Protein AF-0000000074208405 (afdb_homodimer)

Foldseek 3Di:
DKWKDKDHDTDDPVDDDADPQFVCNQPQAKFKFKFFADQLRGFQVVVRVVLRQVLCVLSVADGDPVVVQVVGSNVQSVVPVQFGMKMKMKGNGHADNDPDGDNDDIIIMIMTHHDDADQAFAEEEFPDAAELPDSRQQHRTSPLPVLVVRQVVGVVLVGRWYWHAHPVQFGAQISAWFKWKAAPQATEGEDCSRRHHPAPLLVVLQVLCVVVVGRYDYDDVPRGGVCVCVCQLVANMWMWIDHNSNRTHTYQYYSHGGYDGDPSSVVSSVSRVVVCVVHRND/DKWKDKDHDTDDPVDDDADPQFVCNQPQAKFKFKFFADQLRGFQVVVRVVLRQVLCVLSVADGDPVVVQVVGSNVQSVVPVQFGMKMKMKGNGHADNDPDGDNDDIIIMIMTHHDDADQAFAEEEFPDAAELPDSRQQHGTSPLPVLVVRQVVGVVLVGRWYWHAHPVQFGAQISAWFKWKAAPQATEGEDCSRRHHPAPLLVVLVVLCVVVVGRYDYDDVPRGGVCVCVCQLVANMWMWIDHNSNRTHTYQYYSHGGYDGDPSSVVSSVSRVVVCVVHRND

Sequence (564 aa):
MTVIWTEGRMVAPGEAALSAVDHGITVGDGVFETCAVLNGQAFALTRHLARLERSASGMGMAPLDLRKVRDGVDAVLSASPDAGRLRITVTDGIGPLGSGRSDTPQTVVVAATEAVVVHTGRAARSPWTRNENSAVAGLKTTSYAENVVALADAIGKGADESVFANTAGDLCEGTGSNVFLELDGELVTPPLSVGCLAGITRELLLEWGAEAGLPVREAKDGELPFSVLDRVSAGEAQMLLTGSVRNVQPTVWLDGADLRIGELSAAARDLFERNMRERTDPMTVIWTEGRMVAPGEAALSAVDHGITVGDGVFETCAVLNGQAFALTRHLARLERSASGMGMAPLDLRKVRDGVDAVLSASPDAGRLRITVTDGIGPLGSGRSDTPQTVVVAATEAVVVHTGRAARSPWTRNENSAVAGLKTTSYAENVVALADAIGKGADESVFANTAGDLCEGTGSNVFLELDGELVTPPLSVGCLAGITRELLLEWGAEAGLPVREAKDGELPFSVLDRVSAGEAQMLLTGSVRNVQPTVWLDGADLRIGELSAAARDLFERNMRERTDP

Secondary structure (DSSP, 8-state):
--EEEETTEEE-TTSEEEETTBHHHHS--EEEEEEEEETTEETTHHHHHHHHHHHHHHHTPPPP-HHHHHHHHHHHHHH-TT-SEEEEEEE--B--SSS-----PPEEEEEEE-----SSEEEEEEEEEE-TTSTTTT--BS--HHHHHHHHHHHHTT-SEEEEEETTSBEEEESS-EEEEEETTEEEE--GGGS----HHHHHHHHHHHHHT--EEEPPTTSSBGGGHHHHHTTSSEEEEEETTTEEEEEEEETTEE-PPPHHHHHHHHHHHHHHHH-S--/--EEEETTEEE-TTSEEEETTBHHHHS--EEEEEEEEETTEETTHHHHHHHHHHHHHHHTPPPP-HHHHHHHHHHHHHH-TT-SEEEEEEE--B--SSS-----PPEEEEEEE-----SSEEEEEEEEEE-TTSTTTT--BS--HHHHHHHHHHHHTT-SEEEEEETTSBEEEESS-EEEEEETTEEEE--GGGS----HHHHHHHHHHHHHT--EEEPPTTSSBGGGHHHHHTTSSEEEEEETTTEEEEEEEETTEE-PPPHHHHHHHHHHHHHHHH-S--

Radius of gyration: 24.15 Å; Cα contacts (8 Å, |Δi|>4): 1446; chains: 2; bounding box: 50×66×52 Å

InterPro domains:
  IPR001544 Aminotransferase class IV [PF01063] (30-250)
  IPR018300 Aminotransferase, class IV, conserved site [PS00770] (173-202)
  IPR036038 Aminotransferase-like, PLP-dependent enzymes [SSF56752] (3-279)
  IPR043131 Branched-chain-amino-acid aminotransferase-like, N-terminal [G3DSA:3.30.470.10] (1-114)
  IPR043132 Branched-chain-amino-acid aminotransferase-like, C-terminal [G3DSA:3.20.10.10] (115-277)
  IPR050571 Class-IV Pyridoxal-Phosphate-Dependent Aminotransferase [PTHR42743] (4-279)

Solvent-accessible surface area (backbone atoms only — not comparable to full-atom values): 27825 Å² total; per-residue (Å²): 116,69,41,33,19,43,86,90,40,78,48,57,68,85,37,57,61,29,37,73,43,18,22,17,49,63,28,4,38,29,28,43,46,66,28,22,32,55,94,46,33,59,43,31,45,67,55,45,53,52,49,39,48,51,24,31,52,65,56,65,48,74,85,76,62,61,66,62,52,49,52,25,50,52,54,29,30,71,77,38,38,80,25,24,32,34,39,40,37,37,27,50,13,52,36,54,100,59,61,61,80,49,98,43,68,63,41,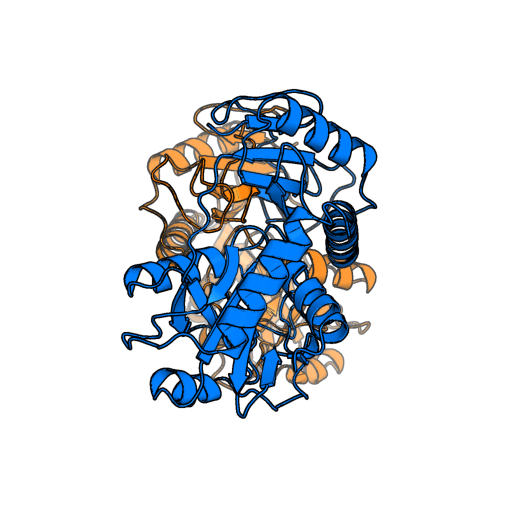51,36,21,34,30,25,69,57,80,72,54,72,58,36,29,34,21,76,44,95,33,39,42,49,49,50,32,70,50,45,47,42,50,50,10,40,31,40,48,33,30,38,42,38,53,53,14,43,75,71,74,18,81,30,19,38,26,26,17,74,87,45,33,38,30,25,38,64,77,31,42,49,35,32,41,49,95,87,28,37,38,22,57,40,62,86,45,27,26,64,82,45,64,43,52,51,45,47,43,52,52,23,53,74,71,68,43,59,44,46,68,38,56,90,82,66,47,41,40,70,54,53,56,39,32,57,68,65,72,27,25,43,30,39,25,18,52,65,52,36,56,14,34,26,40,30,40,73,88,31,78,41,63,74,37,70,66,49,51,50,48,29,52,51,48,57,54,47,50,76,73,41,51,65,104,115,67,42,32,20,43,87,90,41,78,49,57,68,85,37,57,61,29,38,74,44,18,20,16,49,62,29,4,38,28,27,43,45,66,29,22,32,54,95,46,33,58,43,32,45,67,56,47,53,53,49,38,48,51,25,31,52,65,57,65,48,72,84,76,61,59,67,62,52,50,51,26,50,52,54,29,30,71,75,39,39,80,25,25,33,35,39,41,38,38,26,47,13,52,33,54,99,59,60,62,82,49,97,43,68,63,39,53,36,20,34,29,26,68,56,82,73,55,73,59,37,28,34,20,76,44,95,33,38,42,49,50,51,33,71,51,46,47,42,52,50,9,40,31,39,49,31,30,36,42,38,54,54,14,42,74,72,72,17,81,31,18,37,26,26,17,77,89,44,32,37,31,26,38,63,78,32,41,47,34,32,41,50,95,84,29,36,37,23,57,40,61,86,46,27,26,63,82,46,66,42,52,51,47,48,43,52,53,23,52,74,71,67,43,58,46,45,69,38,58,90,82,68,49,40,41,70,54,54,54,38,32,56,69,65,74,28,24,44,30,38,26,20,52,63,51,35,57,14,33,28,40,30,39,73,89,32,76,44,62,74,37,70,65,50,52,48,51,28,53,51,47,57,55,46,50,75,73,42,50,65,104

Organism: NCBI:txid88382

Nearest PDB structures (foldseek):
  5cm0-assembly1_A-2  TM=8.574E-01  e=1.722E-25  Geoglobus acetivorans
  3lul-assembly1_A  TM=8.962E-01  e=1.936E-21  Legionella pneumophila subsp. pneumophila str. Philadelphia 1
  1a3g-assembly1_A  TM=8.529E-01  e=5.750E-22  Escherichia coli
  1wrv-assembly1_C  TM=8.412E-01  e=4.747E-22  Thermus thermophilus
  3u0g-assembly2_B  TM=8.206E-01  e=8.436E-22  Burkholderia pseudomallei

Structure (mmCIF, N/CA/C/O backbone):
data_AF-0000000074208405-model_v1
#
loop_
_entity.id
_entity.type
_entity.pdbx_description
1 polymer 'Branched-chain amino acid aminotransferase'
#
loop_
_atom_site.group_PDB
_atom_site.id
_atom_site.type_symbol
_atom_site.label_atom_id
_atom_site.label_alt_id
_atom_site.label_comp_id
_atom_site.label_asym_id
_atom_site.label_entity_id
_atom_site.label_seq_id
_atom_site.pdbx_PDB_ins_code
_atom_site.Cartn_x
_atom_site.Cartn_y
_atom_site.Cartn_z
_atom_site.occupancy
_atom_site.B_iso_or_equiv
_atom_site.auth_seq_id
_atom_site.auth_comp_id
_atom_site.auth_asym_id
_atom_site.auth_atom_id
_atom_site.pdbx_PDB_model_num
ATOM 1 N N . MET A 1 1 ? 17.656 22.547 0.795 1 87.5 1 MET A N 1
ATOM 2 C CA . MET A 1 1 ? 18.438 21.344 0.508 1 87.5 1 MET A CA 1
ATOM 3 C C . MET A 1 1 ? 18.062 20.219 1.454 1 87.5 1 MET A C 1
ATOM 5 O O . MET A 1 1 ? 17.891 20.438 2.652 1 87.5 1 MET A O 1
ATOM 9 N N . THR A 1 2 ? 17.938 19 0.957 1 95 2 THR A N 1
ATOM 10 C CA . THR A 1 2 ? 17.578 17.859 1.784 1 95 2 THR A CA 1
ATOM 11 C C . THR A 1 2 ? 18.812 17.234 2.438 1 95 2 THR A C 1
ATOM 13 O O . THR A 1 2 ? 19.812 16.969 1.764 1 95 2 THR A O 1
ATOM 16 N N . VAL A 1 3 ? 18.797 17.141 3.705 1 98 3 VAL A N 1
ATOM 17 C CA . VAL A 1 3 ? 19.844 16.438 4.438 1 98 3 VAL A CA 1
ATOM 18 C C . VAL A 1 3 ? 19.328 15.07 4.898 1 98 3 VAL A C 1
ATOM 20 O O . VAL A 1 3 ? 18.156 14.938 5.266 1 98 3 VAL A O 1
ATOM 23 N N . ILE A 1 4 ? 20.234 14.078 4.871 1 98.81 4 ILE A N 1
ATOM 24 C CA . ILE A 1 4 ? 19.781 12.719 5.125 1 98.81 4 ILE A CA 1
ATOM 25 C C . ILE A 1 4 ? 20.781 12.008 6.047 1 98.81 4 ILE A C 1
ATOM 27 O O . ILE A 1 4 ? 21.984 12.086 5.84 1 98.81 4 ILE A O 1
ATOM 31 N N . TRP A 1 5 ? 20.281 11.383 7.012 1 98.88 5 TRP A N 1
ATOM 32 C CA . TRP A 1 5 ? 21.016 10.469 7.883 1 98.88 5 TRP A CA 1
ATOM 33 C C . TRP A 1 5 ? 20.469 9.055 7.762 1 98.88 5 TRP A C 1
ATOM 35 O O . TRP A 1 5 ? 19.25 8.844 7.785 1 98.88 5 TRP A O 1
ATOM 45 N N . THR A 1 6 ? 21.328 8.078 7.523 1 98.38 6 THR A N 1
ATOM 46 C CA . THR A 1 6 ? 20.891 6.684 7.57 1 98.38 6 THR A CA 1
ATOM 47 C C . THR A 1 6 ? 22.031 5.789 8.07 1 98.38 6 THR A C 1
ATOM 49 O O . THR A 1 6 ? 23.188 5.977 7.695 1 98.38 6 THR A O 1
ATOM 52 N N . GLU A 1 7 ? 21.641 4.93 8.969 1 93.06 7 GLU A N 1
ATOM 53 C CA . GLU A 1 7 ? 22.516 3.879 9.477 1 93.06 7 GLU A CA 1
ATOM 54 C C . GLU A 1 7 ? 23.812 4.465 10.023 1 93.06 7 GLU A C 1
ATOM 56 O O . GLU A 1 7 ? 24.906 3.953 9.742 1 93.06 7 GLU A O 1
ATOM 61 N N . GLY A 1 8 ? 23.781 5.582 10.664 1 94.94 8 GLY A N 1
ATOM 62 C CA . GLY A 1 8 ? 24.875 6.121 11.453 1 94.94 8 GLY A CA 1
ATOM 63 C C . GLY A 1 8 ? 25.688 7.164 10.711 1 94.94 8 GLY A C 1
ATOM 64 O O . GLY A 1 8 ? 26.656 7.703 11.258 1 94.94 8 GLY A O 1
ATOM 65 N N . ARG A 1 9 ? 25.281 7.535 9.5 1 96.69 9 ARG A N 1
ATOM 66 C CA . ARG A 1 9 ? 26.078 8.523 8.773 1 96.69 9 ARG A CA 1
ATOM 67 C C . ARG A 1 9 ? 25.188 9.438 7.941 1 96.69 9 ARG A C 1
ATOM 69 O O . ARG A 1 9 ? 24.078 9.055 7.578 1 96.69 9 ARG A O 1
ATOM 76 N N . MET A 1 10 ? 25.703 10.648 7.668 1 98.5 10 MET A N 1
ATOM 77 C CA . MET A 1 10 ? 25.062 11.562 6.73 1 98.5 10 MET A CA 1
ATOM 78 C C . MET A 1 10 ? 25.328 11.141 5.289 1 98.5 10 MET A C 1
ATOM 80 O O . MET A 1 10 ? 26.453 10.742 4.957 1 98.5 10 MET A O 1
ATOM 84 N N . VAL A 1 11 ? 24.281 11.18 4.434 1 98.44 11 VAL A N 1
ATOM 85 C CA . VAL A 1 11 ? 24.469 10.82 3.033 1 98.44 11 VAL A CA 1
ATOM 86 C C . VAL A 1 11 ? 23.812 11.867 2.133 1 98.44 11 VAL A C 1
ATOM 88 O O . VAL A 1 11 ? 22.859 12.531 2.537 1 98.44 11 VAL A O 1
ATOM 91 N N . ALA A 1 12 ? 24.344 12.016 0.917 1 97.25 12 ALA A N 1
ATOM 92 C CA . ALA A 1 12 ? 23.719 12.883 -0.082 1 97.25 12 ALA A CA 1
ATOM 93 C C . ALA A 1 12 ? 22.5 12.219 -0.707 1 97.25 12 ALA A C 1
ATOM 95 O O . ALA A 1 12 ? 22.406 10.984 -0.731 1 97.25 12 ALA A O 1
ATOM 96 N N . PRO A 1 13 ? 21.547 13.016 -1.235 1 95.38 13 PRO A N 1
ATOM 97 C CA . PRO A 1 13 ? 20.344 12.445 -1.826 1 95.38 13 PRO A CA 1
ATOM 98 C C . PRO A 1 13 ? 20.641 11.477 -2.963 1 95.38 13 PRO A C 1
ATOM 100 O O . PRO A 1 13 ? 19.922 10.484 -3.133 1 95.38 13 PRO A O 1
ATOM 103 N N . GLY A 1 14 ? 21.609 11.664 -3.717 1 95.19 14 GLY A N 1
ATOM 104 C CA . GLY A 1 14 ? 21.922 10.82 -4.855 1 95.19 14 GLY A CA 1
ATOM 105 C C . GLY A 1 14 ? 22.875 9.688 -4.516 1 95.19 14 GLY A C 1
ATOM 106 O O . GLY A 1 14 ? 23.203 8.867 -5.375 1 95.19 14 GLY A O 1
ATOM 107 N N . GLU A 1 15 ? 23.281 9.625 -3.266 1 96.81 15 GLU A N 1
ATOM 108 C CA . GLU A 1 15 ? 24.25 8.625 -2.824 1 96.81 15 GLU A CA 1
ATOM 109 C C . GLU A 1 15 ? 23.594 7.281 -2.557 1 96.81 15 GLU A C 1
ATOM 111 O O . GLU A 1 15 ? 22.484 7.227 -1.994 1 96.81 15 GLU A O 1
ATOM 116 N N . ALA A 1 16 ? 24.219 6.176 -3.061 1 97.31 16 ALA A N 1
ATOM 117 C CA . ALA A 1 16 ? 23.766 4.84 -2.688 1 97.31 16 ALA A CA 1
ATOM 118 C C . ALA A 1 16 ? 23.891 4.621 -1.181 1 97.31 16 ALA A C 1
ATOM 120 O O . ALA A 1 16 ? 24.953 4.805 -0.602 1 97.31 16 ALA A O 1
ATOM 121 N N . ALA A 1 17 ? 22.75 4.211 -0.558 1 98 17 ALA A N 1
ATOM 122 C CA . ALA A 1 17 ? 22.766 4.156 0.901 1 98 17 ALA A CA 1
ATOM 123 C C . ALA A 1 17 ? 21.969 2.969 1.422 1 98 17 ALA A C 1
ATOM 125 O O . ALA A 1 17 ? 22.109 2.58 2.584 1 98 17 ALA A O 1
ATOM 126 N N . LEU A 1 18 ? 21.156 2.373 0.588 1 98.12 18 LEU A N 1
ATOM 127 C CA . LEU A 1 18 ? 20.297 1.289 1.026 1 98.12 18 LEU A CA 1
ATOM 128 C C . LEU A 1 18 ? 20.453 0.06 0.14 1 98.12 18 LEU A C 1
ATOM 130 O O . LEU A 1 18 ? 20.859 0.177 -1.021 1 98.12 18 LEU A O 1
ATOM 134 N N . SER A 1 19 ? 20.109 -1.072 0.689 1 98.19 19 SER A N 1
ATOM 135 C CA . SER A 1 19 ? 20.109 -2.318 -0.07 1 98.19 19 SER A CA 1
ATOM 136 C C . SER A 1 19 ? 19.047 -2.297 -1.16 1 98.19 19 SER A C 1
ATOM 138 O O . SER A 1 19 ? 17.938 -1.806 -0.942 1 98.19 19 SER A O 1
ATOM 140 N N . ALA A 1 20 ? 19.375 -2.906 -2.285 1 98.19 20 ALA A N 1
ATOM 141 C CA . ALA A 1 20 ? 18.453 -2.982 -3.412 1 98.19 20 ALA A CA 1
ATOM 142 C C . ALA A 1 20 ? 17.281 -3.924 -3.104 1 98.19 20 ALA A C 1
ATOM 144 O O . ALA A 1 20 ? 16.281 -3.928 -3.812 1 98.19 20 ALA A O 1
ATOM 145 N N . VAL A 1 21 ? 17.438 -4.746 -2.025 1 97.88 21 VAL A N 1
ATOM 146 C CA . VAL A 1 21 ? 16.375 -5.695 -1.696 1 97.88 21 VAL A CA 1
ATOM 147 C C . VAL A 1 21 ? 15.859 -5.422 -0.285 1 97.88 21 VAL A C 1
ATOM 149 O O . VAL A 1 21 ? 15.391 -6.336 0.398 1 97.88 21 VAL A O 1
ATOM 152 N N . ASP A 1 22 ? 16.109 -4.16 0.178 1 98.31 22 ASP A N 1
ATOM 153 C CA . ASP A 1 22 ? 15.391 -3.748 1.376 1 98.31 22 ASP A CA 1
ATOM 154 C C . ASP A 1 22 ? 13.891 -3.992 1.221 1 98.31 22 ASP A C 1
ATOM 156 O O . ASP A 1 22 ? 13.312 -3.699 0.172 1 98.31 22 ASP A O 1
ATOM 160 N N . HIS A 1 23 ? 13.312 -4.504 2.229 1 98.69 23 HIS A N 1
ATOM 161 C CA . HIS A 1 23 ? 11.906 -4.895 2.148 1 98.69 23 HIS A CA 1
ATOM 162 C C . HIS A 1 23 ? 11.008 -3.676 1.986 1 98.69 23 HIS A C 1
ATOM 164 O O . HIS A 1 23 ? 9.867 -3.797 1.526 1 98.69 23 HIS A O 1
ATOM 170 N N . GLY A 1 24 ? 11.461 -2.463 2.361 1 98.44 24 GLY A N 1
ATOM 171 C CA . GLY A 1 24 ? 10.773 -1.221 2.047 1 98.44 24 GLY A CA 1
ATOM 172 C C . GLY A 1 24 ? 10.695 -0.943 0.557 1 98.44 24 GLY A C 1
ATOM 173 O O . GLY A 1 24 ? 9.742 -0.323 0.086 1 98.44 24 GLY A O 1
ATOM 174 N N . ILE A 1 25 ? 11.656 -1.408 -0.178 1 98.19 25 ILE A N 1
ATOM 175 C CA . ILE A 1 25 ? 11.703 -1.211 -1.623 1 98.19 25 ILE A CA 1
ATOM 176 C C . ILE A 1 25 ? 10.867 -2.281 -2.318 1 98.19 25 ILE A C 1
ATOM 178 O O . ILE A 1 25 ? 10.117 -1.981 -3.248 1 98.19 25 ILE A O 1
ATOM 182 N N . THR A 1 26 ? 10.93 -3.492 -1.857 1 98.25 26 THR A N 1
ATOM 183 C CA . THR A 1 26 ? 10.328 -4.605 -2.586 1 98.25 26 THR A CA 1
ATOM 184 C C . THR A 1 26 ? 8.82 -4.652 -2.355 1 98.25 26 THR A C 1
ATOM 186 O O . THR A 1 26 ? 8.055 -4.898 -3.287 1 98.25 26 THR A O 1
ATOM 189 N N . VAL A 1 27 ? 8.414 -4.344 -1.053 1 98.62 27 VAL A N 1
ATOM 190 C CA . VAL A 1 27 ? 6.988 -4.555 -0.812 1 98.62 27 VAL A CA 1
ATOM 191 C C . VAL A 1 27 ? 6.449 -3.455 0.098 1 98.62 27 VAL A C 1
ATOM 193 O O . VAL A 1 27 ? 5.352 -3.576 0.643 1 98.62 27 VAL A O 1
ATOM 196 N N . GLY A 1 28 ? 7.176 -2.375 0.31 1 98.56 28 GLY A N 1
ATOM 197 C CA . GLY A 1 28 ? 6.684 -1.283 1.136 1 98.56 28 GLY A CA 1
ATOM 198 C C . GLY A 1 28 ? 6.492 -1.675 2.59 1 98.56 28 GLY A C 1
ATOM 199 O O . GLY A 1 28 ? 5.535 -1.243 3.232 1 98.56 28 GLY A O 1
ATOM 200 N N . ASP A 1 29 ? 7.34 -2.557 3.096 1 98.75 29 ASP A N 1
ATOM 201 C CA . ASP A 1 29 ? 7.312 -3.023 4.48 1 98.75 29 ASP A CA 1
ATOM 202 C C . ASP A 1 29 ? 8.055 -2.059 5.398 1 98.75 29 ASP A C 1
ATOM 204 O O . ASP A 1 29 ? 9.203 -2.311 5.777 1 98.75 29 ASP A O 1
ATOM 208 N N . GLY A 1 30 ? 7.375 -0.995 5.762 1 98.81 30 GLY A N 1
ATOM 209 C CA . GLY A 1 30 ? 7.949 0.062 6.578 1 98.81 30 GLY A CA 1
ATOM 210 C C . GLY A 1 30 ? 6.914 1.034 7.109 1 98.81 30 GLY A C 1
ATOM 211 O O . GLY A 1 30 ? 5.742 0.964 6.738 1 98.81 30 GLY A O 1
ATOM 212 N N . VAL A 1 31 ? 7.375 1.874 8.047 1 98.94 31 VAL A N 1
ATOM 213 C CA . VAL A 1 31 ? 6.559 2.904 8.68 1 98.94 31 VAL A CA 1
ATOM 214 C C . VAL A 1 31 ? 7.301 4.238 8.656 1 98.94 31 VAL A C 1
ATOM 216 O O . VAL A 1 31 ? 8.516 4.277 8.461 1 98.94 31 VAL A O 1
ATOM 219 N N . PHE A 1 32 ? 6.492 5.348 8.836 1 98.94 32 PHE A N 1
ATOM 220 C CA . PHE A 1 32 ? 7.18 6.633 8.805 1 98.94 32 PHE A CA 1
ATOM 221 C C . PHE A 1 32 ? 6.441 7.664 9.648 1 98.94 32 PHE A C 1
ATOM 223 O O . PHE A 1 32 ? 5.312 7.426 10.078 1 98.94 32 PHE A O 1
ATOM 230 N N . GLU A 1 33 ? 7.074 8.719 9.891 1 98.88 33 GLU A N 1
ATOM 231 C CA . GLU A 1 33 ? 6.52 9.938 10.477 1 98.88 33 GLU A CA 1
ATOM 232 C C . GLU A 1 33 ? 7.027 11.18 9.75 1 98.88 33 GLU A C 1
ATOM 234 O O . GLU A 1 33 ? 8.148 11.188 9.234 1 98.88 33 GLU A O 1
ATOM 239 N N . THR A 1 34 ? 6.266 12.141 9.68 1 98.56 34 THR A N 1
ATOM 240 C CA . THR A 1 34 ? 6.637 13.492 9.258 1 98.56 34 THR A CA 1
ATOM 241 C C . THR A 1 34 ? 6.359 14.5 10.367 1 98.56 34 THR A C 1
ATOM 243 O O . THR A 1 34 ? 5.25 14.555 10.898 1 98.56 34 THR A O 1
ATOM 246 N N . CYS A 1 35 ? 7.332 15.25 10.703 1 98.19 35 CYS A N 1
ATOM 247 C CA . CYS A 1 35 ? 7.219 16.281 11.727 1 98.19 35 CYS A CA 1
ATOM 248 C C . CYS A 1 35 ? 7.469 17.656 11.125 1 98.19 35 CYS A C 1
ATOM 250 O O . CYS A 1 35 ? 8.305 17.812 10.234 1 98.19 35 CYS A O 1
ATOM 252 N N . ALA A 1 36 ? 6.754 18.641 11.641 1 97.19 36 ALA A N 1
ATOM 253 C CA . ALA A 1 36 ? 7.195 20.016 11.445 1 97.19 36 ALA A CA 1
ATOM 254 C C . ALA A 1 36 ? 8.453 20.312 12.258 1 97.19 36 ALA A C 1
ATOM 256 O O . ALA A 1 36 ? 8.68 19.703 13.305 1 97.19 36 ALA A O 1
ATOM 257 N N . VAL A 1 37 ? 9.258 21.156 11.734 1 96.94 37 VAL A N 1
ATOM 258 C CA . VAL A 1 37 ? 10.438 21.609 12.461 1 96.94 37 VAL A CA 1
ATOM 259 C C . VAL A 1 37 ? 10.305 23.094 12.773 1 96.94 37 VAL A C 1
ATOM 261 O O . VAL A 1 37 ? 10.078 23.906 11.875 1 96.94 37 VAL A O 1
ATOM 264 N N . LEU A 1 38 ? 10.367 23.438 14.031 1 93.75 38 LEU A N 1
ATOM 265 C CA . LEU A 1 38 ? 10.32 24.812 14.516 1 93.75 38 LEU A CA 1
ATOM 266 C C . LEU A 1 38 ? 11.531 25.125 15.391 1 93.75 38 LEU A C 1
ATOM 268 O O . LEU A 1 38 ? 11.789 24.422 16.375 1 93.75 38 LEU A O 1
ATOM 272 N N . ASN A 1 39 ? 12.242 26.141 15.016 1 92.38 39 ASN A N 1
ATOM 273 C CA . ASN A 1 39 ? 13.414 26.562 15.773 1 92.38 39 ASN A CA 1
ATOM 274 C C . ASN A 1 39 ? 14.375 25.406 16.016 1 92.38 39 ASN A C 1
ATOM 276 O O . ASN A 1 39 ? 14.812 25.188 17.156 1 92.38 39 ASN A O 1
ATOM 280 N N . GLY A 1 40 ? 14.57 24.609 15.016 1 94.94 40 GLY A N 1
ATOM 281 C CA . GLY A 1 40 ? 15.562 23.547 15.047 1 94.94 40 GLY A CA 1
ATOM 282 C C . GLY A 1 40 ? 15.086 22.312 15.781 1 94.94 40 GLY A C 1
ATOM 283 O O . GLY A 1 40 ? 15.867 21.391 16.031 1 94.94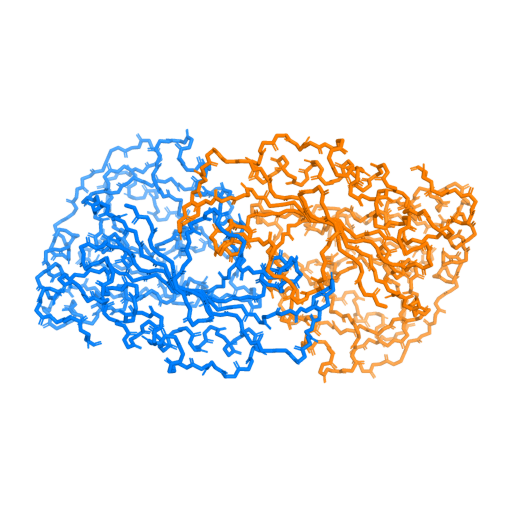 40 GLY A O 1
ATOM 284 N N . GLN A 1 41 ? 13.812 22.328 16.125 1 96.81 41 GLN A N 1
ATOM 285 C CA . GLN A 1 41 ? 13.273 21.203 16.859 1 96.81 41 GLN A CA 1
ATOM 286 C C . GLN A 1 41 ? 12.07 20.594 16.156 1 96.81 41 GLN A C 1
ATOM 288 O O . GLN A 1 41 ? 11.25 21.312 15.57 1 96.81 41 GLN A O 1
ATOM 293 N N . ALA A 1 42 ? 11.992 19.234 16.203 1 98.12 42 ALA A N 1
ATOM 294 C CA . ALA A 1 42 ? 10.805 18.562 15.672 1 98.12 42 ALA A CA 1
ATOM 295 C C . ALA A 1 42 ? 9.602 18.781 16.594 1 98.12 42 ALA A C 1
ATOM 297 O O . ALA A 1 42 ? 9.672 18.5 17.797 1 98.12 42 ALA A O 1
ATOM 298 N N . PHE A 1 43 ? 8.547 19.312 16.094 1 98.06 43 PHE A N 1
ATOM 299 C CA . PHE A 1 43 ? 7.34 19.562 16.875 1 98.06 43 PHE A CA 1
ATOM 300 C C . PHE A 1 43 ? 6.633 18.25 17.203 1 98.06 43 PHE A C 1
ATOM 302 O O . PHE A 1 43 ? 6.43 17.422 16.312 1 98.06 43 PHE A O 1
ATOM 309 N N . ALA A 1 44 ? 6.25 18 18.469 1 98.75 44 ALA A N 1
ATOM 310 C CA . ALA A 1 44 ? 5.477 16.875 18.984 1 98.75 44 ALA A CA 1
ATOM 311 C C . ALA A 1 44 ? 6.191 15.547 18.703 1 98.75 44 ALA A C 1
ATOM 313 O O . ALA A 1 44 ? 5.551 14.539 18.391 1 98.75 44 ALA A O 1
ATOM 314 N N . LEU A 1 45 ? 7.52 15.547 18.859 1 98.75 45 LEU A N 1
ATOM 315 C CA . LEU A 1 45 ? 8.328 14.383 18.516 1 98.75 45 LEU A CA 1
ATOM 316 C C . LEU A 1 45 ? 7.918 13.172 19.359 1 98.75 45 LEU A C 1
ATOM 318 O O . LEU A 1 45 ? 7.863 12.055 18.844 1 98.75 45 LEU A O 1
ATOM 322 N N . THR A 1 46 ? 7.633 13.359 20.609 1 98.75 46 THR A N 1
ATOM 323 C CA . THR A 1 46 ? 7.25 12.25 21.484 1 98.75 46 THR A CA 1
ATOM 324 C C . THR A 1 46 ? 6 11.555 20.953 1 98.75 46 THR A C 1
ATOM 326 O O . THR A 1 46 ? 5.945 10.328 20.891 1 98.75 46 THR A O 1
ATOM 329 N N . ARG A 1 47 ? 5.004 12.352 20.562 1 98.81 47 ARG A N 1
ATOM 330 C CA . ARG A 1 47 ? 3.768 11.789 20.016 1 98.81 47 ARG A CA 1
ATOM 331 C C . ARG A 1 47 ? 4.016 11.094 18.688 1 98.81 47 ARG A C 1
ATOM 333 O O . ARG A 1 47 ? 3.438 10.039 18.422 1 98.81 47 ARG A O 1
ATOM 340 N N . HIS A 1 48 ? 4.867 11.688 17.875 1 98.94 48 HIS A N 1
ATOM 341 C CA . HIS A 1 48 ? 5.199 11.078 16.594 1 98.94 48 HIS A CA 1
ATOM 342 C C . HIS A 1 48 ? 5.887 9.734 16.781 1 98.94 48 HIS A C 1
ATOM 344 O O . HIS A 1 48 ? 5.562 8.766 16.094 1 98.94 48 HIS A O 1
ATOM 350 N N . LEU A 1 49 ? 6.828 9.664 17.734 1 98.94 49 LEU A N 1
ATOM 351 C CA . LEU A 1 49 ? 7.547 8.414 17.953 1 98.94 49 LEU A CA 1
ATOM 352 C C . LEU A 1 49 ? 6.621 7.355 18.547 1 98.94 49 LEU A C 1
ATOM 354 O O . LEU A 1 49 ? 6.75 6.168 18.234 1 98.94 49 LEU A O 1
ATOM 358 N N . ALA A 1 50 ? 5.691 7.785 19.375 1 98.88 50 ALA A N 1
ATOM 359 C CA . ALA A 1 50 ? 4.695 6.844 19.875 1 98.88 50 ALA A CA 1
ATOM 360 C C . ALA A 1 50 ? 3.848 6.277 18.75 1 98.88 50 ALA A C 1
ATOM 362 O O . ALA A 1 50 ? 3.568 5.074 18.719 1 98.88 50 ALA A O 1
ATOM 363 N N . ARG A 1 51 ? 3.439 7.121 17.844 1 98.88 51 ARG A N 1
ATOM 364 C CA . ARG A 1 51 ? 2.648 6.641 16.719 1 98.88 51 ARG A CA 1
ATOM 365 C C . ARG A 1 51 ? 3.486 5.762 15.789 1 98.88 51 ARG A C 1
ATOM 367 O O . ARG A 1 51 ? 2.982 4.793 15.219 1 98.88 51 ARG A O 1
ATOM 374 N N . LEU A 1 52 ? 4.746 6.121 15.625 1 98.94 52 LEU A N 1
ATOM 375 C CA . LEU A 1 52 ? 5.648 5.289 14.844 1 98.94 52 LEU A CA 1
ATOM 376 C C . LEU A 1 52 ? 5.691 3.865 15.391 1 98.94 52 LEU A C 1
ATOM 378 O O . LEU A 1 52 ? 5.578 2.9 14.633 1 98.94 52 LEU A O 1
ATOM 382 N N . GLU A 1 53 ? 5.801 3.768 16.656 1 98.81 53 GLU A N 1
ATOM 383 C CA . GLU A 1 53 ? 5.848 2.465 17.312 1 98.81 53 GLU A CA 1
ATOM 384 C C . GLU A 1 53 ? 4.527 1.719 17.156 1 98.81 53 GLU A C 1
ATOM 386 O O . GLU A 1 53 ? 4.512 0.507 16.938 1 98.81 53 GLU A O 1
ATOM 391 N N . ARG A 1 54 ? 3.43 2.412 17.281 1 98.75 54 ARG A N 1
ATOM 392 C CA . ARG A 1 54 ? 2.123 1.786 17.109 1 98.75 54 ARG A CA 1
ATOM 393 C C . ARG A 1 54 ? 1.958 1.253 15.688 1 98.75 54 ARG A C 1
ATOM 395 O O . ARG A 1 54 ? 1.429 0.158 15.492 1 98.75 54 ARG A O 1
ATOM 402 N N . SER A 1 55 ? 2.375 2.076 14.734 1 98.94 55 SER A N 1
ATOM 403 C CA . SER A 1 55 ? 2.293 1.635 13.344 1 98.94 55 SER A CA 1
ATOM 404 C C . SER A 1 55 ? 3.174 0.415 13.102 1 98.94 55 SER A C 1
ATOM 406 O O . SER A 1 55 ? 2.756 -0.537 12.438 1 98.94 55 SER A O 1
ATOM 408 N N . ALA A 1 56 ? 4.418 0.436 13.664 1 98.88 56 ALA A N 1
ATOM 409 C CA . ALA A 1 56 ? 5.324 -0.698 13.508 1 98.88 56 ALA A CA 1
ATOM 410 C C . ALA A 1 56 ? 4.73 -1.963 14.117 1 98.88 56 ALA A C 1
ATOM 412 O O . ALA A 1 56 ? 4.77 -3.033 13.508 1 98.88 56 ALA A O 1
ATOM 413 N N . SER A 1 57 ? 4.207 -1.808 15.32 1 98.69 57 SER A N 1
ATOM 414 C CA . SER A 1 57 ? 3.57 -2.936 15.992 1 98.69 57 SER A CA 1
ATOM 415 C C . SER A 1 57 ? 2.4 -3.475 15.172 1 98.69 57 SER A C 1
ATOM 417 O O . SER A 1 57 ? 2.248 -4.691 15.023 1 98.69 57 SER A O 1
ATOM 419 N N . GLY A 1 58 ? 1.584 -2.588 14.648 1 98.62 58 GLY A N 1
ATOM 420 C CA . GLY A 1 58 ? 0.467 -2.998 13.812 1 98.62 58 GLY A CA 1
ATOM 421 C C . GLY A 1 58 ? 0.899 -3.723 12.547 1 98.62 58 GLY A C 1
ATOM 422 O O . GLY A 1 58 ? 0.199 -4.617 12.07 1 98.62 58 GLY A O 1
ATOM 423 N N . MET A 1 59 ? 2.033 -3.383 12.055 1 98.44 59 MET A N 1
ATOM 424 C CA . MET A 1 59 ? 2.605 -4.023 10.875 1 98.44 59 MET A CA 1
ATOM 425 C C . MET A 1 59 ? 3.186 -5.391 11.219 1 98.44 59 MET A C 1
ATOM 427 O O . MET A 1 59 ? 3.453 -6.203 10.336 1 98.44 59 MET A O 1
ATOM 431 N N . GLY A 1 60 ? 3.391 -5.676 12.445 1 98.06 60 GLY A N 1
ATOM 432 C CA . GLY A 1 60 ? 4.043 -6.902 12.875 1 98.06 60 GLY A CA 1
ATOM 433 C C . GLY A 1 60 ? 5.559 -6.816 12.844 1 98.06 60 GLY A C 1
ATOM 434 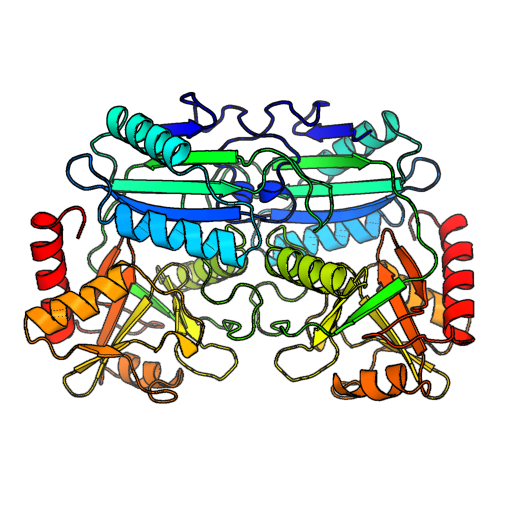O O . GLY A 1 60 ? 6.242 -7.84 12.844 1 98.06 60 GLY A O 1
ATOM 435 N N . MET A 1 61 ? 6.129 -5.656 12.812 1 98.12 61 MET A N 1
ATOM 436 C CA . MET A 1 61 ? 7.574 -5.461 12.883 1 98.12 61 MET A CA 1
ATOM 437 C C . MET A 1 61 ? 8.086 -5.684 14.297 1 98.12 61 MET A C 1
ATOM 439 O O . MET A 1 61 ? 7.332 -5.566 15.266 1 98.12 61 MET A O 1
ATOM 443 N N . ALA A 1 62 ? 9.359 -5.984 14.391 1 97.25 62 ALA A N 1
ATOM 444 C CA . ALA A 1 62 ? 10.016 -6.012 15.703 1 97.25 62 ALA A CA 1
ATOM 445 C C . ALA A 1 62 ? 10.016 -4.629 16.344 1 97.25 62 ALA A C 1
ATOM 447 O O . ALA A 1 62 ? 9.828 -3.621 15.656 1 97.25 62 ALA A O 1
ATOM 448 N N . PRO A 1 63 ? 10.164 -4.586 17.656 1 97.81 63 PRO A N 1
ATOM 449 C CA . PRO A 1 63 ? 10.227 -3.277 18.312 1 97.81 63 PRO A CA 1
ATOM 450 C C . PRO A 1 63 ? 11.297 -2.367 17.703 1 97.81 63 PRO A C 1
ATOM 452 O O . PRO A 1 63 ? 12.375 -2.834 17.344 1 97.81 63 PRO A O 1
ATOM 455 N N . LEU A 1 64 ? 11 -1.133 17.641 1 98.44 64 LEU A N 1
ATOM 456 C CA . LEU A 1 64 ? 11.914 -0.171 17.031 1 98.44 64 LEU A CA 1
ATOM 457 C C . LEU A 1 64 ? 13.031 0.214 17.984 1 98.44 64 LEU A C 1
ATOM 459 O O . LEU A 1 64 ? 12.82 0.267 19.203 1 98.44 64 LEU A O 1
ATOM 463 N N . ASP A 1 65 ? 14.18 0.458 17.422 1 97.5 65 ASP A N 1
ATOM 464 C CA . ASP A 1 65 ? 15.258 1.099 18.156 1 97.5 65 ASP A CA 1
ATOM 465 C C . ASP A 1 65 ? 15.102 2.617 18.156 1 97.5 65 ASP A C 1
ATOM 467 O O . ASP A 1 65 ? 15.742 3.309 17.359 1 97.5 65 ASP A O 1
ATOM 471 N N . LEU A 1 66 ? 14.359 3.111 19.109 1 98.38 66 LEU A N 1
ATOM 472 C CA . LEU A 1 66 ? 14.031 4.531 19.109 1 98.38 66 LEU A CA 1
ATOM 473 C C . LEU A 1 66 ? 15.273 5.375 19.406 1 98.38 66 LEU A C 1
ATOM 475 O O . LEU A 1 66 ? 15.312 6.559 19.078 1 98.38 66 LEU A O 1
ATOM 479 N N . ARG A 1 67 ? 16.25 4.773 20.125 1 97.94 67 ARG A N 1
ATOM 480 C CA . ARG A 1 67 ? 17.5 5.504 20.312 1 97.94 67 ARG A CA 1
ATOM 481 C C . ARG A 1 67 ? 18.188 5.801 18.984 1 97.94 67 ARG A C 1
ATOM 483 O O . ARG A 1 67 ? 18.656 6.914 18.75 1 97.94 67 ARG A O 1
ATOM 490 N N . LYS A 1 68 ? 18.25 4.789 18.141 1 98.19 68 LYS A N 1
ATOM 491 C CA . LYS A 1 68 ? 18.812 4.973 16.812 1 98.19 68 LYS A CA 1
ATOM 492 C C . LYS A 1 68 ? 18.031 6.027 16.016 1 98.19 68 LYS A C 1
ATOM 494 O O . LYS A 1 68 ? 18.625 6.863 15.336 1 98.19 68 LYS A O 1
ATOM 499 N N . VAL A 1 69 ? 16.719 6.027 16.125 1 98.88 69 VAL A N 1
ATOM 500 C CA . VAL A 1 69 ? 15.875 7.012 15.453 1 98.88 69 VAL A CA 1
ATOM 501 C C . VAL A 1 69 ? 16.203 8.414 15.953 1 98.88 69 VAL A C 1
ATOM 503 O O . VAL A 1 69 ? 16.406 9.336 15.164 1 98.88 69 VAL A O 1
ATOM 506 N N . ARG A 1 70 ? 16.281 8.57 17.234 1 98.69 70 ARG A N 1
ATOM 507 C CA . ARG A 1 70 ? 16.578 9.875 17.828 1 98.69 70 ARG A CA 1
ATOM 508 C C . ARG A 1 70 ? 17.969 10.359 17.422 1 98.69 70 ARG A C 1
ATOM 510 O O . ARG A 1 70 ? 18.172 11.562 17.234 1 98.69 70 ARG A O 1
ATOM 517 N N . ASP A 1 71 ? 18.938 9.406 17.328 1 98.56 71 ASP A N 1
ATOM 518 C CA . ASP A 1 71 ? 20.266 9.773 16.844 1 98.56 71 ASP A CA 1
ATOM 519 C C . ASP A 1 71 ? 20.188 10.391 15.453 1 98.56 71 ASP A C 1
ATOM 521 O O . ASP A 1 71 ? 20.859 11.391 15.172 1 98.56 71 ASP A O 1
ATOM 525 N N . GLY A 1 72 ? 19.375 9.789 14.617 1 98.81 72 GLY A N 1
ATOM 526 C CA . GLY A 1 72 ? 19.188 10.336 13.289 1 98.81 72 GLY A CA 1
ATOM 527 C C . GLY A 1 72 ? 18.531 11.703 13.297 1 98.81 72 GLY A C 1
ATOM 528 O O . GLY A 1 72 ? 18.938 12.602 12.562 1 98.81 72 GLY A O 1
ATOM 529 N N . VAL A 1 73 ? 17.5 11.875 14.141 1 98.81 73 VAL A N 1
ATOM 530 C CA . VAL A 1 73 ? 16.797 13.141 14.258 1 98.81 73 VAL A CA 1
ATOM 531 C C . VAL A 1 73 ? 17.766 14.242 14.68 1 98.81 73 VAL A C 1
ATOM 533 O O . VAL A 1 73 ? 17.812 15.305 14.055 1 98.81 73 VAL A O 1
ATOM 536 N N . ASP A 1 74 ? 18.562 13.938 15.664 1 98.44 74 ASP A N 1
ATOM 537 C CA . ASP A 1 74 ? 19.531 14.906 16.172 1 98.44 74 ASP A CA 1
ATOM 538 C C . ASP A 1 74 ? 20.547 15.273 15.086 1 98.44 74 ASP A C 1
ATOM 540 O O . ASP A 1 74 ? 20.875 16.453 14.906 1 98.44 74 ASP A O 1
ATOM 544 N N . ALA A 1 75 ? 21.016 14.273 14.375 1 98.62 75 ALA A N 1
ATOM 545 C CA . ALA A 1 75 ? 22.031 14.492 13.352 1 98.62 75 ALA A CA 1
ATOM 546 C C . ALA A 1 75 ? 21.5 15.391 12.234 1 98.62 75 ALA A C 1
ATOM 548 O O . ALA A 1 75 ? 22.172 16.344 11.836 1 98.62 75 ALA A O 1
ATOM 549 N N . VAL A 1 76 ? 20.328 15.125 11.797 1 98.56 76 VAL A N 1
ATOM 550 C CA . VAL A 1 76 ? 19.766 15.836 10.648 1 98.56 76 VAL A CA 1
ATOM 551 C C . VAL A 1 76 ? 19.391 17.266 11.055 1 98.56 76 VAL A C 1
ATOM 553 O O . VAL A 1 76 ? 19.609 18.203 10.281 1 98.56 76 VAL A O 1
ATOM 556 N N . LEU A 1 77 ? 18.859 17.469 12.227 1 98.06 77 LEU A N 1
ATOM 557 C CA . LEU A 1 77 ? 18.438 18.797 12.648 1 98.06 77 LEU A CA 1
ATOM 558 C C . LEU A 1 77 ? 19.641 19.656 13.008 1 98.06 77 LEU A C 1
ATOM 560 O O . LEU A 1 77 ? 19.609 20.875 12.859 1 98.06 77 LEU A O 1
ATOM 564 N N . SER A 1 78 ? 20.719 19.016 13.492 1 97.69 78 SER A N 1
ATOM 565 C CA . SER A 1 78 ? 21.969 19.75 13.695 1 97.69 78 SER A CA 1
ATOM 566 C C . SER A 1 78 ? 22.516 20.266 12.367 1 97.69 78 SER A C 1
ATOM 568 O O . SER A 1 78 ? 23.062 21.375 12.305 1 97.69 78 SER A O 1
ATOM 570 N N . ALA A 1 79 ? 22.359 19.484 11.336 1 97.12 79 ALA A N 1
ATOM 571 C CA . ALA A 1 79 ? 22.891 19.844 10.016 1 97.12 79 ALA A CA 1
ATOM 572 C C . ALA A 1 79 ? 21.969 20.828 9.305 1 97.12 79 ALA A C 1
ATOM 574 O O . ALA A 1 79 ? 22.406 21.562 8.414 1 97.12 79 ALA A O 1
ATOM 575 N N . SER A 1 80 ? 20.719 20.859 9.648 1 96.19 80 SER A N 1
ATOM 576 C CA . SER A 1 80 ? 19.734 21.719 9.008 1 96.19 80 SER A CA 1
ATOM 577 C C . SER A 1 80 ? 18.734 22.266 10.031 1 96.19 80 SER A C 1
ATOM 579 O O . SER A 1 80 ? 17.547 21.953 9.969 1 96.19 80 SER A O 1
ATOM 581 N N . PRO A 1 81 ? 19.141 23.156 10.844 1 92.62 81 PRO A N 1
ATOM 582 C CA . PRO A 1 81 ? 18.266 23.656 11.914 1 92.62 81 PRO A CA 1
ATOM 583 C C . PRO A 1 81 ? 17.094 24.469 11.383 1 92.62 81 PRO A C 1
ATOM 585 O O . PRO A 1 81 ? 16.094 24.641 12.086 1 92.62 81 PRO A O 1
ATOM 588 N N . ASP A 1 82 ? 17.203 24.953 10.148 1 93.81 82 ASP A N 1
ATOM 589 C CA . ASP A 1 82 ? 16.141 25.797 9.594 1 93.81 82 ASP A CA 1
ATOM 590 C C . ASP A 1 82 ? 15.188 24.984 8.727 1 93.81 82 ASP A C 1
ATOM 592 O O . ASP A 1 82 ? 14.344 25.547 8.031 1 93.81 82 ASP A O 1
ATOM 596 N N . ALA A 1 83 ? 15.375 23.688 8.789 1 94.69 83 ALA A N 1
ATOM 597 C CA . ALA A 1 83 ? 14.461 22.828 8.023 1 94.69 83 ALA A CA 1
ATOM 598 C C . ALA A 1 83 ? 13.016 23.062 8.461 1 94.69 83 ALA A C 1
ATOM 600 O O . ALA A 1 83 ? 12.766 23.547 9.57 1 94.69 83 ALA A O 1
ATOM 601 N N . GLY A 1 84 ? 12.023 22.812 7.645 1 95.38 84 GLY A N 1
ATOM 602 C CA . GLY A 1 84 ? 10.609 22.922 7.965 1 95.38 84 GLY A CA 1
ATOM 603 C C . GLY A 1 84 ? 9.93 21.578 8.109 1 95.38 84 GLY A C 1
ATOM 604 O O . GLY A 1 84 ? 8.852 21.469 8.695 1 95.38 84 GLY A O 1
ATOM 605 N N . ARG A 1 85 ? 10.555 20.562 7.574 1 97.31 85 ARG A N 1
ATOM 606 C CA . ARG A 1 85 ? 9.992 19.219 7.531 1 97.31 85 ARG A CA 1
ATOM 607 C C . ARG A 1 85 ? 11.047 18.172 7.891 1 97.31 85 ARG A C 1
ATOM 609 O O . ARG A 1 85 ? 12.172 18.219 7.395 1 97.31 85 ARG A O 1
ATOM 616 N N . LEU A 1 86 ? 10.695 17.297 8.797 1 98.44 86 LEU A N 1
ATOM 617 C CA . LEU A 1 86 ? 11.516 16.156 9.172 1 98.44 86 LEU A CA 1
ATOM 618 C C . LEU A 1 86 ? 10.781 14.852 8.906 1 98.44 86 LEU A C 1
ATOM 620 O O . LEU A 1 86 ? 9.656 14.664 9.375 1 98.44 86 LEU A O 1
ATOM 624 N N . ARG A 1 87 ? 11.375 13.977 8.109 1 98.75 87 ARG A N 1
ATOM 625 C CA . ARG A 1 87 ? 10.82 12.68 7.75 1 98.75 87 ARG A CA 1
ATOM 626 C C . ARG A 1 87 ? 11.609 11.547 8.398 1 98.75 87 ARG A C 1
ATOM 628 O O . ARG A 1 87 ? 12.82 11.453 8.227 1 98.75 87 ARG A O 1
ATOM 635 N N . ILE A 1 88 ? 10.961 10.727 9.195 1 98.94 88 ILE A N 1
ATOM 636 C CA . ILE A 1 88 ? 11.508 9.508 9.766 1 98.94 88 ILE A CA 1
ATOM 637 C C . ILE A 1 88 ? 10.938 8.289 9.039 1 98.94 88 ILE A C 1
ATOM 639 O O . ILE A 1 88 ? 9.719 8.156 8.906 1 98.94 88 ILE A O 1
ATOM 643 N N . THR A 1 89 ? 11.734 7.461 8.508 1 98.94 89 THR A N 1
ATOM 644 C CA . THR A 1 89 ? 11.328 6.223 7.852 1 98.94 89 THR A CA 1
ATOM 645 C C . THR A 1 89 ? 12.062 5.027 8.453 1 98.94 89 THR A C 1
ATOM 647 O O . THR A 1 89 ? 13.281 5.059 8.625 1 98.94 89 THR A O 1
ATOM 650 N N . VAL A 1 90 ? 11.352 3.99 8.82 1 98.94 90 VAL A N 1
ATOM 651 C CA . VAL A 1 90 ? 11.922 2.723 9.266 1 98.94 90 VAL A CA 1
ATOM 652 C C . VAL A 1 90 ? 11.352 1.58 8.422 1 98.94 90 VAL A C 1
ATOM 654 O O . VAL A 1 90 ? 10.133 1.415 8.328 1 98.94 90 VAL A O 1
ATOM 657 N N . THR A 1 91 ? 12.211 0.834 7.773 1 98.69 91 THR A N 1
ATOM 658 C CA . THR A 1 91 ? 11.773 -0.366 7.07 1 98.69 91 THR A CA 1
ATOM 659 C C . THR A 1 91 ? 12.156 -1.62 7.852 1 98.69 91 THR A C 1
ATOM 661 O O . THR A 1 91 ? 12.883 -1.542 8.844 1 98.69 91 THR A O 1
ATOM 664 N N . ASP A 1 92 ? 11.664 -2.74 7.402 1 98.19 92 ASP A N 1
ATOM 665 C CA . ASP A 1 92 ? 11.945 -4.004 8.078 1 98.19 92 ASP A CA 1
ATOM 666 C C . ASP A 1 92 ? 13.305 -4.555 7.664 1 98.19 92 ASP A C 1
ATOM 668 O O . ASP A 1 92 ? 13.672 -5.668 8.047 1 98.19 92 ASP A O 1
ATOM 672 N N . GLY A 1 93 ? 14.086 -3.84 6.855 1 97.69 93 GLY A N 1
ATOM 673 C CA . GLY A 1 93 ? 15.43 -4.227 6.457 1 97.69 93 GLY A CA 1
ATOM 674 C C . GLY A 1 93 ? 15.453 -5.18 5.277 1 97.69 93 GLY A C 1
ATOM 675 O O . GLY A 1 93 ? 14.469 -5.293 4.547 1 97.69 93 GLY A O 1
ATOM 676 N N . ILE A 1 94 ? 16.578 -5.785 5.031 1 97.19 94 ILE A N 1
ATOM 677 C CA . ILE A 1 94 ? 16.766 -6.707 3.92 1 97.19 94 ILE A CA 1
ATOM 678 C C . ILE A 1 94 ? 15.812 -7.898 4.07 1 97.19 94 ILE A C 1
ATOM 680 O O . ILE A 1 94 ? 15.695 -8.469 5.156 1 97.19 94 ILE A O 1
ATOM 684 N N . GLY A 1 95 ? 15.109 -8.234 3.041 1 94.44 95 GLY A N 1
ATOM 685 C CA . GLY A 1 95 ? 14.133 -9.297 3.115 1 94.44 95 GLY A CA 1
ATOM 686 C C . GLY A 1 95 ? 14.086 -10.156 1.863 1 94.44 95 GLY A C 1
ATOM 687 O O . GLY A 1 95 ? 14.836 -9.922 0.915 1 94.44 95 GLY A O 1
ATOM 688 N N . PRO A 1 96 ? 13.273 -11.211 1.98 1 92.94 96 PRO A N 1
ATOM 689 C CA . PRO A 1 96 ? 13.047 -12.016 0.779 1 92.94 96 PRO A CA 1
ATOM 690 C C . PRO A 1 96 ? 12.391 -11.227 -0.3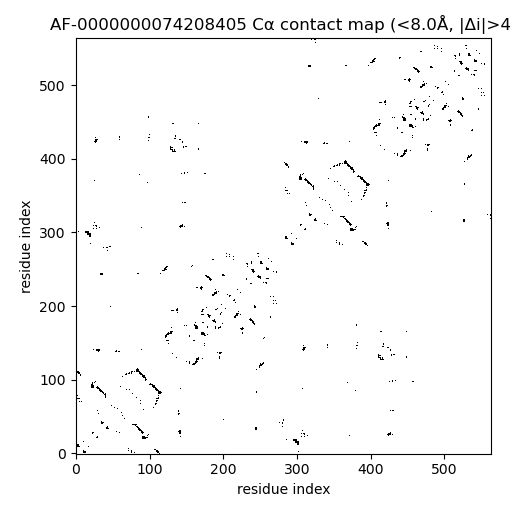49 1 92.94 96 PRO A C 1
ATOM 692 O O . PRO A 1 96 ? 12.047 -10.055 -0.17 1 92.94 96 PRO A O 1
ATOM 695 N N . LEU A 1 97 ? 12.266 -11.805 -1.515 1 94.5 97 LEU A N 1
ATOM 696 C CA . LEU A 1 97 ? 11.711 -11.125 -2.684 1 94.5 97 LEU A CA 1
ATOM 697 C C . LEU A 1 97 ? 10.188 -11.219 -2.691 1 94.5 97 LEU A C 1
ATOM 699 O O . LEU A 1 97 ? 9.539 -10.75 -3.627 1 94.5 97 LEU A O 1
ATOM 703 N N . GLY A 1 98 ? 9.539 -11.773 -1.664 1 94.12 98 GLY A N 1
ATOM 704 C CA . GLY A 1 98 ? 8.102 -11.82 -1.467 1 94.12 98 GLY A CA 1
ATOM 705 C C . GLY A 1 98 ? 7.648 -11.117 -0.203 1 94.12 98 GLY A C 1
ATOM 706 O O . GLY A 1 98 ? 8.406 -10.352 0.395 1 94.12 98 GLY A O 1
ATOM 707 N N . SER A 1 99 ? 6.387 -11.297 0.18 1 95.62 99 SER A N 1
ATOM 708 C CA . SER A 1 99 ? 5.758 -10.547 1.264 1 95.62 99 SER A CA 1
ATOM 709 C C . SER A 1 99 ? 6.176 -11.086 2.627 1 95.62 99 SER A C 1
ATOM 711 O O . SER A 1 99 ? 5.91 -10.461 3.656 1 95.62 99 SER A O 1
ATOM 713 N N . GLY A 1 100 ? 6.809 -12.234 2.637 1 94.94 100 GLY A N 1
ATOM 714 C CA . GLY A 1 100 ? 7.312 -12.734 3.906 1 94.94 100 GLY A CA 1
ATOM 715 C C . GLY A 1 100 ? 8.445 -11.891 4.469 1 94.94 100 GLY A C 1
ATOM 716 O O . GLY A 1 100 ? 8.945 -10.992 3.799 1 94.94 100 GLY A O 1
ATOM 717 N N . ARG A 1 101 ? 8.781 -12.164 5.754 1 93.31 101 ARG A N 1
ATOM 718 C CA . ARG A 1 101 ? 9.852 -11.398 6.395 1 93.31 101 ARG A CA 1
ATOM 719 C C . ARG A 1 101 ? 11.016 -12.305 6.773 1 93.31 101 ARG A C 1
ATOM 721 O O . ARG A 1 101 ? 10.867 -13.523 6.844 1 93.31 101 ARG A O 1
ATOM 728 N N . SER A 1 102 ? 12.109 -11.68 6.852 1 92.31 102 SER A N 1
ATOM 729 C CA . SER A 1 102 ? 13.289 -12.305 7.449 1 92.31 102 SER A CA 1
ATOM 730 C C . SER A 1 102 ? 13.734 -11.555 8.695 1 92.31 102 SER A C 1
ATOM 732 O O . SER A 1 102 ? 13.273 -10.438 8.961 1 92.31 102 SER A O 1
ATOM 734 N N . ASP A 1 103 ? 14.531 -12.289 9.445 1 92.38 103 ASP A N 1
ATOM 735 C CA . ASP A 1 103 ? 15.078 -11.656 10.648 1 92.38 103 ASP A CA 1
ATOM 736 C C . ASP A 1 103 ? 16.328 -10.852 10.328 1 92.38 103 ASP A C 1
ATOM 738 O O . ASP A 1 103 ? 17.453 -11.359 10.469 1 92.38 103 ASP A O 1
ATOM 742 N N . THR A 1 104 ? 16.25 -9.703 9.883 1 94.69 104 THR A N 1
ATOM 743 C CA . THR A 1 104 ? 17.344 -8.789 9.586 1 94.69 104 THR A CA 1
ATOM 744 C C . THR A 1 104 ? 17.156 -7.461 10.305 1 94.69 104 THR A C 1
ATOM 746 O O . THR A 1 104 ? 16.047 -7.137 10.742 1 94.69 104 THR A O 1
ATOM 749 N N . PRO A 1 105 ? 18.234 -6.758 10.508 1 96.56 105 PRO A N 1
ATOM 750 C CA . PRO A 1 105 ? 18.094 -5.457 11.164 1 96.56 105 PRO A CA 1
ATOM 751 C C . PRO A 1 105 ? 17.234 -4.484 10.359 1 96.56 105 PRO A C 1
ATOM 753 O O . PRO A 1 105 ? 17.297 -4.465 9.133 1 96.56 105 PRO A O 1
ATOM 756 N N . GLN A 1 106 ? 16.469 -3.762 11.07 1 98.12 106 GLN A N 1
ATOM 757 C CA . GLN A 1 106 ? 15.68 -2.701 10.469 1 98.12 106 GLN A CA 1
ATOM 758 C C . GLN A 1 106 ? 16.562 -1.612 9.875 1 98.12 106 GLN A C 1
ATOM 760 O O . GLN A 1 106 ? 17.719 -1.452 10.289 1 98.12 106 GLN A O 1
ATOM 765 N N . THR A 1 107 ? 16.078 -0.911 8.875 1 98.56 107 THR A N 1
ATOM 766 C CA . THR A 1 107 ? 16.734 0.241 8.273 1 98.56 107 THR A CA 1
ATOM 767 C C . THR A 1 107 ? 16.078 1.541 8.727 1 98.56 107 THR A C 1
ATOM 769 O O . THR A 1 107 ? 14.867 1.691 8.641 1 98.56 107 THR A O 1
ATOM 772 N N . VAL A 1 108 ? 16.859 2.469 9.258 1 98.81 108 VAL A N 1
ATOM 773 C CA . VAL A 1 108 ? 16.344 3.764 9.703 1 98.81 108 VAL A CA 1
ATOM 774 C C . VAL A 1 108 ? 16.891 4.867 8.797 1 98.81 108 VAL A C 1
ATOM 776 O O . VAL A 1 108 ? 18.094 4.953 8.562 1 98.81 108 VAL A O 1
ATOM 779 N N . VAL A 1 109 ? 16.047 5.676 8.219 1 98.88 109 VAL A N 1
ATOM 780 C CA . VAL A 1 109 ? 16.375 6.871 7.449 1 98.88 109 VAL A CA 1
ATOM 781 C C . VAL A 1 109 ? 15.703 8.086 8.078 1 98.88 109 VAL A C 1
ATOM 783 O O . VAL A 1 109 ? 14.5 8.078 8.328 1 98.88 109 VAL A O 1
ATOM 786 N N . VAL A 1 110 ? 16.422 9.086 8.375 1 98.94 110 VAL A N 1
ATOM 787 C CA . VAL A 1 110 ? 15.898 10.375 8.812 1 98.94 110 VAL A CA 1
ATOM 788 C C . VAL A 1 110 ? 16.344 11.477 7.855 1 98.94 110 VAL A C 1
ATOM 790 O O . VAL A 1 110 ? 17.531 11.57 7.523 1 98.94 110 VAL A O 1
ATOM 793 N N . ALA A 1 111 ? 15.414 12.25 7.363 1 98.81 111 ALA A N 1
ATOM 794 C CA . ALA A 1 111 ? 15.719 13.312 6.402 1 98.81 111 ALA A CA 1
ATOM 795 C C . ALA A 1 111 ? 15.008 14.609 6.773 1 98.81 111 ALA A C 1
ATOM 797 O O . ALA A 1 111 ? 13.93 14.578 7.371 1 98.81 111 ALA A O 1
ATOM 798 N N . ALA A 1 112 ? 15.562 15.703 6.508 1 98.12 112 ALA A N 1
ATOM 799 C CA . ALA A 1 112 ? 14.961 17.016 6.703 1 98.12 112 ALA A CA 1
ATOM 800 C C . ALA A 1 112 ? 15.117 17.891 5.453 1 98.12 112 ALA A C 1
ATOM 802 O O . ALA A 1 112 ? 16.125 17.797 4.754 1 98.12 112 ALA A O 1
ATOM 803 N N . THR A 1 113 ? 14.141 18.625 5.145 1 97.25 113 THR A N 1
ATOM 804 C CA . THR A 1 113 ? 14.133 19.531 3.994 1 97.25 113 THR A CA 1
ATOM 805 C C . THR A 1 113 ? 13.336 20.781 4.297 1 97.25 113 THR A C 1
ATOM 807 O O . THR A 1 113 ? 12.617 20.844 5.297 1 97.25 113 THR A O 1
ATOM 810 N N . GLU A 1 114 ? 13.539 21.781 3.521 1 94.38 114 GLU A N 1
ATOM 811 C CA . GLU A 1 114 ? 12.75 23 3.664 1 94.38 114 GLU A CA 1
ATOM 812 C C . GLU A 1 114 ? 11.273 22.75 3.352 1 94.38 114 GLU A C 1
ATOM 814 O O . GLU A 1 114 ? 10.953 21.906 2.508 1 94.38 114 GLU A O 1
ATOM 819 N N . ALA A 1 115 ? 10.492 23.359 4.125 1 91.56 115 ALA A N 1
ATOM 820 C CA . ALA A 1 115 ? 9.062 23.312 3.859 1 91.56 115 ALA A CA 1
ATOM 821 C C . ALA A 1 115 ? 8.43 24.703 3.986 1 91.56 115 ALA A C 1
ATOM 823 O O . ALA A 1 115 ? 8.844 25.5 4.828 1 91.56 115 ALA A O 1
ATOM 824 N N . VAL A 1 116 ? 7.484 24.938 3.02 1 81.62 116 VAL A N 1
ATOM 825 C CA . VAL A 1 116 ? 6.703 26.156 3.076 1 81.62 116 VAL A CA 1
ATOM 826 C C . VAL A 1 116 ? 5.293 25.859 3.576 1 81.62 116 VAL A C 1
ATOM 828 O O . VAL A 1 116 ? 4.617 24.969 3.045 1 81.62 116 VAL A O 1
ATOM 831 N N . VAL A 1 117 ? 4.918 26.578 4.656 1 84.31 117 VAL A N 1
ATOM 832 C CA . VAL A 1 117 ? 3.555 26.422 5.145 1 84.31 117 VAL A CA 1
ATOM 833 C C . VAL A 1 117 ? 2.607 27.297 4.336 1 84.31 117 VAL A C 1
ATOM 835 O O . VAL A 1 117 ? 2.768 28.531 4.301 1 84.31 117 VAL A O 1
ATOM 838 N N . VAL A 1 118 ? 1.699 26.641 3.633 1 88.75 118 VAL A N 1
ATOM 839 C CA . VAL A 1 118 ? 0.651 27.359 2.912 1 88.75 118 VAL A CA 1
ATOM 840 C C . VAL A 1 118 ? -0.574 27.516 3.809 1 88.75 118 VAL A C 1
ATOM 842 O O . VAL A 1 118 ? -1.108 26.531 4.324 1 88.75 118 VAL A O 1
ATOM 845 N N . HIS A 1 119 ? -1.097 28.656 3.908 1 93.12 119 HIS A N 1
ATOM 846 C CA . HIS A 1 119 ? -2.037 29.016 4.969 1 93.12 119 HIS A CA 1
ATOM 847 C C . HIS A 1 119 ? -3.455 28.578 4.613 1 93.12 119 HIS A C 1
ATOM 849 O O . HIS A 1 119 ? -4.332 28.531 5.477 1 93.12 119 HIS A O 1
ATOM 855 N N . THR A 1 120 ? -3.686 28.422 3.332 1 97.69 120 THR A N 1
ATOM 856 C CA . THR A 1 120 ? -4.988 27.922 2.898 1 97.69 120 THR A CA 1
ATOM 857 C C . THR A 1 120 ? -4.828 26.719 1.965 1 97.69 120 THR A C 1
ATOM 859 O O . THR A 1 120 ? -3.793 26.578 1.315 1 97.69 120 THR A O 1
ATOM 862 N N . GLY A 1 121 ? -5.801 25.875 2.02 1 97.75 121 GLY A N 1
ATOM 863 C CA . GLY A 1 121 ? -5.734 24.672 1.199 1 97.75 121 GLY A CA 1
ATOM 864 C C . GLY A 1 121 ? -6.781 24.641 0.103 1 97.75 121 GLY A C 1
ATOM 865 O O . GLY A 1 121 ? -7.742 25.406 0.131 1 97.75 121 GLY A O 1
ATOM 866 N N . ARG A 1 122 ? -6.543 23.891 -0.887 1 98.69 122 ARG A N 1
ATOM 867 C CA . ARG A 1 122 ? -7.453 23.531 -1.974 1 98.69 122 ARG A CA 1
ATOM 868 C C . ARG A 1 122 ? -7.652 22.031 -2.047 1 98.69 122 ARG A C 1
ATOM 870 O O . ARG A 1 122 ? -6.684 21.266 -2.086 1 98.69 122 ARG A O 1
ATOM 877 N N . ALA A 1 123 ? -8.914 21.609 -2.082 1 98.88 123 ALA A N 1
ATOM 878 C CA . ALA A 1 123 ? -9.18 20.172 -2.016 1 98.88 123 ALA A CA 1
ATOM 879 C C . ALA A 1 123 ? -10.047 19.719 -3.182 1 98.88 123 ALA A C 1
ATOM 881 O O . ALA A 1 123 ? -10.797 20.516 -3.752 1 98.88 123 ALA A O 1
ATOM 882 N N . ALA A 1 124 ? -9.883 18.516 -3.59 1 98.94 124 ALA A N 1
ATOM 883 C CA . ALA A 1 124 ? -10.766 17.828 -4.531 1 98.94 124 ALA A CA 1
ATOM 884 C C . ALA A 1 124 ? -11.25 16.5 -3.961 1 98.94 124 ALA A C 1
ATOM 886 O O . ALA A 1 124 ? -10.484 15.781 -3.307 1 98.94 124 ALA A O 1
ATOM 887 N N . ARG A 1 125 ? -12.531 16.25 -4.152 1 98.88 125 ARG A N 1
ATOM 888 C CA . ARG A 1 125 ? -13.047 14.93 -3.775 1 98.88 125 ARG A CA 1
ATOM 889 C C . ARG A 1 125 ? -12.359 13.828 -4.574 1 98.88 125 ARG A C 1
ATOM 891 O O . ARG A 1 125 ? -12.219 13.938 -5.793 1 98.88 125 ARG A O 1
ATOM 898 N N . SER A 1 126 ? -11.93 12.766 -3.881 1 98.94 126 SER A N 1
ATOM 899 C CA . SER A 1 126 ? -11.305 11.617 -4.531 1 98.94 126 SER A CA 1
ATOM 900 C C . SER A 1 126 ? -12.352 10.727 -5.195 1 98.94 126 SER A C 1
ATOM 902 O O . SER A 1 126 ? -13.414 10.477 -4.629 1 98.94 126 SER A O 1
ATOM 904 N N . PRO A 1 127 ? -12.07 10.242 -6.379 1 98.69 127 PRO A N 1
ATOM 905 C CA . PRO A 1 127 ? -12.977 9.242 -6.953 1 98.69 127 PRO A CA 1
ATOM 906 C C . PRO A 1 127 ? -12.781 7.852 -6.352 1 98.69 127 PRO A C 1
ATOM 908 O O . PRO A 1 127 ? -13.562 6.941 -6.629 1 98.69 127 PRO A O 1
ATOM 911 N N . TRP A 1 128 ? -11.805 7.676 -5.527 1 98.81 128 TRP A N 1
ATOM 912 C CA . TRP A 1 128 ? -11.492 6.402 -4.887 1 98.81 128 TRP A CA 1
ATOM 913 C C . TRP A 1 128 ? -11.836 6.445 -3.4 1 98.81 128 TRP A C 1
ATOM 915 O O . TRP A 1 128 ? -12.086 7.52 -2.846 1 98.81 128 TRP A O 1
ATOM 925 N N . THR A 1 129 ? -11.812 5.289 -2.762 1 98.88 129 THR A N 1
ATOM 926 C CA . THR A 1 129 ? -12.195 5.215 -1.354 1 98.88 129 THR A CA 1
ATOM 927 C C . THR A 1 129 ? -11.062 4.617 -0.519 1 98.88 129 THR A C 1
ATOM 929 O O . THR A 1 129 ? -10.227 3.883 -1.038 1 98.88 129 THR A O 1
ATOM 932 N N . ARG A 1 130 ? -11.062 4.992 0.742 1 98.81 130 ARG A N 1
ATOM 933 C CA . ARG A 1 130 ? -10.258 4.301 1.746 1 98.81 130 ARG A CA 1
ATOM 934 C C . ARG A 1 130 ? -10.938 3.012 2.197 1 98.81 130 ARG A C 1
ATOM 936 O O . ARG A 1 130 ? -12.172 2.92 2.191 1 98.81 130 ARG A O 1
ATOM 943 N N . ASN A 1 131 ? -10.125 2.049 2.572 1 98.81 131 ASN A N 1
ATOM 944 C CA . ASN A 1 131 ? -10.625 0.771 3.076 1 98.81 131 ASN A CA 1
ATOM 945 C C . ASN A 1 131 ? -10.531 0.695 4.598 1 98.81 131 ASN A C 1
ATOM 947 O O . ASN A 1 131 ? -9.461 0.406 5.145 1 98.81 131 ASN A O 1
ATOM 951 N N . GLU A 1 132 ? -11.648 0.867 5.285 1 98.56 132 GLU A N 1
ATOM 952 C CA . GLU A 1 132 ? -11.633 0.851 6.746 1 98.56 132 GLU A CA 1
ATOM 953 C C . GLU A 1 132 ? -11.398 -0.561 7.277 1 98.56 132 GLU A C 1
ATOM 955 O O . GLU A 1 132 ? -11.125 -0.743 8.469 1 98.56 132 GLU A O 1
ATOM 960 N N . ASN A 1 133 ? -11.438 -1.56 6.391 1 98.62 133 ASN A N 1
ATOM 961 C CA . ASN A 1 133 ? -11.234 -2.951 6.777 1 98.62 133 ASN A CA 1
ATOM 962 C C . ASN A 1 133 ? -9.852 -3.451 6.355 1 98.62 133 ASN A C 1
ATOM 964 O O . ASN A 1 133 ? -9.602 -4.66 6.34 1 98.62 133 ASN A O 1
ATOM 968 N N . SER A 1 134 ? -9.023 -2.57 6.004 1 98.69 134 SER A N 1
ATOM 969 C CA . SER A 1 134 ? -7.66 -2.918 5.605 1 98.69 134 SER A CA 1
ATOM 970 C C . SER A 1 134 ? -6.852 -3.436 6.785 1 98.69 134 SER A C 1
ATOM 972 O O . SER A 1 134 ? -7.031 -2.979 7.918 1 98.69 134 SER A O 1
ATOM 974 N N . ALA A 1 135 ? -5.895 -4.301 6.496 1 98.56 135 ALA A N 1
ATOM 975 C CA . ALA A 1 135 ? -4.961 -4.797 7.504 1 98.56 135 ALA A CA 1
ATOM 976 C C . ALA A 1 135 ? -4.117 -3.658 8.078 1 98.56 135 ALA A C 1
ATOM 978 O O . ALA A 1 135 ? -3.523 -3.797 9.148 1 98.56 135 ALA A O 1
ATOM 979 N N . VAL A 1 136 ? -4.078 -2.533 7.328 1 98.75 136 VAL A N 1
ATOM 980 C CA . VAL A 1 136 ? -3.186 -1.47 7.777 1 98.75 136 VAL A CA 1
ATOM 981 C C . VAL A 1 136 ? -3.971 -0.169 7.934 1 98.75 136 VAL A C 1
ATOM 983 O O . VAL A 1 136 ? -3.4 0.921 7.852 1 98.75 136 VAL A O 1
ATOM 986 N N . ALA A 1 137 ? -5.316 -0.263 8.078 1 98.5 137 ALA A N 1
ATOM 987 C CA . ALA A 1 137 ? -6.121 0.922 8.352 1 98.5 137 ALA A CA 1
ATOM 988 C C . ALA A 1 137 ? -5.633 1.642 9.609 1 98.5 137 ALA A C 1
ATOM 990 O O . ALA A 1 137 ? -5.445 1.018 10.656 1 98.5 137 ALA A O 1
ATOM 991 N N . GLY A 1 138 ? -5.359 2.887 9.453 1 98.19 138 GLY A N 1
ATOM 992 C CA . GLY A 1 138 ? -4.953 3.701 10.586 1 98.19 138 GLY A CA 1
ATOM 993 C C . GLY A 1 138 ? -3.461 3.652 10.859 1 98.19 138 GLY A C 1
ATOM 994 O O . GLY A 1 138 ? -2.961 4.352 11.742 1 98.19 138 GLY A O 1
ATOM 995 N N . LEU A 1 139 ? -2.713 2.781 10.148 1 98.81 139 LEU A N 1
ATOM 996 C CA . LEU A 1 139 ? -1.263 2.717 10.289 1 98.81 139 LEU A CA 1
ATOM 997 C C . LEU A 1 139 ? -0.576 3.625 9.281 1 98.81 139 LEU A C 1
ATOM 999 O O . LEU A 1 139 ? -1.009 3.719 8.125 1 98.81 139 LEU A O 1
ATOM 1003 N N . LYS A 1 140 ? 0.443 4.32 9.742 1 98.81 140 LYS A N 1
ATOM 1004 C CA . LYS A 1 140 ? 1.2 5.184 8.836 1 98.81 140 LYS A CA 1
ATOM 1005 C C . LYS A 1 140 ? 2.385 4.438 8.227 1 98.81 140 LYS A C 1
ATOM 1007 O O . LYS A 1 140 ? 3.5 4.504 8.75 1 98.81 140 LYS A O 1
ATOM 1012 N N . THR A 1 141 ? 2.156 3.744 7.098 1 98.88 141 THR A N 1
ATOM 1013 C CA . THR A 1 141 ? 3.127 2.85 6.477 1 98.88 141 THR A CA 1
ATOM 1014 C C . THR A 1 141 ? 3.758 3.504 5.25 1 98.88 141 THR A C 1
ATOM 1016 O O . THR A 1 141 ? 3.289 4.543 4.785 1 98.88 141 THR A O 1
ATOM 1019 N N . THR A 1 142 ? 4.812 2.885 4.727 1 98.81 142 THR A N 1
ATOM 1020 C CA . THR A 1 142 ? 5.461 3.379 3.518 1 98.81 142 THR A CA 1
ATOM 1021 C C . THR A 1 142 ? 4.742 2.863 2.273 1 98.81 142 THR A C 1
ATOM 1023 O O . THR A 1 142 ? 5.199 3.088 1.149 1 98.81 142 THR A O 1
ATOM 1026 N N . SER A 1 143 ? 3.637 2.191 2.375 1 98.75 143 SER A N 1
ATOM 1027 C CA . SER A 1 143 ? 2.803 1.75 1.262 1 98.75 143 SER A CA 1
ATOM 1028 C C . SER A 1 143 ? 1.716 2.771 0.945 1 98.75 143 SER A C 1
ATOM 1030 O O . SER A 1 143 ? 0.538 2.539 1.223 1 98.75 143 SER A O 1
ATOM 1032 N N . TYR A 1 144 ? 2.104 3.875 0.251 1 98.62 144 TYR A N 1
ATOM 1033 C CA . TYR A 1 144 ? 1.245 5.027 -0.004 1 98.62 144 TYR A CA 1
ATOM 1034 C C . TYR A 1 144 ? 0.938 5.16 -1.49 1 98.62 144 TYR A C 1
ATOM 1036 O O . TYR A 1 144 ? 0.701 6.266 -1.985 1 98.62 144 TYR A O 1
ATOM 1044 N N . ALA A 1 145 ? 0.904 4.043 -2.205 1 98.75 145 ALA A N 1
ATOM 1045 C CA . ALA A 1 145 ? 0.615 4.133 -3.635 1 98.75 145 ALA A CA 1
ATOM 1046 C C . ALA A 1 145 ? -0.725 4.82 -3.881 1 98.75 145 ALA A C 1
ATOM 1048 O O . ALA A 1 145 ? -0.853 5.637 -4.801 1 98.75 145 ALA A O 1
ATOM 1049 N N . GLU A 1 146 ? -1.738 4.523 -3.084 1 98.75 146 GLU A N 1
ATOM 1050 C CA . GLU A 1 146 ? -3.041 5.172 -3.209 1 98.75 146 GLU A CA 1
ATOM 1051 C C . GLU A 1 146 ? -2.916 6.688 -3.08 1 98.75 146 GLU A C 1
ATOM 1053 O O . GLU A 1 146 ? -3.566 7.434 -3.812 1 98.75 146 GLU A O 1
ATOM 1058 N N . ASN A 1 147 ? -2.117 7.102 -2.133 1 98.75 147 ASN A N 1
ATOM 1059 C CA . ASN A 1 147 ? -1.929 8.523 -1.884 1 98.75 147 ASN A CA 1
ATOM 1060 C C . ASN A 1 147 ? -1.221 9.211 -3.051 1 98.75 147 ASN A C 1
ATOM 1062 O O . ASN A 1 147 ? -1.563 10.336 -3.416 1 98.75 147 ASN A O 1
ATOM 1066 N N . VAL A 1 148 ? -0.236 8.5 -3.576 1 98.69 148 VAL A N 1
ATOM 1067 C CA . VAL A 1 148 ? 0.511 9.031 -4.715 1 98.69 148 VAL A CA 1
ATOM 1068 C C . VAL A 1 148 ? -0.438 9.289 -5.883 1 98.69 148 VAL A C 1
ATOM 1070 O O . VAL A 1 148 ? -0.464 10.383 -6.438 1 98.69 148 VAL A O 1
ATOM 1073 N N . VAL A 1 149 ? -1.284 8.336 -6.207 1 98.88 149 VAL A N 1
ATOM 1074 C CA . VAL A 1 149 ? -2.182 8.438 -7.352 1 98.88 149 VAL A CA 1
ATOM 1075 C C . VAL A 1 149 ? -3.256 9.484 -7.082 1 98.88 149 VAL A C 1
ATOM 1077 O O . VAL A 1 149 ? -3.533 10.336 -7.934 1 98.88 149 VAL A O 1
ATOM 1080 N N . ALA A 1 150 ? -3.809 9.469 -5.926 1 98.88 150 ALA A N 1
ATOM 1081 C CA . ALA A 1 150 ? -4.91 10.375 -5.598 1 98.88 150 ALA A CA 1
ATOM 1082 C C . ALA A 1 150 ? -4.434 11.82 -5.543 1 98.88 150 ALA A C 1
ATOM 1084 O O . ALA A 1 150 ? -5.152 12.734 -5.957 1 98.88 150 ALA A O 1
ATOM 1085 N N . LEU A 1 151 ? -3.236 12.016 -4.992 1 98.75 151 LEU A N 1
ATOM 1086 C CA . LEU A 1 151 ? -2.711 13.375 -4.945 1 98.75 151 LEU A CA 1
ATOM 1087 C C . LEU A 1 151 ? -2.469 13.914 -6.352 1 98.75 151 LEU A C 1
ATOM 1089 O O . LEU A 1 151 ? -2.793 15.07 -6.641 1 98.75 151 LEU A O 1
ATOM 1093 N N . ALA A 1 152 ? -1.896 13.094 -7.18 1 98.44 152 ALA A N 1
ATOM 1094 C CA . ALA A 1 152 ? -1.67 13.516 -8.562 1 98.44 152 ALA A CA 1
ATOM 1095 C C . ALA A 1 152 ? -2.982 13.891 -9.242 1 98.44 152 ALA A C 1
ATOM 1097 O O . ALA A 1 152 ? -3.049 14.891 -9.961 1 98.44 152 ALA A O 1
ATOM 1098 N N . ASP A 1 153 ? -4.02 13.102 -9.047 1 98.69 153 ASP A N 1
ATOM 1099 C CA . ASP A 1 153 ? -5.344 13.398 -9.586 1 98.69 153 ASP A CA 1
ATOM 1100 C C . ASP A 1 153 ? -5.848 14.75 -9.094 1 98.69 153 ASP A C 1
ATOM 1102 O O . ASP A 1 153 ? -6.34 15.562 -9.883 1 98.69 153 ASP A O 1
ATOM 1106 N N . ALA A 1 154 ? -5.758 14.984 -7.789 1 98.75 154 ALA A N 1
ATOM 1107 C CA . ALA A 1 154 ? -6.207 16.234 -7.191 1 98.75 154 ALA A CA 1
ATOM 1108 C C . ALA A 1 154 ? -5.453 17.422 -7.777 1 98.75 154 ALA A C 1
ATOM 1110 O O . ALA A 1 154 ? -6.055 18.453 -8.102 1 98.75 154 ALA A O 1
ATOM 1111 N N . ILE A 1 155 ? -4.16 17.281 -7.918 1 98.12 155 ILE A N 1
ATOM 1112 C CA . ILE A 1 155 ? -3.336 18.344 -8.484 1 98.12 155 ILE A CA 1
ATOM 1113 C C . ILE A 1 155 ? -3.797 18.656 -9.906 1 98.12 155 ILE A C 1
ATOM 1115 O O . ILE A 1 155 ? -3.902 19.828 -10.297 1 98.12 155 ILE A O 1
ATOM 1119 N N . GLY A 1 156 ? -4.109 17.641 -10.68 1 97.94 156 GLY A N 1
ATOM 1120 C CA . GLY A 1 156 ? -4.621 17.828 -12.031 1 97.94 156 GLY A CA 1
ATOM 1121 C C . GLY A 1 156 ? -5.922 18.609 -12.078 1 97.94 156 GLY A C 1
ATOM 1122 O O . GLY A 1 156 ? -6.234 19.25 -13.078 1 97.94 156 GLY A O 1
ATOM 1123 N N . LYS A 1 157 ? -6.668 18.625 -11 1 98.31 157 LYS A N 1
ATOM 1124 C CA . LYS A 1 157 ? -7.961 19.297 -10.906 1 98.31 157 LYS A CA 1
ATOM 1125 C C . LYS A 1 157 ? -7.805 20.703 -10.336 1 98.31 157 LYS A C 1
ATOM 1127 O O . LYS A 1 157 ? -8.789 21.422 -10.164 1 98.31 157 LYS A O 1
ATOM 1132 N N . GLY A 1 158 ? -6.566 21.047 -9.961 1 97.88 158 GLY A N 1
ATOM 1133 C CA . GLY A 1 158 ? -6.312 22.375 -9.414 1 97.88 158 GLY A CA 1
ATOM 1134 C C . GLY A 1 158 ? -6.305 22.391 -7.898 1 97.88 158 GLY A C 1
ATOM 1135 O O . GLY A 1 158 ? -6.32 23.469 -7.289 1 97.88 158 GLY A O 1
ATOM 1136 N N . ALA A 1 159 ? -6.332 21.25 -7.27 1 98.5 159 ALA A N 1
ATOM 1137 C CA . ALA A 1 159 ? -6.301 21.141 -5.812 1 98.5 159 ALA A CA 1
ATOM 1138 C C . ALA A 1 159 ? -4.895 20.812 -5.32 1 98.5 159 ALA A C 1
ATOM 1140 O O . ALA A 1 159 ? -4 20.531 -6.121 1 98.5 159 ALA A O 1
ATOM 1141 N N . ASP A 1 160 ? -4.656 20.922 -4.051 1 97.56 160 ASP A N 1
ATOM 1142 C CA . ASP A 1 160 ? -3.383 20.5 -3.48 1 97.56 160 ASP A CA 1
ATOM 1143 C C . ASP A 1 160 ? -3.576 19.328 -2.521 1 97.56 160 ASP A C 1
ATOM 1145 O O . ASP A 1 160 ? -2.611 18.828 -1.929 1 97.56 160 ASP A O 1
ATOM 1149 N N . GLU A 1 161 ? -4.832 18.875 -2.373 1 98.5 161 GLU A N 1
ATOM 1150 C CA . GLU A 1 161 ? -5.156 17.719 -1.548 1 98.5 161 GLU A CA 1
ATOM 1151 C C . GLU A 1 161 ? -6.367 16.969 -2.094 1 98.5 161 GLU A C 1
ATOM 1153 O O . GLU A 1 161 ? -7.254 17.578 -2.699 1 98.5 161 GLU A O 1
ATOM 1158 N N . SER A 1 162 ? -6.359 15.672 -1.933 1 98.88 162 SER A N 1
ATOM 1159 C CA . SER A 1 162 ? -7.5 14.805 -2.219 1 98.88 162 SER A CA 1
ATOM 1160 C C . SER A 1 162 ? -8.203 14.383 -0.935 1 98.88 162 SER A C 1
ATOM 1162 O O . SER A 1 162 ? -7.555 14.07 0.063 1 98.88 162 SER A O 1
ATOM 1164 N N . VAL A 1 163 ? -9.5 14.406 -0.896 1 98.94 163 VAL A N 1
ATOM 1165 C CA . VAL A 1 163 ? -10.273 13.992 0.276 1 98.94 163 VAL A CA 1
ATOM 1166 C C . VAL A 1 163 ? -11.07 12.734 -0.049 1 98.94 163 VAL A C 1
ATOM 1168 O O . VAL A 1 163 ? -11.805 12.703 -1.04 1 98.94 163 VAL A O 1
ATOM 1171 N N . PHE A 1 164 ? -11.016 11.75 0.842 1 98.94 164 PHE A N 1
ATOM 1172 C CA . PHE A 1 164 ? -11.562 10.422 0.577 1 98.94 164 PHE A CA 1
ATOM 1173 C C . PHE A 1 164 ? -12.828 10.188 1.397 1 98.94 164 PHE A C 1
ATOM 1175 O O . PHE A 1 164 ? -12.898 10.578 2.562 1 98.94 164 PHE A O 1
ATOM 1182 N N . ALA A 1 165 ? -13.75 9.438 0.789 1 98.94 165 ALA A N 1
ATOM 1183 C CA . ALA A 1 165 ? -14.68 8.617 1.562 1 98.94 165 ALA A CA 1
ATOM 1184 C C . ALA A 1 165 ? -14.039 7.285 1.944 1 98.94 165 ALA A C 1
ATOM 1186 O O . ALA A 1 165 ? -13.016 6.895 1.385 1 98.94 165 ALA A O 1
ATOM 1187 N N . ASN A 1 166 ? -14.539 6.656 2.951 1 98.81 166 ASN A N 1
ATOM 1188 C CA . ASN A 1 166 ? -14.242 5.238 3.102 1 98.81 166 ASN A CA 1
ATOM 1189 C C . ASN A 1 166 ? -15.227 4.371 2.32 1 98.81 166 ASN A C 1
ATOM 1191 O O . ASN A 1 166 ? -16.094 4.895 1.624 1 98.81 166 ASN A O 1
ATOM 1195 N N . THR A 1 167 ? -15.07 3.047 2.346 1 9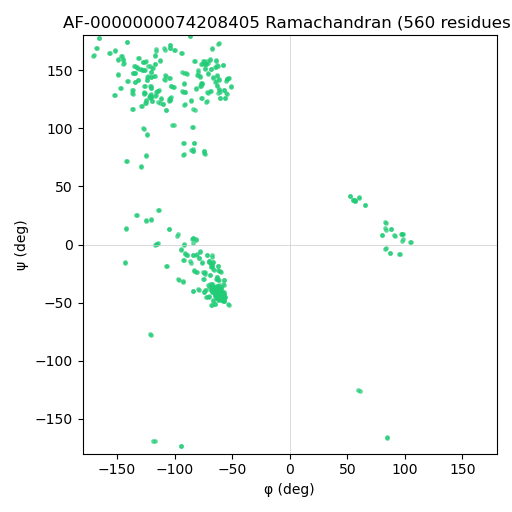8.62 167 THR A N 1
ATOM 1196 C CA . THR A 1 167 ? -15.883 2.148 1.532 1 98.62 167 THR A CA 1
ATOM 1197 C C . THR A 1 167 ? -17.328 2.109 2.037 1 98.62 167 THR A C 1
ATOM 1199 O O . THR A 1 167 ? -18.219 1.659 1.327 1 98.62 167 THR A O 1
ATOM 1202 N N . ALA A 1 168 ? -17.594 2.592 3.213 1 98.06 168 ALA A N 1
ATOM 1203 C CA . ALA A 1 168 ? -18.938 2.654 3.764 1 98.06 168 ALA A CA 1
ATOM 1204 C C . ALA A 1 168 ? -19.625 3.961 3.381 1 98.06 168 ALA A C 1
ATOM 1206 O O . ALA A 1 168 ? -20.812 4.164 3.689 1 98.06 168 ALA A O 1
ATOM 1207 N N . GLY A 1 169 ? -18.859 4.898 2.779 1 98.62 169 GLY A N 1
ATOM 1208 C CA . GLY A 1 169 ? -19.453 6.137 2.291 1 98.62 169 GLY A CA 1
ATOM 1209 C C . GLY A 1 169 ? -19.297 7.297 3.256 1 98.62 169 GLY A C 1
ATOM 1210 O O . GLY A 1 169 ? -19.891 8.359 3.068 1 98.62 169 GLY A O 1
ATOM 1211 N N . ASP A 1 170 ? -18.516 7.109 4.293 1 98.88 170 ASP A N 1
ATOM 1212 C CA . ASP A 1 170 ? -18.281 8.164 5.273 1 98.88 170 ASP A CA 1
ATOM 1213 C C . ASP A 1 170 ? -17.062 9.008 4.879 1 98.88 170 ASP A C 1
ATOM 1215 O O . ASP A 1 170 ? -16.109 8.492 4.305 1 98.88 170 ASP A O 1
ATOM 1219 N N . LEU A 1 171 ? -17.109 10.344 5.227 1 98.94 171 LEU A N 1
ATOM 1220 C CA . LEU A 1 171 ? -15.93 11.188 5.121 1 98.94 171 LEU A CA 1
ATOM 1221 C C . LEU A 1 171 ? -14.781 10.617 5.949 1 98.94 171 LEU A C 1
ATOM 1223 O O . LEU A 1 171 ? -14.969 10.258 7.113 1 98.94 171 LEU A O 1
ATOM 1227 N N . CYS A 1 172 ? -13.633 10.562 5.363 1 98.81 172 CYS A N 1
ATOM 1228 C CA . CYS A 1 172 ? -12.555 9.844 6.031 1 98.81 172 CYS A CA 1
ATOM 1229 C C . CYS A 1 172 ? -11.359 10.758 6.281 1 98.81 172 CYS A C 1
ATOM 1231 O O . CYS A 1 172 ? -11.172 11.242 7.398 1 98.81 172 CYS A O 1
ATOM 1233 N N . GLU A 1 173 ? -10.562 11.047 5.262 1 98.94 173 GLU A N 1
ATOM 1234 C CA . GLU A 1 173 ? -9.328 11.82 5.391 1 98.94 173 GLU A CA 1
ATOM 1235 C C . GLU A 1 173 ? -8.82 12.273 4.027 1 98.94 173 GLU A C 1
ATOM 1237 O O . GLU A 1 173 ? -9.445 12.008 3.002 1 98.94 173 GLU A O 1
ATOM 1242 N N . GLY A 1 174 ? -7.699 13.047 3.992 1 98.75 174 GLY A N 1
ATOM 1243 C CA . GLY A 1 174 ? -6.961 13.352 2.775 1 98.75 174 GLY A CA 1
ATOM 1244 C C . GLY A 1 174 ? -5.801 12.406 2.529 1 98.75 174 GLY A C 1
ATOM 1245 O O . GLY A 1 174 ? -5.656 11.398 3.223 1 98.75 174 GLY A O 1
ATOM 1246 N N . THR A 1 175 ? -4.969 12.672 1.515 1 98.44 175 THR A N 1
ATOM 1247 C CA . THR A 1 175 ? -3.781 11.867 1.237 1 98.44 175 THR A CA 1
ATOM 1248 C C . THR A 1 175 ? -2.75 12.031 2.35 1 98.44 175 THR A C 1
ATOM 1250 O O . THR A 1 175 ? -2.084 11.062 2.73 1 98.44 175 THR A O 1
ATOM 1253 N N . GLY A 1 176 ? -2.621 13.203 2.797 1 97.44 176 GLY A N 1
ATOM 1254 C CA . GLY A 1 176 ? -1.664 13.492 3.854 1 97.44 176 GLY A CA 1
ATOM 1255 C C . GLY A 1 176 ? -2.242 14.344 4.969 1 97.44 176 GLY A C 1
ATOM 1256 O O . GLY A 1 176 ? -1.515 15.078 5.637 1 97.44 176 GLY A O 1
ATOM 1257 N N . SER A 1 177 ? -3.656 14.281 5.16 1 98.56 177 SER A N 1
ATOM 1258 C CA . SER A 1 177 ? -4.293 15.188 6.113 1 98.56 177 SER A CA 1
ATOM 1259 C C . SER A 1 177 ? -5.523 14.547 6.742 1 98.56 177 SER A C 1
ATOM 1261 O O . SER A 1 177 ? -6.047 13.555 6.23 1 98.56 177 SER A O 1
ATOM 1263 N N . ASN A 1 178 ? -5.906 15.062 7.875 1 98.88 178 ASN A N 1
ATOM 1264 C CA . ASN A 1 178 ? -7.262 14.891 8.391 1 98.88 178 ASN A CA 1
ATOM 1265 C C . ASN A 1 178 ? -8.172 16.047 7.988 1 98.88 178 ASN A C 1
ATOM 1267 O O . ASN A 1 178 ? -7.691 17.094 7.551 1 98.88 178 ASN A O 1
ATOM 1271 N N . VAL A 1 179 ? -9.484 15.789 8.148 1 98.94 179 VAL A N 1
ATOM 1272 C CA . VAL A 1 179 ? -10.469 16.766 7.715 1 98.94 179 VAL A CA 1
ATOM 1273 C C . VAL A 1 179 ? -11.336 17.203 8.898 1 98.94 179 VAL A C 1
ATOM 1275 O O . VAL A 1 179 ? -11.727 16.359 9.719 1 98.94 179 VAL A O 1
ATOM 1278 N N . PHE A 1 180 ? -11.578 18.484 9 1 98.94 180 PHE A N 1
ATOM 1279 C CA . PHE A 1 180 ? -12.594 19.047 9.891 1 98.94 180 PHE A CA 1
ATOM 1280 C C . PHE A 1 180 ? -13.625 19.844 9.094 1 98.94 180 PHE A C 1
ATOM 1282 O O . PHE A 1 180 ? -13.273 20.531 8.133 1 98.94 180 PHE A O 1
ATOM 1289 N N . LEU A 1 181 ? -14.805 19.766 9.531 1 98.88 181 LEU A N 1
ATOM 1290 C CA . LEU A 1 181 ? -15.875 20.594 8.984 1 98.88 181 LEU A CA 1
ATOM 1291 C C . LEU A 1 181 ? -16.422 21.547 10.047 1 98.88 181 LEU A C 1
ATOM 1293 O O . LEU A 1 181 ? -16.594 21.156 11.203 1 98.88 181 LEU A O 1
ATOM 1297 N N . GLU A 1 182 ? -16.516 22.75 9.68 1 98.81 182 GLU A N 1
ATOM 1298 C CA . GLU A 1 182 ? -17.312 23.688 10.477 1 98.81 182 GLU A CA 1
ATOM 1299 C C . GLU A 1 182 ? -18.781 23.609 10.109 1 98.81 182 GLU A C 1
ATOM 1301 O O . GLU A 1 182 ? -19.203 24.156 9.086 1 98.81 182 GLU A O 1
ATOM 1306 N N . LEU A 1 183 ? -19.547 22.922 10.938 1 96.62 183 LEU A N 1
ATOM 1307 C CA . LEU A 1 183 ? -20.953 22.609 10.711 1 96.62 183 LEU A CA 1
ATOM 1308 C C . LEU A 1 183 ? -21.812 23 11.914 1 96.62 183 LEU A C 1
ATOM 1310 O O . LEU A 1 183 ? -21.531 22.578 13.039 1 96.62 183 LEU A O 1
ATOM 1314 N N . ASP A 1 184 ? -22.781 23.922 11.664 1 95.5 184 ASP A N 1
ATOM 1315 C CA . ASP A 1 184 ? -23.781 24.266 12.672 1 95.5 184 ASP A CA 1
ATOM 1316 C C . ASP A 1 184 ? -23.125 24.734 13.961 1 95.5 184 ASP A C 1
ATOM 1318 O O . ASP A 1 184 ? -23.5 24.297 15.047 1 95.5 184 ASP A O 1
ATOM 1322 N N . GLY A 1 185 ? -22.125 25.422 13.836 1 97.06 185 GLY A N 1
ATOM 1323 C CA . GLY A 1 185 ? -21.5 26.109 14.961 1 97.06 185 GLY A CA 1
ATOM 1324 C C . GLY A 1 185 ? -20.438 25.281 15.648 1 97.06 185 GLY A C 1
ATOM 1325 O O . GLY A 1 185 ? -19.922 25.656 16.703 1 97.06 185 GLY A O 1
ATOM 1326 N N . GLU A 1 186 ? -20.094 24.156 15.078 1 98.5 186 GLU A N 1
ATOM 1327 C CA . GLU A 1 186 ? -19.078 23.297 15.656 1 98.5 186 GLU A CA 1
ATOM 1328 C C . GLU A 1 186 ? -18.047 22.891 14.602 1 98.5 186 GLU A C 1
ATOM 1330 O O . GLU A 1 186 ? -18.328 22.891 13.406 1 98.5 186 GLU A O 1
ATOM 1335 N N . LEU A 1 187 ? -16.828 22.656 15.078 1 98.69 187 LEU A N 1
ATOM 1336 C CA . LEU A 1 187 ? -15.828 21.953 14.281 1 98.69 187 LEU A CA 1
ATOM 1337 C C . LEU A 1 187 ? -15.891 20.453 14.531 1 98.69 187 LEU A C 1
ATOM 1339 O O . LEU A 1 187 ? -15.703 20 15.656 1 98.69 187 LEU A O 1
ATOM 1343 N N . VAL A 1 188 ? -16.141 19.719 13.438 1 98.88 188 VAL A N 1
ATOM 1344 C CA . VAL A 1 188 ? -16.391 18.281 13.586 1 98.88 188 VAL A CA 1
ATOM 1345 C C . VAL A 1 188 ? -15.453 17.5 12.672 1 98.88 188 VAL A C 1
ATOM 1347 O O . VAL A 1 188 ? -15.273 17.859 11.508 1 98.88 188 VAL A O 1
ATOM 1350 N N . THR A 1 189 ? -14.781 16.484 13.227 1 98.94 189 THR A N 1
ATOM 1351 C CA . THR A 1 189 ? -13.883 15.648 12.438 1 98.94 189 THR A CA 1
ATOM 1352 C C . THR A 1 189 ? -14.328 14.195 12.477 1 98.94 189 THR A C 1
ATOM 1354 O O . THR A 1 189 ? -14.914 13.742 13.461 1 98.94 189 THR A O 1
ATOM 1357 N N . PRO A 1 190 ? -14.102 13.445 11.43 1 98.94 190 PRO A N 1
ATOM 1358 C CA . PRO A 1 190 ? -14.469 12.031 11.422 1 98.94 190 PRO A CA 1
ATOM 1359 C C . PRO A 1 190 ? -13.883 11.258 12.594 1 98.94 190 PRO A C 1
ATOM 1361 O O . PRO A 1 190 ? -12.75 11.516 13.008 1 98.94 190 PRO A O 1
ATOM 1364 N N . PRO A 1 191 ? -14.703 10.305 13.133 1 98.69 191 PRO A N 1
ATOM 1365 C CA . PRO A 1 191 ? -14.102 9.422 14.141 1 98.69 191 PRO A CA 1
ATOM 1366 C C . PRO A 1 191 ? -13.078 8.469 13.539 1 98.69 191 PRO A C 1
ATOM 1368 O O . PRO A 1 191 ? -13.086 8.219 12.336 1 98.69 191 PRO A O 1
ATOM 1371 N N . LEU A 1 192 ? -12.18 7.934 14.367 1 98.44 192 LEU A N 1
ATOM 1372 C CA . LEU A 1 192 ? -11.117 7.062 13.875 1 98.44 192 LEU A CA 1
ATOM 1373 C C . LEU A 1 192 ? -11.688 5.746 13.367 1 98.44 192 LEU A C 1
ATOM 1375 O O . LEU A 1 192 ? -11.031 5.035 12.594 1 98.44 192 LEU A O 1
ATOM 1379 N N . SER A 1 193 ? -12.93 5.422 13.727 1 98.12 193 SER A N 1
ATOM 1380 C CA . SER A 1 193 ? -13.57 4.176 13.312 1 98.12 193 SER A CA 1
ATOM 1381 C C . SER A 1 193 ? -13.812 4.148 11.812 1 98.12 193 SER A C 1
ATOM 1383 O O . SER A 1 193 ? -14.062 3.088 11.234 1 98.12 193 SER A O 1
ATOM 1385 N N . VAL A 1 194 ? -13.727 5.281 11.172 1 98.44 194 VAL A N 1
ATOM 1386 C CA . VAL A 1 194 ? -13.953 5.305 9.734 1 98.44 194 VAL A CA 1
ATOM 1387 C C . VAL A 1 194 ? -12.68 4.871 9.008 1 98.44 194 VAL A C 1
ATOM 1389 O O . VAL A 1 194 ? -12.664 4.758 7.777 1 98.44 194 VAL A O 1
ATOM 1392 N N . GLY A 1 195 ? -11.586 4.723 9.703 1 98.44 195 GLY A N 1
ATOM 1393 C CA . GLY A 1 195 ? -10.359 4.18 9.133 1 98.44 195 GLY A CA 1
ATOM 1394 C C . GLY A 1 195 ? -9.305 5.234 8.875 1 98.44 195 GLY A C 1
ATOM 1395 O O . GLY A 1 195 ? -8.242 4.938 8.336 1 98.44 195 GLY A O 1
ATOM 1396 N N . CYS A 1 196 ? -9.547 6.488 9.203 1 98.69 196 CYS A N 1
ATOM 1397 C CA . CYS A 1 196 ? -8.586 7.555 8.953 1 98.69 196 CYS A CA 1
ATOM 1398 C C . CYS A 1 196 ? -7.418 7.473 9.93 1 98.69 196 CYS A C 1
ATOM 1400 O O . CYS A 1 196 ? -7.527 6.844 10.984 1 98.69 196 CYS A O 1
ATOM 1402 N N . LEU A 1 197 ? -6.289 8.008 9.547 1 98.81 197 LEU A N 1
ATOM 1403 C CA . LEU A 1 197 ? -5.113 8.086 10.414 1 98.81 197 LEU A CA 1
ATOM 1404 C C . LEU A 1 197 ? -5.395 8.961 11.633 1 98.81 197 LEU A C 1
ATOM 1406 O O . LEU A 1 197 ? -6.023 10.016 11.516 1 98.81 197 LEU A O 1
ATOM 1410 N N . ALA A 1 198 ? -4.949 8.484 12.781 1 98.75 198 ALA A N 1
ATOM 1411 C CA . ALA A 1 198 ? -4.992 9.312 13.984 1 98.75 198 ALA A CA 1
ATOM 1412 C C . ALA A 1 198 ? -3.916 10.391 13.938 1 98.75 198 ALA A C 1
ATOM 1414 O O . ALA A 1 198 ? -2.873 10.266 14.586 1 98.75 198 ALA A O 1
ATOM 1415 N N . GLY A 1 199 ? -4.16 11.484 13.219 1 98.81 199 GLY A N 1
ATOM 1416 C CA . GLY A 1 199 ? -3.188 12.547 13.039 1 98.81 199 GLY A CA 1
ATOM 1417 C C . GLY A 1 199 ? -2.812 13.242 14.336 1 98.81 199 GLY A C 1
ATOM 1418 O O . GLY A 1 199 ? -3.664 13.445 15.203 1 98.81 199 GLY A O 1
ATOM 1419 N N . ILE A 1 200 ? -1.624 13.633 14.422 1 98.88 200 ILE A N 1
ATOM 1420 C CA . ILE A 1 200 ? -1.133 14.281 15.633 1 98.88 200 ILE A CA 1
ATOM 1421 C C . ILE A 1 200 ? -1.713 15.688 15.742 1 98.88 200 ILE A C 1
ATOM 1423 O O . ILE A 1 200 ? -2.16 16.109 16.812 1 98.88 200 ILE A O 1
ATOM 1427 N N . THR A 1 201 ? -1.706 16.438 14.633 1 98.69 201 THR A N 1
ATOM 1428 C CA . THR A 1 201 ? -2.312 17.766 14.625 1 98.69 201 THR A CA 1
ATOM 1429 C C . THR A 1 201 ? -3.803 17.688 14.945 1 98.69 201 THR A C 1
ATOM 1431 O O . THR A 1 201 ? -4.336 18.516 15.68 1 98.69 201 THR A O 1
ATOM 1434 N N . ARG A 1 202 ? -4.48 16.703 14.352 1 98.81 202 ARG A N 1
ATOM 1435 C CA . ARG A 1 202 ? -5.879 16.438 14.664 1 98.81 202 ARG A CA 1
ATOM 1436 C C . ARG A 1 202 ? -6.074 16.25 16.172 1 98.81 202 ARG A C 1
ATOM 1438 O O . ARG A 1 202 ? -6.973 16.859 16.75 1 98.81 202 ARG A O 1
ATOM 1445 N N . GLU A 1 203 ? -5.27 15.375 16.75 1 98.81 203 GLU A N 1
ATOM 1446 C CA . GLU A 1 203 ? -5.332 15.094 18.188 1 98.81 203 GLU A CA 1
ATOM 1447 C C . GLU A 1 203 ? -5.113 16.359 19.016 1 98.81 203 GLU A C 1
ATOM 1449 O O . GLU A 1 203 ? -5.863 16.641 19.953 1 98.81 203 GLU A O 1
ATOM 1454 N N . LEU A 1 204 ? -4.172 17.094 18.672 1 98.88 204 LEU A N 1
ATOM 1455 C CA . LEU A 1 204 ? -3.83 18.312 19.406 1 98.88 204 LEU A CA 1
ATOM 1456 C C . LEU A 1 204 ? -4.922 19.375 19.25 1 98.88 204 LEU A C 1
ATOM 1458 O O . LEU A 1 204 ? -5.219 20.094 20.203 1 98.88 204 LEU A O 1
ATOM 1462 N N . LEU A 1 205 ? -5.488 19.484 18.062 1 98.88 205 LEU A N 1
ATOM 1463 C CA . LEU A 1 205 ? -6.566 20.453 17.875 1 98.88 205 LEU A CA 1
ATOM 1464 C C . LEU A 1 205 ? -7.766 20.094 18.75 1 98.88 205 LEU A C 1
ATOM 1466 O O . LEU A 1 205 ? -8.391 20.984 19.328 1 98.88 205 LEU A O 1
ATOM 1470 N N . LEU A 1 206 ? -8.086 18.828 18.828 1 98.88 206 LEU A N 1
ATOM 1471 C CA . LEU A 1 206 ? -9.164 18.391 19.703 1 98.88 206 LEU A CA 1
ATOM 1472 C C . LEU A 1 206 ? -8.844 18.719 21.156 1 98.88 206 LEU A C 1
ATOM 1474 O O . LEU A 1 206 ? -9.695 19.266 21.875 1 98.88 206 LEU A O 1
ATOM 1478 N N . GLU A 1 207 ? -7.652 18.469 21.578 1 98.75 207 GLU A N 1
ATOM 1479 C CA . GLU A 1 207 ? -7.23 18.703 22.953 1 98.75 207 GLU A CA 1
ATOM 1480 C C . GLU A 1 207 ? -7.184 20.203 23.266 1 98.75 207 GLU A C 1
ATOM 1482 O O . GLU A 1 207 ? -7.77 20.641 24.25 1 98.75 207 GLU A O 1
ATOM 1487 N N . TRP A 1 208 ? -6.516 20.938 22.453 1 98.69 208 TRP A N 1
ATOM 1488 C CA . TRP A 1 208 ? -6.32 22.359 22.703 1 98.69 208 TRP A CA 1
ATOM 1489 C C . TRP A 1 208 ? -7.621 23.141 22.5 1 98.69 208 TRP A C 1
ATOM 1491 O O . TRP A 1 208 ? -7.859 24.141 23.156 1 98.69 208 TRP A O 1
ATOM 1501 N N . GLY A 1 209 ? -8.422 22.672 21.5 1 98.38 209 GLY A N 1
ATOM 1502 C CA . GLY A 1 209 ? -9.75 23.25 21.359 1 98.38 209 GLY A CA 1
ATOM 1503 C C . GLY A 1 209 ? -10.594 23.125 22.609 1 98.38 209 GLY A C 1
ATOM 1504 O O . GLY A 1 209 ? -11.227 24.094 23.047 1 98.38 209 GLY A O 1
ATOM 1505 N N . ALA A 1 210 ? -10.578 21.953 23.172 1 97.38 210 ALA A N 1
ATOM 1506 C CA . ALA A 1 210 ? -11.305 21.734 24.422 1 97.38 210 ALA A CA 1
ATOM 1507 C C . ALA A 1 210 ? -10.781 22.641 25.531 1 97.38 210 ALA A C 1
ATOM 1509 O O . ALA A 1 210 ? -11.562 23.234 26.281 1 97.38 210 ALA A O 1
ATOM 1510 N N . GLU A 1 211 ? -9.5 22.766 25.625 1 98.06 211 GLU A N 1
ATOM 1511 C CA . GLU A 1 211 ? -8.883 23.625 26.625 1 98.06 211 GLU A CA 1
ATOM 1512 C C . GLU A 1 211 ? -9.328 25.078 26.469 1 98.06 211 GLU A C 1
ATOM 1514 O O . GLU A 1 211 ? -9.539 25.781 27.453 1 98.06 211 GLU A O 1
ATOM 1519 N N . ALA A 1 212 ? -9.477 25.516 25.234 1 98.19 212 ALA A N 1
ATOM 1520 C CA . ALA A 1 212 ? -9.742 26.906 24.938 1 98.19 212 ALA A CA 1
ATOM 1521 C C . ALA A 1 212 ? -11.242 27.188 24.875 1 98.19 212 ALA A C 1
ATOM 1523 O O . ALA A 1 212 ? -11.672 28.328 24.719 1 98.19 212 ALA A O 1
ATOM 1524 N N . GLY A 1 213 ? -12.047 26.141 24.938 1 97.88 213 GLY A N 1
ATOM 1525 C CA . GLY A 1 213 ? -13.492 26.281 24.859 1 97.88 213 GLY A CA 1
ATOM 1526 C C . GLY A 1 213 ? -14 26.391 23.438 1 97.88 213 GLY A C 1
ATOM 1527 O O . GLY A 1 213 ? -15.102 26.891 23.188 1 97.88 213 GLY A O 1
ATOM 1528 N N . LEU A 1 214 ? -13.156 26.062 22.469 1 97.88 214 LEU A N 1
ATOM 1529 C CA . LEU A 1 214 ? -13.594 25.953 21.078 1 97.88 214 LEU A CA 1
ATOM 1530 C C . LEU A 1 214 ? -14.5 24.75 20.891 1 97.88 214 LEU A C 1
ATOM 1532 O O . LEU A 1 214 ? -14.203 23.656 21.391 1 97.88 214 LEU A O 1
ATOM 1536 N N . PRO A 1 215 ? -15.664 24.891 20.234 1 98.38 215 PRO A N 1
ATOM 1537 C CA . PRO A 1 215 ? -16.547 23.734 20.016 1 98.38 215 PRO A CA 1
ATOM 1538 C C . PRO A 1 215 ? -16.016 22.797 18.938 1 98.38 215 PRO A C 1
ATOM 1540 O O . PRO A 1 215 ? -16.5 22.828 17.797 1 98.38 215 PRO A O 1
ATOM 1543 N N . VAL A 1 216 ? -15.094 22 19.25 1 98.69 216 VAL A N 1
ATOM 1544 C CA . VAL A 1 216 ? -14.469 21.031 18.359 1 98.69 216 VAL A CA 1
ATOM 1545 C C . VAL A 1 216 ? -14.656 19.625 18.922 1 98.69 216 VAL A C 1
ATOM 1547 O O . VAL A 1 216 ? -14.453 19.391 20.109 1 98.69 216 VAL A O 1
ATOM 1550 N N . ARG A 1 217 ? -15.047 18.656 18.016 1 98.62 217 ARG A N 1
ATOM 1551 C CA . ARG A 1 217 ? -15.312 17.312 18.516 1 98.62 217 ARG A CA 1
ATOM 1552 C C . ARG A 1 217 ? -15.164 16.281 17.406 1 98.62 217 ARG A C 1
ATOM 1554 O O . ARG A 1 217 ? -15.172 16.641 16.219 1 98.62 217 ARG A O 1
ATOM 1561 N N . GLU A 1 218 ? -15.07 15.047 17.812 1 98.62 218 GLU A N 1
ATOM 1562 C CA . GLU A 1 218 ? -15.227 13.938 16.875 1 98.62 218 GLU A CA 1
ATOM 1563 C C . GLU A 1 218 ? -16.703 13.688 16.547 1 98.62 218 GLU A C 1
ATOM 1565 O O . GLU A 1 218 ? -17.562 13.812 17.422 1 98.62 218 GLU A O 1
ATOM 1570 N N . ALA A 1 219 ? -16.875 13.328 15.344 1 98.75 219 ALA A N 1
ATOM 1571 C CA . ALA A 1 219 ? -18.219 12.984 14.922 1 98.75 219 ALA A CA 1
ATOM 1572 C C . ALA A 1 219 ? -18.656 11.633 15.484 1 98.75 219 ALA A C 1
ATOM 1574 O O . ALA A 1 219 ? -17.812 10.766 15.742 1 98.75 219 ALA A O 1
ATOM 1575 N N . LYS A 1 220 ? -19.938 11.523 15.672 1 97.5 220 LYS A N 1
ATOM 1576 C CA . LYS A 1 220 ? -20.5 10.195 15.891 1 97.5 220 LYS A CA 1
ATOM 1577 C C . LYS A 1 220 ? -20.469 9.367 14.609 1 97.5 220 LYS A C 1
ATOM 1579 O O . LYS A 1 220 ? -20.391 9.922 13.508 1 97.5 220 LYS A O 1
ATOM 1584 N N . ASP A 1 221 ? -20.484 8.062 14.805 1 94.94 221 ASP A N 1
ATOM 1585 C CA . ASP A 1 221 ? -20.531 7.195 13.625 1 94.94 221 ASP A CA 1
ATOM 1586 C C . ASP A 1 221 ? -21.703 7.559 12.727 1 94.94 221 ASP A C 1
ATOM 1588 O O . ASP A 1 221 ? -22.828 7.719 13.203 1 94.94 221 ASP A O 1
ATOM 1592 N N . GLY A 1 222 ? -21.391 7.723 11.492 1 95.5 222 GLY A N 1
ATOM 1593 C CA . GLY A 1 222 ? -22.438 7.992 10.523 1 95.5 222 GLY A CA 1
ATOM 1594 C C . GLY A 1 222 ? -22.828 9.461 10.453 1 95.5 222 GLY A C 1
ATOM 1595 O O . GLY A 1 222 ? -23.609 9.859 9.594 1 95.5 222 GLY A O 1
ATOM 1596 N N . GLU A 1 223 ? -22.266 10.305 11.273 1 98.06 223 GLU A N 1
ATOM 1597 C CA . GLU A 1 223 ? -22.641 11.719 11.359 1 98.06 223 GLU A CA 1
ATOM 1598 C C . GLU A 1 223 ? -22.094 12.5 10.164 1 98.06 223 GLU A C 1
ATOM 1600 O O . GLU A 1 223 ? -22.672 13.516 9.766 1 98.06 223 GLU A O 1
ATOM 1605 N N . LEU A 1 224 ? -21.062 12.031 9.539 1 98.81 224 LEU A N 1
ATOM 1606 C CA . LEU A 1 224 ? -20.438 12.75 8.43 1 98.81 224 LEU A CA 1
ATOM 1607 C C . LEU A 1 224 ? -20.375 11.867 7.184 1 98.81 224 LEU A C 1
ATOM 1609 O O . LEU A 1 224 ? -19.297 11.398 6.812 1 98.81 224 LEU A O 1
ATOM 1613 N N . PRO A 1 225 ? -21.547 11.695 6.488 1 98.88 225 PRO A N 1
ATOM 1614 C CA . PRO A 1 225 ? -21.453 11.062 5.172 1 98.88 225 PRO A CA 1
ATOM 1615 C C . PRO A 1 225 ? -20.625 11.875 4.184 1 98.88 225 PRO A C 1
ATOM 1617 O O . PRO A 1 225 ? -20.531 13.102 4.309 1 98.88 225 PRO A O 1
ATOM 1620 N N . PHE A 1 226 ? -20.062 11.227 3.248 1 98.88 226 PHE A N 1
ATOM 1621 C CA . PHE A 1 226 ? -19.203 11.906 2.285 1 98.88 226 PHE A CA 1
ATOM 1622 C C . PHE A 1 226 ? -19.969 13.031 1.588 1 98.88 226 PHE A C 1
ATOM 1624 O O . PHE A 1 226 ? -19.391 14.062 1.254 1 98.88 226 PHE A O 1
ATOM 1631 N N . SER A 1 227 ? -21.234 12.852 1.45 1 98.62 227 SER A N 1
ATOM 1632 C CA . SER A 1 227 ? -22.078 13.82 0.761 1 98.62 227 SER A CA 1
ATOM 1633 C C . SER A 1 227 ? -22.188 15.125 1.541 1 98.62 227 SER A C 1
ATOM 1635 O O . SER A 1 227 ? -22.656 16.141 1.013 1 98.62 227 SER A O 1
ATOM 1637 N N . VAL A 1 228 ? -21.703 15.164 2.771 1 98.75 228 VAL A N 1
ATOM 1638 C CA . VAL A 1 228 ? -21.734 16.375 3.572 1 98.75 228 VAL A CA 1
ATOM 1639 C C . VAL A 1 228 ? -20.891 17.469 2.895 1 98.75 228 VAL A C 1
ATOM 1641 O O . VAL A 1 228 ? -21.125 18.656 3.102 1 98.75 228 VAL A O 1
ATOM 1644 N N . LEU A 1 229 ? -19.969 17.078 2.041 1 98.88 229 LEU A N 1
ATOM 1645 C CA . LEU A 1 229 ? -19.109 18.031 1.322 1 98.88 229 LEU A CA 1
ATOM 1646 C C . LEU A 1 229 ? -19.922 18.844 0.328 1 98.88 229 LEU A C 1
ATOM 1648 O O . LEU A 1 229 ? -19.484 19.906 -0.11 1 98.88 229 LEU A O 1
ATOM 1652 N N . ASP A 1 230 ? -21.109 18.359 -0.019 1 98.62 230 ASP A N 1
ATOM 1653 C CA . ASP A 1 230 ? -22.016 19.172 -0.83 1 98.62 230 ASP A CA 1
ATOM 1654 C C . ASP A 1 230 ? -22.406 20.453 -0.1 1 98.62 230 ASP A C 1
ATOM 1656 O O . ASP A 1 230 ? -22.547 21.516 -0.723 1 98.62 230 ASP A O 1
ATOM 1660 N N . ARG A 1 231 ? -22.547 20.359 1.204 1 98.5 231 ARG A N 1
ATOM 1661 C CA . ARG A 1 231 ? -22.844 21.547 2.002 1 98.5 231 ARG A CA 1
ATOM 1662 C C . ARG A 1 231 ? -21.672 22.516 2.008 1 98.5 231 ARG A C 1
ATOM 1664 O O . ARG A 1 231 ? -21.859 23.734 2.064 1 98.5 231 ARG A O 1
ATOM 1671 N N . VAL A 1 232 ? -20.484 21.969 1.968 1 98.69 232 VAL A N 1
ATOM 1672 C CA . VAL A 1 232 ? -19.297 22.797 1.911 1 98.69 232 VAL A CA 1
ATOM 1673 C C . VAL A 1 232 ? -19.25 23.547 0.579 1 98.69 232 VAL A C 1
ATOM 1675 O O . VAL A 1 232 ? -19.094 24.766 0.548 1 98.69 232 VAL A O 1
ATOM 1678 N N . SER A 1 233 ? -19.453 22.844 -0.485 1 97.62 233 SER A N 1
ATOM 1679 C CA . SER A 1 233 ? -19.406 23.438 -1.816 1 97.62 233 SER A CA 1
ATOM 1680 C C . SER A 1 233 ? -20.5 24.484 -1.99 1 97.62 233 SER A C 1
ATOM 1682 O O . SER A 1 233 ? -20.328 25.469 -2.715 1 97.62 233 SER A O 1
ATOM 1684 N N . ALA A 1 234 ? -21.562 24.297 -1.271 1 97.06 234 ALA A N 1
ATOM 1685 C CA . ALA A 1 234 ? -22.688 25.203 -1.369 1 97.06 234 ALA A CA 1
ATOM 1686 C C . ALA A 1 234 ? -22.484 26.438 -0.484 1 97.06 234 ALA A C 1
ATOM 1688 O O . ALA A 1 234 ? -23.281 27.375 -0.515 1 97.06 234 ALA A O 1
ATOM 1689 N N . GLY A 1 235 ? -21.5 26.422 0.321 1 96.06 235 GLY A N 1
ATOM 1690 C CA . GLY A 1 235 ? -21.219 27.547 1.195 1 96.06 235 GLY A CA 1
ATOM 1691 C C . GLY A 1 235 ? -21.953 27.484 2.518 1 96.06 235 GLY A C 1
ATOM 1692 O O . GLY A 1 235 ? -21.969 28.453 3.277 1 96.06 235 GLY A O 1
ATOM 1693 N N . GLU A 1 236 ? -22.516 26.312 2.803 1 97.56 236 GLU A N 1
ATOM 1694 C CA . GLU A 1 236 ? -23.312 26.141 4.02 1 97.56 236 GLU A CA 1
ATOM 1695 C C . GLU A 1 236 ? -22.438 25.625 5.172 1 97.56 236 GLU A C 1
ATOM 1697 O O . GLU A 1 236 ? -22.859 25.641 6.328 1 97.56 236 GLU A O 1
ATOM 1702 N N . ALA A 1 237 ? -21.328 25.203 4.879 1 98.38 237 ALA A N 1
ATOM 1703 C CA . ALA A 1 237 ? -20.328 24.719 5.828 1 98.38 237 ALA A CA 1
ATOM 1704 C C . ALA A 1 237 ? -18.922 25.078 5.363 1 98.38 237 ALA A C 1
ATOM 1706 O O . ALA A 1 237 ? -18.719 25.438 4.199 1 98.38 237 ALA A O 1
ATOM 1707 N N . GLN A 1 238 ? -18 25.094 6.25 1 98.81 238 GLN A N 1
ATOM 1708 C CA . GLN A 1 238 ? -16.594 25.344 5.934 1 98.81 238 GLN A CA 1
ATOM 1709 C C . GLN A 1 238 ? -15.734 24.125 6.246 1 98.81 238 GLN A C 1
ATOM 1711 O O . GLN A 1 238 ? -16.203 23.172 6.875 1 98.81 238 GLN A O 1
ATOM 1716 N N . MET A 1 239 ? -14.555 24.156 5.762 1 98.75 239 MET A N 1
ATOM 1717 C CA . MET A 1 239 ? -13.672 23 5.855 1 98.75 239 MET A CA 1
ATOM 1718 C C . MET A 1 239 ? -12.242 23.438 6.16 1 98.75 239 MET A C 1
ATOM 1720 O O . MET A 1 239 ? -11.781 24.469 5.691 1 98.75 239 MET A O 1
ATOM 1724 N N . LEU A 1 240 ? -11.594 22.688 6.984 1 98.62 240 LEU A N 1
ATOM 1725 C CA . LEU A 1 240 ? -10.148 22.844 7.129 1 98.62 240 LEU A CA 1
ATOM 1726 C C . LEU A 1 240 ? -9.453 21.484 7.137 1 98.62 240 LEU A C 1
ATOM 1728 O O . LEU A 1 240 ? -10.078 20.469 7.41 1 98.62 240 LEU A O 1
ATOM 1732 N N . LEU A 1 241 ? -8.219 21.484 6.738 1 98.75 241 LEU A N 1
ATOM 1733 C CA . LEU A 1 241 ? -7.336 20.328 6.723 1 98.75 241 LEU A CA 1
ATOM 1734 C C . LEU A 1 241 ? -6.262 20.453 7.793 1 98.75 241 LEU A C 1
ATOM 1736 O O . LEU A 1 241 ? -5.777 21.547 8.078 1 98.75 241 LEU A O 1
ATOM 1740 N N . THR A 1 242 ? -5.945 19.344 8.398 1 98.69 242 THR A N 1
ATOM 1741 C CA . THR A 1 242 ? -4.863 19.344 9.367 1 98.69 242 THR A CA 1
ATOM 1742 C C . THR A 1 242 ? -3.797 18.312 9 1 98.69 242 THR A C 1
ATOM 1744 O O . THR A 1 242 ? -4.113 17.234 8.477 1 98.69 242 THR A O 1
ATOM 1747 N N . GLY A 1 243 ? -2.574 18.562 9.227 1 97.88 243 GLY A N 1
ATOM 1748 C CA . GLY A 1 243 ? -1.397 17.719 9.047 1 97.88 243 GLY A CA 1
ATOM 1749 C C . GLY A 1 243 ? -0.143 18.312 9.656 1 97.88 243 GLY A C 1
ATOM 1750 O O . GLY A 1 243 ? -0.085 19.516 9.922 1 97.88 243 GLY A O 1
ATOM 1751 N N . SER A 1 244 ? 0.827 17.5 9.836 1 96.69 244 SER A N 1
ATOM 1752 C CA . SER A 1 244 ? 1.989 17.891 10.633 1 96.69 244 SER A CA 1
ATOM 1753 C C . SER A 1 244 ? 2.691 19.094 10.016 1 96.69 244 SER A C 1
ATOM 1755 O O . SER A 1 244 ? 3.107 20.016 10.734 1 96.69 244 SER A O 1
ATOM 1757 N N . VAL A 1 245 ? 2.766 19.109 8.695 1 94.5 245 VAL A N 1
ATOM 1758 C CA . VAL A 1 245 ? 3.492 20.203 8.055 1 94.5 245 VAL A CA 1
ATOM 1759 C C . VAL A 1 245 ? 2.527 21.328 7.707 1 94.5 245 VAL A C 1
ATOM 1761 O O . VAL A 1 245 ? 2.869 22.5 7.836 1 94.5 245 VAL A O 1
ATOM 1764 N N . ARG A 1 246 ? 1.284 21.062 7.395 1 95 246 ARG A N 1
ATOM 1765 C CA . ARG A 1 246 ? 0.333 22.094 7.023 1 95 246 ARG A CA 1
ATOM 1766 C C . ARG A 1 246 ? -0.333 22.688 8.258 1 95 246 ARG A C 1
ATOM 1768 O O . ARG A 1 246 ? -0.955 23.75 8.188 1 95 246 ARG A O 1
ATOM 1775 N N . ASN A 1 247 ? -0.208 22.016 9.461 1 96.56 247 ASN A N 1
ATOM 1776 C CA . ASN A 1 247 ? -0.87 22.438 10.688 1 96.56 247 ASN A CA 1
ATOM 1777 C C . ASN A 1 247 ? -2.387 22.469 10.523 1 96.56 247 ASN A C 1
ATOM 1779 O O . ASN A 1 247 ? -3.002 21.453 10.188 1 96.56 247 ASN A O 1
ATOM 1783 N N . VAL A 1 248 ? -2.984 23.609 10.82 1 98.31 248 VAL A N 1
ATOM 1784 C CA . VAL A 1 248 ? -4.414 23.812 10.617 1 98.31 248 VAL A CA 1
ATOM 1785 C C . VAL A 1 248 ? -4.629 24.75 9.43 1 98.31 248 VAL A C 1
ATOM 1787 O O . VAL A 1 248 ? -4.266 25.938 9.484 1 98.31 248 VAL A O 1
ATOM 1790 N N . GLN A 1 249 ? -5.242 24.234 8.391 1 98.56 249 GLN A N 1
ATOM 1791 C CA . GLN A 1 249 ? -5.281 24.938 7.121 1 98.56 249 GLN A CA 1
ATOM 1792 C C . GLN A 1 249 ? -6.711 25.062 6.609 1 98.56 249 GLN A C 1
ATOM 1794 O O . GLN A 1 249 ? -7.234 24.156 5.965 1 98.56 249 GLN A O 1
ATOM 1799 N N . PRO A 1 250 ? -7.312 26.266 6.812 1 98.81 250 PRO A N 1
ATOM 1800 C CA . PRO A 1 250 ? -8.633 26.469 6.211 1 98.81 250 PRO A CA 1
ATOM 1801 C C . PRO A 1 250 ? -8.641 26.219 4.707 1 98.81 250 PRO A C 1
ATOM 1803 O O . PRO A 1 250 ? -7.684 26.562 4.012 1 98.81 250 PRO A O 1
ATOM 1806 N N . THR A 1 251 ? -9.727 25.594 4.199 1 98.75 251 THR A N 1
ATOM 1807 C CA . THR A 1 251 ? -9.875 25.281 2.781 1 98.75 251 THR A CA 1
ATOM 1808 C C . THR A 1 251 ? -10.617 26.406 2.059 1 98.75 251 THR A C 1
ATOM 1810 O O . THR A 1 251 ? -11.664 26.859 2.523 1 98.75 251 THR A O 1
ATOM 1813 N N . VAL A 1 252 ? -10.023 26.812 0.938 1 98.81 252 VAL A N 1
ATOM 1814 C CA . VAL A 1 252 ? -10.625 27.969 0.267 1 98.81 252 VAL A CA 1
ATOM 1815 C C . VAL A 1 252 ? -11.141 27.547 -1.108 1 98.81 252 VAL A C 1
ATOM 1817 O O . VAL A 1 252 ? -11.633 28.391 -1.871 1 98.81 252 VAL A O 1
ATOM 1820 N N . TRP A 1 253 ? -11 26.328 -1.476 1 98.75 253 TRP A N 1
ATOM 1821 C CA . TRP A 1 253 ? -11.453 25.797 -2.76 1 98.75 253 TRP A CA 1
ATOM 1822 C C . TRP A 1 253 ? -11.773 24.312 -2.658 1 98.75 253 TRP A C 1
ATOM 1824 O O . TRP A 1 253 ? -10.992 23.547 -2.092 1 98.75 253 TRP A O 1
ATOM 1834 N N . LEU A 1 254 ? -12.969 23.938 -3.121 1 98.81 254 LEU A N 1
ATOM 1835 C CA . LEU A 1 254 ? -13.367 22.531 -3.164 1 98.81 254 LEU A CA 1
ATOM 1836 C C . LEU A 1 254 ? -14.062 22.203 -4.48 1 98.81 254 LEU A C 1
ATOM 1838 O O . LEU A 1 254 ? -15.125 22.75 -4.781 1 98.81 254 LEU A O 1
ATOM 1842 N N . ASP A 1 255 ? -13.523 21.359 -5.273 1 98.12 255 ASP A N 1
ATOM 1843 C CA . ASP A 1 255 ? -14.125 20.844 -6.5 1 98.12 255 ASP A CA 1
ATOM 1844 C C . ASP A 1 255 ? -14.492 21.984 -7.449 1 98.12 255 ASP A C 1
ATOM 1846 O O . ASP A 1 255 ? -15.57 21.984 -8.047 1 98.12 255 ASP A O 1
ATOM 1850 N N . GLY A 1 256 ? -13.695 22.953 -7.496 1 97.25 256 GLY A N 1
ATOM 1851 C CA . GLY A 1 256 ? -13.953 24.031 -8.438 1 97.25 256 GLY A CA 1
ATOM 1852 C C . GLY A 1 256 ? -14.695 25.203 -7.82 1 97.25 256 GLY A C 1
ATOM 1853 O O . GLY A 1 256 ? -14.797 26.266 -8.43 1 97.25 256 GLY A O 1
ATOM 1854 N N . ALA A 1 257 ? -15.156 25.078 -6.609 1 97.56 257 ALA A N 1
ATOM 1855 C CA . ALA A 1 257 ? -15.906 26.125 -5.934 1 97.56 257 ALA A CA 1
ATOM 1856 C C . ALA A 1 257 ? -15.016 26.891 -4.945 1 97.56 257 ALA A C 1
ATOM 1858 O O . ALA A 1 257 ? -14.305 26.266 -4.148 1 97.56 257 ALA A O 1
ATOM 1859 N N . ASP A 1 258 ? -15.133 28.188 -4.953 1 98.25 258 ASP A N 1
ATOM 1860 C CA . ASP A 1 258 ? -14.461 29.016 -3.947 1 98.25 258 ASP A CA 1
ATOM 1861 C C . ASP A 1 258 ? -15.195 28.953 -2.609 1 98.25 258 ASP A C 1
ATOM 1863 O O . ASP A 1 258 ? -16.422 28.953 -2.57 1 98.25 258 ASP A O 1
ATOM 1867 N N . LEU A 1 259 ? -14.453 28.875 -1.589 1 98.56 259 LEU A N 1
ATOM 1868 C CA . LEU A 1 259 ? -15.008 28.781 -0.245 1 98.56 259 LEU A CA 1
ATOM 1869 C C . LEU A 1 259 ? -14.562 29.953 0.616 1 98.56 259 LEU A C 1
ATOM 1871 O O . LEU A 1 259 ? -13.484 30.516 0.392 1 98.56 259 LEU A O 1
ATOM 1875 N N . ARG A 1 260 ? -15.383 30.281 1.57 1 97.75 260 ARG A N 1
ATOM 1876 C CA . ARG A 1 260 ? -15 31.25 2.602 1 97.75 260 ARG A CA 1
ATOM 1877 C C . ARG A 1 260 ? -14.422 30.531 3.822 1 97.75 260 ARG A C 1
ATOM 1879 O O . ARG A 1 260 ? -14.828 29.422 4.148 1 97.75 260 ARG A O 1
ATOM 1886 N N . ILE A 1 261 ? -13.547 31.188 4.445 1 98.44 261 ILE A N 1
ATOM 1887 C CA . ILE A 1 261 ? -12.992 30.656 5.688 1 98.44 261 ILE A CA 1
ATOM 1888 C C . ILE A 1 261 ? -13.992 30.859 6.824 1 98.44 261 ILE A C 1
ATOM 1890 O O . ILE A 1 261 ? -14.492 31.969 7.02 1 98.44 261 ILE A O 1
ATOM 1894 N N . GLY A 1 262 ? -14.305 29.859 7.484 1 98 262 GLY A N 1
ATOM 1895 C CA . GLY A 1 262 ? -15.203 29.969 8.625 1 98 262 GLY A CA 1
ATOM 1896 C C . GLY A 1 262 ? -14.547 30.625 9.836 1 98 262 GLY A C 1
ATOM 1897 O O . GLY A 1 262 ? -13.328 30.578 9.984 1 98 262 GLY A O 1
ATOM 1898 N N . GLU A 1 263 ? -15.375 31.188 10.664 1 97.81 263 GLU A N 1
ATOM 1899 C CA . GLU A 1 263 ? -14.875 31.859 11.859 1 97.81 263 GLU A CA 1
ATOM 1900 C C . GLU A 1 263 ? -14.211 30.859 12.805 1 97.81 263 GLU A C 1
ATOM 1902 O O . GLU A 1 263 ? -13.148 31.141 13.367 1 97.81 263 GLU A O 1
ATOM 1907 N N . LEU A 1 264 ? -14.828 29.75 12.984 1 98.38 264 LEU A N 1
ATOM 1908 C CA . LEU A 1 264 ? -14.25 28.734 13.859 1 98.38 264 LEU A CA 1
ATOM 1909 C C . LEU A 1 264 ? -12.969 28.172 13.266 1 98.38 264 LEU A C 1
ATOM 1911 O O . LEU A 1 264 ? -12.023 27.859 13.992 1 98.38 264 LEU A O 1
ATOM 1915 N N . SER A 1 265 ? -12.969 28 11.977 1 98.5 265 SER A N 1
ATOM 1916 C CA . SER A 1 265 ? -11.773 27.516 11.289 1 98.5 265 SER A CA 1
ATOM 1917 C C . SER A 1 265 ? -10.594 28.453 11.492 1 98.5 265 SER A C 1
ATOM 1919 O O . SER A 1 265 ? -9.477 28.016 11.766 1 98.5 265 SER A O 1
ATOM 1921 N N . ALA A 1 266 ? -10.891 29.703 11.352 1 98.44 266 ALA A N 1
ATOM 1922 C CA . ALA A 1 266 ? -9.852 30.719 11.57 1 98.44 266 ALA A CA 1
ATOM 1923 C C . ALA A 1 266 ? -9.375 30.703 13.023 1 98.44 266 ALA A C 1
ATOM 1925 O O . ALA A 1 266 ? -8.172 30.797 13.289 1 98.44 266 ALA A O 1
ATOM 1926 N N . ALA A 1 267 ? -10.312 30.609 13.898 1 98.62 267 ALA A N 1
ATOM 1927 C CA . ALA A 1 267 ? -9.977 30.562 15.32 1 98.62 267 ALA A CA 1
ATOM 1928 C C . ALA A 1 267 ? -9.117 29.328 15.641 1 98.62 267 ALA A C 1
ATOM 1930 O O . ALA A 1 267 ? -8.18 29.422 16.438 1 98.62 267 ALA A O 1
ATOM 1931 N N . ALA A 1 268 ? -9.461 28.25 15.062 1 98.75 268 ALA A N 1
ATOM 1932 C CA . ALA A 1 268 ? -8.703 27.016 15.258 1 98.75 268 ALA A CA 1
ATOM 1933 C C . ALA A 1 268 ? -7.27 27.156 14.766 1 98.75 268 ALA A C 1
ATOM 1935 O O . ALA A 1 268 ? -6.328 26.734 15.445 1 98.75 268 ALA A O 1
ATOM 1936 N N . ARG A 1 269 ? -7.109 27.719 13.578 1 98.44 269 ARG A N 1
ATOM 1937 C CA . ARG A 1 269 ? -5.777 27.969 13.039 1 98.44 269 ARG A CA 1
ATOM 1938 C C . ARG A 1 269 ? -4.957 28.844 13.984 1 98.44 269 ARG A C 1
ATOM 1940 O O . ARG A 1 269 ? -3.812 28.516 14.297 1 98.44 269 ARG A O 1
ATOM 1947 N N . ASP A 1 270 ? -5.539 29.922 14.422 1 98.19 270 ASP A N 1
ATOM 1948 C CA . ASP A 1 270 ? -4.84 30.859 15.297 1 98.19 270 ASP A CA 1
ATOM 1949 C C . ASP A 1 270 ? -4.449 30.203 16.609 1 98.19 270 ASP A C 1
ATOM 1951 O O . ASP A 1 270 ? -3.338 30.391 17.109 1 98.19 270 ASP A O 1
ATOM 1955 N N . LEU A 1 271 ? -5.414 29.5 17.141 1 98.44 271 LEU A N 1
ATOM 1956 C CA . LEU A 1 271 ? -5.164 28.781 18.391 1 98.44 271 LEU A CA 1
ATOM 1957 C C . LEU A 1 271 ? -3.988 27.812 18.234 1 98.44 271 LEU A C 1
ATOM 1959 O O . LEU A 1 271 ? -3.094 27.781 19.078 1 98.44 271 LEU A O 1
ATOM 1963 N N . PHE A 1 272 ? -3.98 27.047 17.203 1 98.19 272 PHE A N 1
ATOM 1964 C CA . PHE A 1 272 ? -2.943 26.047 16.984 1 98.19 272 PHE A CA 1
ATOM 1965 C C . PHE A 1 272 ? -1.58 26.703 16.812 1 98.19 272 PHE A C 1
ATOM 1967 O O . PHE A 1 272 ? -0.593 26.266 17.406 1 98.19 272 PHE A O 1
ATOM 1974 N N . GLU A 1 273 ? -1.544 27.734 16 1 96.38 273 GLU A N 1
ATOM 1975 C CA . GLU A 1 273 ? -0.289 28.438 15.742 1 96.38 273 GLU A CA 1
ATOM 1976 C C . GLU A 1 273 ? 0.293 29.016 17.031 1 96.38 273 GLU A C 1
ATOM 1978 O O . GLU A 1 273 ? 1.504 28.953 17.25 1 96.38 273 GLU A O 1
ATOM 1983 N N . ARG A 1 274 ? -0.527 29.547 17.844 1 97.06 274 ARG A N 1
ATOM 1984 C CA . ARG A 1 274 ? -0.076 30.094 19.109 1 97.06 274 ARG A CA 1
ATOM 1985 C C . ARG A 1 274 ? 0.482 29 20.016 1 97.06 274 ARG A C 1
ATOM 1987 O O . ARG A 1 274 ? 1.589 29.125 20.547 1 97.06 274 ARG A O 1
ATOM 1994 N N . ASN A 1 275 ? -0.31 27.953 20.188 1 98 275 ASN A N 1
ATOM 1995 C CA . ASN A 1 275 ? 0.085 26.875 21.094 1 98 275 ASN A CA 1
ATOM 1996 C C . ASN A 1 275 ? 1.341 26.156 20.594 1 98 275 ASN A C 1
ATOM 1998 O O . ASN A 1 275 ? 2.17 25.734 21.406 1 98 275 ASN A O 1
ATOM 2002 N N . MET A 1 276 ? 1.45 26.016 19.297 1 96.44 276 MET A N 1
ATOM 2003 C CA . MET A 1 276 ? 2.6 25.344 18.703 1 96.44 276 MET A CA 1
ATOM 2004 C C . MET A 1 276 ? 3.895 26.078 19.031 1 96.44 276 MET A C 1
ATOM 2006 O O . MET A 1 276 ? 4.938 25.453 19.219 1 96.44 276 MET A O 1
ATOM 2010 N N . ARG A 1 277 ? 3.889 27.375 19.125 1 94.06 277 ARG A N 1
ATOM 2011 C CA . ARG A 1 277 ? 5.051 28.188 19.438 1 94.06 277 ARG A CA 1
ATOM 2012 C C . ARG A 1 277 ? 5.414 28.078 20.906 1 94.06 277 ARG A C 1
ATOM 2014 O O . ARG A 1 277 ? 6.586 28.203 21.281 1 94.06 277 ARG A O 1
ATOM 2021 N N . GLU A 1 278 ? 4.414 27.75 21.672 1 95.25 278 GLU A N 1
ATOM 2022 C CA . GLU A 1 278 ? 4.613 27.75 23.125 1 95.25 278 GLU A CA 1
ATOM 2023 C C . GLU A 1 278 ? 4.941 26.344 23.641 1 95.25 278 GLU A C 1
ATOM 2025 O O . GLU A 1 278 ? 5.602 26.203 24.672 1 95.25 278 GLU A O 1
ATOM 2030 N N . ARG A 1 279 ? 4.43 25.391 22.969 1 96.12 279 ARG A N 1
ATOM 2031 C CA . ARG A 1 279 ? 4.551 24 23.391 1 96.12 279 ARG A CA 1
ATOM 2032 C C . ARG A 1 279 ? 5.18 23.141 22.297 1 96.12 279 ARG A C 1
ATOM 2034 O O . ARG A 1 279 ? 4.473 22.562 21.469 1 96.12 279 ARG A O 1
ATOM 2041 N N . THR A 1 280 ? 6.457 22.969 22.375 1 94.12 280 THR A N 1
ATOM 2042 C CA . THR A 1 280 ? 7.176 22.328 21.266 1 94.12 280 THR A CA 1
ATOM 2043 C C . THR A 1 280 ? 6.918 20.828 21.25 1 94.12 280 THR A C 1
ATOM 2045 O O . THR A 1 280 ? 6.762 20.219 20.188 1 94.12 280 THR A O 1
ATOM 2048 N N . ASP A 1 281 ? 6.879 20.094 22.438 1 97.5 281 ASP A N 1
ATOM 2049 C CA . ASP A 1 281 ? 6.645 18.656 22.531 1 97.5 281 ASP A CA 1
ATOM 2050 C C . ASP A 1 281 ? 5.543 18.344 23.547 1 97.5 281 ASP A C 1
ATOM 2052 O O . ASP A 1 281 ? 5.809 17.75 24.594 1 97.5 281 ASP A O 1
ATOM 2056 N N . PRO A 1 282 ? 4.355 18.781 23.125 1 97.12 282 PRO A N 1
ATOM 2057 C CA . PRO A 1 282 ? 3.23 18.609 24.047 1 97.12 282 PRO A CA 1
ATOM 2058 C C . PRO A 1 282 ? 2.877 17.141 24.281 1 97.12 282 PRO A C 1
ATOM 2060 O O . PRO A 1 282 ? 3.15 16.297 23.422 1 97.12 282 PRO A O 1
ATOM 2063 N N . MET B 1 1 ? 21.312 -18.531 -3.438 1 87 1 MET B N 1
ATOM 2064 C CA . MET B 1 1 ? 21.891 -17.203 -3.254 1 87 1 MET B CA 1
ATOM 2065 C C . MET B 1 1 ? 21.188 -16.172 -4.129 1 87 1 MET B C 1
ATOM 2067 O O . MET B 1 1 ? 20.875 -16.453 -5.293 1 87 1 MET B O 1
ATOM 2071 N N . THR B 1 2 ? 20.906 -15.008 -3.609 1 94.88 2 THR B N 1
ATOM 2072 C CA . THR B 1 2 ? 20.219 -13.969 -4.367 1 94.88 2 THR B CA 1
ATOM 2073 C C . THR B 1 2 ? 21.219 -13.141 -5.168 1 94.88 2 THR B C 1
ATOM 2075 O O . THR B 1 2 ? 22.219 -12.68 -4.629 1 94.88 2 THR B O 1
ATOM 2078 N N . VAL B 1 3 ? 21.016 -13.055 -6.426 1 97.94 3 VAL B N 1
ATOM 2079 C CA . VAL B 1 3 ? 21.812 -12.172 -7.281 1 97.94 3 VAL B CA 1
ATOM 2080 C C . VAL B 1 3 ? 20.984 -10.938 -7.656 1 97.94 3 VAL B C 1
ATOM 2082 O O . VAL B 1 3 ? 19.781 -11.031 -7.863 1 97.94 3 VAL B O 1
ATOM 2085 N N . ILE B 1 4 ? 21.672 -9.797 -7.73 1 98.81 4 ILE B N 1
ATOM 2086 C CA . ILE B 1 4 ? 20.953 -8.547 -7.906 1 98.81 4 ILE B CA 1
ATOM 2087 C C . ILE B 1 4 ? 21.656 -7.676 -8.945 1 98.81 4 ILE B C 1
ATOM 2089 O O . ILE B 1 4 ? 22.891 -7.52 -8.898 1 98.81 4 ILE B O 1
ATOM 2093 N N . TRP B 1 5 ? 20.938 -7.156 -9.828 1 98.81 5 TRP B N 1
ATOM 2094 C CA . TRP B 1 5 ? 21.359 -6.133 -10.773 1 98.81 5 TRP B CA 1
ATOM 2095 C C . TRP B 1 5 ? 20.578 -4.84 -10.57 1 98.81 5 TRP B C 1
ATOM 2097 O O . TRP B 1 5 ? 19.359 -4.863 -10.438 1 98.81 5 TRP B O 1
ATOM 2107 N N . THR B 1 6 ? 21.266 -3.729 -10.43 1 98.38 6 THR B N 1
ATOM 2108 C CA . THR B 1 6 ? 20.578 -2.438 -10.398 1 98.38 6 THR B CA 1
ATOM 2109 C C . THR B 1 6 ? 21.453 -1.354 -11.031 1 98.38 6 THR B C 1
ATOM 2111 O O . THR B 1 6 ? 22.672 -1.321 -10.812 1 98.38 6 THR B O 1
ATOM 2114 N N . GLU B 1 7 ? 20.797 -0.588 -11.844 1 92.31 7 GLU B N 1
ATOM 2115 C CA . GLU B 1 7 ? 21.391 0.602 -12.445 1 92.31 7 GLU B CA 1
ATOM 2116 C C . GLU B 1 7 ? 22.688 0.259 -13.172 1 92.31 7 GLU B C 1
ATOM 2118 O O . GLU B 1 7 ? 23.703 0.956 -13.023 1 92.31 7 GLU B O 1
ATOM 2123 N N . GLY B 1 8 ? 22.766 -0.849 -13.836 1 94.69 8 GLY B N 1
ATOM 2124 C CA . GLY B 1 8 ? 23.828 -1.187 -14.773 1 94.69 8 GLY B CA 1
ATOM 2125 C C . GLY B 1 8 ? 24.906 -2.051 -14.156 1 94.69 8 GLY B C 1
ATOM 2126 O O . GLY B 1 8 ? 25.875 -2.41 -14.828 1 94.69 8 GLY B O 1
ATOM 2127 N N . ARG B 1 9 ? 24.766 -2.465 -12.906 1 96.62 9 ARG B N 1
ATOM 2128 C CA . ARG B 1 9 ? 25.812 -3.279 -12.312 1 96.62 9 ARG B CA 1
ATOM 2129 C C . ARG B 1 9 ? 25.219 -4.332 -11.375 1 96.62 9 ARG B C 1
ATOM 2131 O O . ARG B 1 9 ? 24.109 -4.164 -10.859 1 96.62 9 ARG B O 1
ATOM 2138 N N . MET B 1 10 ? 25.984 -5.418 -11.18 1 98.44 10 MET B N 1
ATOM 2139 C CA . MET B 1 10 ? 25.656 -6.426 -10.18 1 98.44 10 MET B CA 1
ATOM 2140 C C . MET B 1 10 ? 26.031 -5.945 -8.781 1 98.44 10 MET B C 1
ATOM 2142 O O . MET B 1 10 ? 27.094 -5.336 -8.586 1 98.44 10 MET B O 1
ATOM 2146 N N . VAL B 1 11 ? 25.141 -6.172 -7.793 1 98.38 11 VAL B N 1
ATOM 2147 C CA . VAL B 1 11 ? 25.422 -5.758 -6.426 1 98.38 11 VAL B CA 1
ATOM 2148 C C . VAL B 1 11 ? 25.109 -6.898 -5.461 1 98.38 11 VAL B C 1
ATOM 2150 O O . VAL B 1 11 ? 24.25 -7.738 -5.746 1 98.38 11 VAL B O 1
ATOM 2153 N N . ALA B 1 12 ? 25.812 -6.938 -4.324 1 97.25 12 ALA B N 1
ATOM 2154 C CA . ALA B 1 12 ? 25.516 -7.895 -3.266 1 97.25 12 ALA B CA 1
ATOM 2155 C C . ALA B 1 12 ? 24.281 -7.469 -2.479 1 97.25 12 ALA B C 1
ATOM 2157 O O . ALA B 1 12 ? 23.938 -6.285 -2.428 1 97.25 12 ALA B O 1
ATOM 2158 N N . PRO B 1 13 ? 23.578 -8.438 -1.842 1 95.44 13 PRO B N 1
ATOM 2159 C CA . PRO B 1 13 ? 22.375 -8.109 -1.089 1 95.44 13 PRO B CA 1
ATOM 2160 C C . PRO B 1 13 ? 22.625 -7.082 0.012 1 95.44 13 PRO B C 1
ATOM 2162 O O . PRO B 1 13 ? 21.75 -6.246 0.294 1 95.44 13 PRO B O 1
ATOM 2165 N N . GLY B 1 14 ? 23.703 -7.07 0.63 1 95.31 14 GLY B N 1
ATOM 2166 C CA . GLY B 1 14 ? 23.984 -6.164 1.731 1 95.31 14 GLY B CA 1
ATOM 2167 C C . GLY B 1 14 ? 24.656 -4.875 1.287 1 95.31 14 GLY B C 1
ATOM 2168 O O . GLY B 1 14 ? 24.938 -3.998 2.107 1 95.31 14 GLY B O 1
ATOM 2169 N N . GLU B 1 15 ? 24.875 -4.746 -0.007 1 96.81 15 GLU B N 1
ATOM 2170 C CA . GLU B 1 15 ? 25.578 -3.588 -0.558 1 96.81 15 GLU B CA 1
ATOM 2171 C C . GLU B 1 15 ? 24.641 -2.396 -0.714 1 96.81 15 GLU B C 1
ATOM 2173 O O . GLU B 1 15 ? 23.484 -2.557 -1.124 1 96.81 15 GLU B O 1
ATOM 2178 N N . ALA B 1 16 ? 25.109 -1.188 -0.278 1 97.31 16 ALA B N 1
ATOM 2179 C CA . ALA B 1 16 ? 24.375 0.033 -0.573 1 97.31 16 ALA B CA 1
ATOM 2180 C C . ALA B 1 16 ? 24.25 0.249 -2.078 1 97.31 16 ALA B C 1
ATOM 2182 O O . ALA B 1 16 ? 25.25 0.277 -2.793 1 97.31 16 ALA B O 1
ATOM 2183 N N . ALA B 1 17 ? 22.984 0.433 -2.545 1 98 17 ALA B N 1
ATOM 2184 C CA . ALA B 1 17 ? 22.797 0.47 -3.994 1 98 17 ALA B CA 1
ATOM 2185 C C . ALA B 1 17 ? 21.734 1.482 -4.391 1 98 17 ALA B C 1
ATOM 2187 O O . ALA B 1 17 ? 21.641 1.878 -5.555 1 98 17 ALA B O 1
ATOM 2188 N N . LEU B 1 18 ? 20.938 1.923 -3.457 1 98.19 18 LEU B N 1
ATOM 2189 C CA . LEU B 1 18 ? 19.828 2.816 -3.768 1 98.19 18 LEU B CA 1
ATOM 2190 C C . LEU B 1 18 ? 19.875 4.066 -2.893 1 98.19 18 LEU B C 1
ATOM 2192 O O . LEU B 1 18 ? 20.438 4.039 -1.795 1 98.19 18 LEU B O 1
ATOM 2196 N N . SER B 1 19 ? 19.25 5.113 -3.373 1 98.19 19 SER B N 1
ATOM 2197 C CA . SER B 1 19 ? 19.109 6.344 -2.604 1 98.19 19 SER B CA 1
ATOM 2198 C C . SER B 1 19 ? 18.219 6.133 -1.381 1 98.19 19 SER B C 1
ATOM 2200 O O . SER B 1 19 ? 17.219 5.434 -1.455 1 98.19 19 SER B O 1
ATOM 2202 N N . ALA B 1 20 ? 18.578 6.801 -0.308 1 98.19 20 ALA B N 1
ATOM 2203 C CA . ALA B 1 20 ? 17.812 6.715 0.932 1 98.19 20 ALA B CA 1
ATOM 2204 C C . ALA B 1 20 ? 16.469 7.41 0.791 1 98.19 20 ALA B C 1
ATOM 2206 O O . ALA B 1 20 ? 15.578 7.23 1.626 1 98.19 20 ALA B O 1
ATOM 2207 N N . VAL B 1 21 ? 16.312 8.234 -0.279 1 97.94 21 VAL B N 1
ATOM 2208 C CA . VAL B 1 21 ? 15.062 8.961 -0.456 1 97.94 21 VAL B CA 1
ATOM 2209 C C . VAL B 1 21 ? 14.422 8.586 -1.792 1 97.94 21 VAL B C 1
ATOM 2211 O O . VAL B 1 21 ? 13.711 9.383 -2.396 1 97.94 21 VAL B O 1
ATOM 2214 N N . ASP B 1 22 ? 14.852 7.383 -2.305 1 98.31 22 ASP B N 1
ATOM 2215 C CA . ASP B 1 22 ? 14.062 6.828 -3.402 1 98.31 22 ASP B CA 1
ATOM 2216 C C . ASP B 1 22 ? 12.578 6.785 -3.049 1 98.31 22 ASP B C 1
ATOM 2218 O O . ASP B 1 22 ? 12.211 6.402 -1.937 1 98.31 22 ASP B O 1
ATOM 2222 N N . HIS B 1 23 ? 11.789 7.176 -3.963 1 98.69 23 HIS B N 1
ATOM 2223 C CA . HIS B 1 23 ? 10.359 7.297 -3.689 1 98.69 23 HIS B CA 1
ATOM 2224 C C . HIS B 1 23 ? 9.734 5.934 -3.42 1 98.69 23 HIS B C 1
ATOM 2226 O O . HIS B 1 23 ? 8.664 5.844 -2.807 1 98.69 23 HIS B O 1
ATOM 2232 N N . GLY B 1 24 ? 10.352 4.824 -3.869 1 98.44 24 GLY B N 1
ATOM 2233 C CA . GLY B 1 24 ? 9.953 3.48 -3.479 1 98.44 24 GLY B CA 1
ATOM 2234 C C . GLY B 1 24 ? 10.133 3.215 -1.995 1 98.44 24 GLY B C 1
ATOM 2235 O O . GLY B 1 24 ? 9.383 2.432 -1.407 1 98.44 24 GLY B O 1
ATOM 2236 N N . ILE B 1 25 ? 11.078 3.865 -1.394 1 98.19 25 ILE B N 1
ATOM 2237 C CA . ILE B 1 25 ? 11.352 3.703 0.031 1 98.19 25 ILE B CA 1
ATOM 2238 C C . ILE B 1 25 ? 10.43 4.609 0.84 1 98.19 25 ILE B C 1
ATOM 2240 O O . ILE B 1 25 ? 9.875 4.191 1.86 1 98.19 25 ILE B O 1
ATOM 2244 N N . THR B 1 26 ? 10.195 5.801 0.383 1 98.25 26 THR B N 1
ATOM 2245 C CA .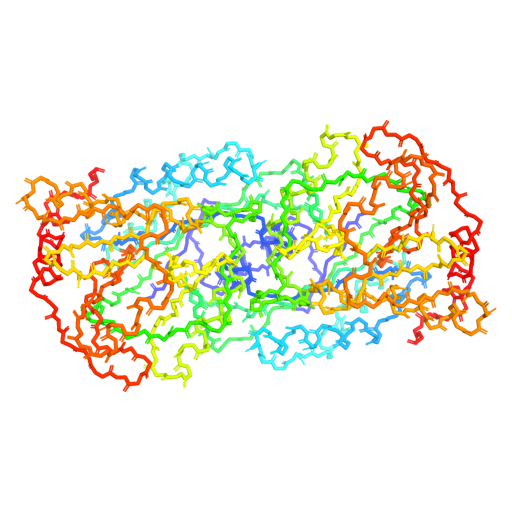 THR B 1 26 ? 9.492 6.793 1.186 1 98.25 26 THR B CA 1
ATOM 2246 C C . THR B 1 26 ? 7.984 6.539 1.167 1 98.25 26 THR B C 1
ATOM 2248 O O . THR B 1 26 ? 7.32 6.641 2.199 1 98.25 26 THR B O 1
ATOM 2251 N N . VAL B 1 27 ? 7.477 6.141 -0.071 1 98.62 27 VAL B N 1
ATOM 2252 C CA . VAL B 1 27 ? 6.02 6.07 -0.117 1 98.62 27 VAL B CA 1
ATOM 2253 C C . VAL B 1 27 ? 5.586 4.871 -0.959 1 98.62 27 VAL B C 1
ATOM 2255 O O . VAL B 1 27 ? 4.422 4.77 -1.352 1 98.62 27 VAL B O 1
ATOM 2258 N N . GLY B 1 28 ? 6.469 3.945 -1.277 1 98.56 28 GLY B N 1
ATOM 2259 C CA . GLY B 1 28 ? 6.094 2.768 -2.045 1 98.56 28 GLY B CA 1
ATOM 2260 C C . GLY B 1 28 ? 5.645 3.096 -3.457 1 98.56 28 GLY B C 1
ATOM 2261 O O . GLY B 1 28 ? 4.711 2.477 -3.977 1 98.56 28 GLY B O 1
ATOM 2262 N N . ASP B 1 29 ? 6.234 4.117 -4.059 1 98.75 29 ASP B N 1
ATOM 2263 C CA . ASP B 1 29 ? 5.938 4.551 -5.422 1 98.75 29 ASP B CA 1
ATOM 2264 C C . ASP B 1 29 ? 6.723 3.73 -6.441 1 98.75 29 ASP B C 1
ATOM 2266 O O . ASP B 1 29 ? 7.742 4.191 -6.965 1 98.75 29 ASP B O 1
ATOM 2270 N N . GLY B 1 30 ? 6.211 2.555 -6.719 1 98.81 30 GLY B N 1
ATOM 2271 C CA . GLY B 1 30 ? 6.859 1.614 -7.621 1 98.81 30 GLY B CA 1
ATOM 2272 C C . GLY B 1 30 ? 5.965 0.459 -8.023 1 98.81 30 GLY B C 1
ATOM 2273 O O . GLY B 1 30 ? 4.859 0.312 -7.5 1 98.81 30 GLY B O 1
ATOM 2274 N N . VAL B 1 31 ? 6.445 -0.287 -9.023 1 98.94 31 VAL B N 1
ATOM 2275 C CA . VAL B 1 31 ? 5.762 -1.458 -9.562 1 98.94 31 VAL B CA 1
ATOM 2276 C C . VAL B 1 31 ? 6.738 -2.629 -9.664 1 98.94 31 VAL B C 1
ATOM 2278 O O . VAL B 1 31 ? 7.953 -2.434 -9.633 1 98.94 31 VAL B O 1
ATOM 2281 N N . PHE B 1 32 ? 6.133 -3.873 -9.742 1 98.94 32 PHE B N 1
ATOM 2282 C CA . PHE B 1 32 ? 7.047 -5.004 -9.82 1 98.94 32 PHE B CA 1
ATOM 2283 C C . PHE B 1 32 ? 6.414 -6.168 -10.57 1 98.94 32 PHE B C 1
ATOM 2285 O O . PHE B 1 32 ? 5.211 -6.156 -10.844 1 98.94 32 PHE B O 1
ATOM 2292 N N . GLU B 1 33 ? 7.203 -7.082 -10.914 1 98.88 33 GLU B N 1
ATOM 2293 C CA . GLU B 1 33 ? 6.816 -8.391 -11.438 1 98.88 33 GLU B CA 1
ATOM 2294 C C . GLU B 1 33 ? 7.641 -9.5 -10.805 1 98.88 33 GLU B C 1
ATOM 2296 O O . GLU B 1 33 ? 8.797 -9.289 -10.438 1 98.88 33 GLU B O 1
ATOM 2301 N N . THR B 1 34 ? 7.082 -10.602 -10.656 1 98.56 34 THR B N 1
ATOM 2302 C CA . THR B 1 34 ? 7.754 -11.852 -10.297 1 98.56 34 THR B CA 1
ATOM 2303 C C . THR B 1 34 ? 7.531 -12.906 -11.375 1 98.56 34 THR B C 1
ATOM 2305 O O . THR B 1 34 ? 6.395 -13.18 -11.758 1 98.56 34 THR B O 1
ATOM 2308 N N . CYS B 1 35 ? 8.586 -13.453 -11.844 1 98.19 35 CYS B N 1
ATOM 2309 C CA . CYS B 1 35 ? 8.539 -14.508 -12.852 1 98.19 35 CYS B CA 1
ATOM 2310 C C . CYS B 1 35 ? 9.125 -15.805 -12.312 1 98.19 35 CYS B C 1
ATOM 2312 O O . CYS B 1 35 ? 10.086 -15.789 -11.547 1 98.19 35 CYS B O 1
ATOM 2314 N N . ALA B 1 36 ? 8.539 -16.906 -12.742 1 97.19 36 ALA B N 1
ATOM 2315 C CA . ALA B 1 36 ? 9.258 -18.172 -12.617 1 97.19 36 ALA B CA 1
ATOM 2316 C C . ALA B 1 36 ? 10.43 -18.25 -13.594 1 97.19 36 ALA B C 1
ATOM 2318 O O . ALA B 1 36 ? 10.391 -17.625 -14.664 1 97.19 36 ALA B O 1
ATOM 2319 N N . VAL B 1 37 ? 11.445 -18.891 -13.188 1 96.94 37 VAL B N 1
ATOM 2320 C CA . VAL B 1 37 ? 12.586 -19.141 -14.062 1 96.94 37 VAL B CA 1
ATOM 2321 C C . VAL B 1 37 ? 12.703 -20.625 -14.375 1 96.94 37 VAL B C 1
ATOM 2323 O O . VAL B 1 37 ? 12.758 -21.453 -13.461 1 96.94 37 VAL B O 1
ATOM 2326 N N . LEU B 1 38 ? 12.656 -20.969 -15.625 1 93.69 38 LEU B N 1
ATOM 2327 C CA . LEU B 1 38 ? 12.805 -22.328 -16.109 1 93.69 38 LEU B CA 1
ATOM 2328 C C . LEU B 1 38 ? 13.922 -22.422 -17.141 1 93.69 38 LEU B C 1
ATOM 2330 O O . LEU B 1 38 ? 13.914 -21.703 -18.141 1 93.69 38 LEU B O 1
ATOM 2334 N N . ASN B 1 39 ? 14.867 -23.281 -16.875 1 92.19 39 ASN B N 1
ATOM 2335 C CA . ASN B 1 39 ? 15.984 -23.484 -17.781 1 92.19 39 ASN B CA 1
ATOM 2336 C C . ASN B 1 39 ? 16.672 -22.172 -18.141 1 92.19 39 ASN B C 1
ATOM 2338 O O . ASN B 1 39 ? 16.906 -21.891 -19.312 1 92.19 39 ASN B O 1
ATOM 2342 N N . GLY B 1 40 ? 16.844 -21.328 -17.172 1 94.88 40 GLY B N 1
ATOM 2343 C CA . GLY B 1 40 ? 17.594 -20.109 -17.312 1 94.88 40 GLY B CA 1
ATOM 2344 C C . GLY B 1 40 ? 16.797 -18.984 -17.969 1 94.88 40 GLY B C 1
ATOM 2345 O O . GLY B 1 40 ? 17.344 -17.938 -18.297 1 94.88 40 GLY B O 1
ATOM 2346 N N . GLN B 1 41 ? 15.516 -19.266 -18.141 1 96.75 41 GLN B N 1
ATOM 2347 C CA . GLN B 1 41 ? 14.68 -18.266 -18.797 1 96.75 41 GLN B CA 1
ATOM 2348 C C . GLN B 1 41 ? 13.484 -17.891 -17.922 1 96.75 41 GLN B C 1
ATOM 2350 O O . GLN B 1 41 ? 12.906 -18.75 -17.25 1 96.75 41 GLN B O 1
ATOM 2355 N N . ALA B 1 42 ? 13.141 -16.578 -17.953 1 98.12 42 ALA B N 1
ATOM 2356 C CA . ALA B 1 42 ? 11.93 -16.125 -17.266 1 98.12 42 ALA B CA 1
ATOM 2357 C C . ALA B 1 42 ? 10.68 -16.578 -18.031 1 98.12 42 ALA B C 1
ATOM 2359 O O . ALA B 1 42 ? 10.531 -16.312 -19.219 1 98.12 42 ALA B O 1
ATOM 2360 N N . PHE B 1 43 ? 9.82 -17.297 -17.391 1 98.06 43 PHE B N 1
ATOM 2361 C CA . PHE B 1 43 ? 8.586 -17.766 -18 1 98.06 43 PHE B CA 1
ATOM 2362 C C . PHE B 1 43 ? 7.609 -16.625 -18.219 1 98.06 43 PHE B C 1
ATOM 2364 O O . PHE B 1 43 ? 7.379 -15.82 -17.312 1 98.06 43 PHE B O 1
ATOM 2371 N N . ALA B 1 44 ? 7.031 -16.469 -19.422 1 98.75 44 ALA B N 1
ATOM 2372 C CA . ALA B 1 44 ? 5.996 -15.508 -19.812 1 98.75 44 ALA B CA 1
ATOM 2373 C C . ALA B 1 44 ? 6.477 -14.07 -19.609 1 98.75 44 ALA B C 1
ATOM 2375 O O . ALA B 1 44 ? 5.707 -13.195 -19.203 1 98.75 44 ALA B O 1
ATOM 2376 N N . LEU B 1 45 ? 7.746 -13.82 -19.953 1 98.75 45 LEU B N 1
ATOM 2377 C CA . LEU B 1 45 ? 8.359 -12.523 -19.703 1 98.75 45 LEU B CA 1
ATOM 2378 C C . LEU B 1 45 ? 7.621 -11.414 -20.453 1 98.75 45 LEU B C 1
ATOM 2380 O O . LEU B 1 45 ? 7.422 -10.32 -19.922 1 98.75 45 LEU B O 1
ATOM 2384 N N . THR B 1 46 ? 7.211 -11.664 -21.656 1 98.75 46 THR B N 1
ATOM 2385 C CA . THR B 1 46 ? 6.52 -10.664 -22.453 1 98.75 46 THR B CA 1
ATOM 2386 C C . THR B 1 46 ? 5.238 -10.211 -21.766 1 98.75 46 THR B C 1
ATOM 2388 O O . THR B 1 46 ? 4.961 -9.008 -21.672 1 98.75 46 THR B O 1
ATOM 2391 N N . ARG B 1 47 ? 4.469 -11.18 -21.266 1 98.81 47 ARG B N 1
ATOM 2392 C CA . ARG B 1 47 ? 3.23 -10.852 -20.562 1 98.81 47 ARG B CA 1
ATOM 2393 C C . ARG B 1 47 ? 3.516 -10.109 -19.266 1 98.81 47 ARG B C 1
ATOM 2395 O O . ARG B 1 47 ? 2.789 -9.18 -18.906 1 98.81 47 ARG B O 1
ATOM 2402 N N . HIS B 1 48 ? 4.57 -10.516 -18.578 1 98.94 48 HIS B N 1
ATOM 2403 C CA . HIS B 1 48 ? 4.941 -9.844 -17.344 1 98.94 48 HIS B CA 1
ATOM 2404 C C . HIS B 1 48 ? 5.336 -8.391 -17.594 1 98.94 48 HIS B C 1
ATOM 2406 O O . HIS B 1 48 ? 4.93 -7.492 -16.859 1 98.94 48 HIS B O 1
ATOM 2412 N N . LEU B 1 49 ? 6.113 -8.156 -18.656 1 98.94 49 LEU B N 1
ATOM 2413 C CA . LEU B 1 49 ? 6.547 -6.793 -18.969 1 98.94 49 LEU B CA 1
ATOM 2414 C C . LEU B 1 49 ? 5.371 -5.934 -19.406 1 98.94 49 LEU B C 1
ATOM 2416 O O . LEU B 1 49 ? 5.312 -4.742 -19.094 1 98.94 49 LEU B O 1
ATOM 2420 N N . ALA B 1 50 ? 4.438 -6.547 -20.109 1 98.88 50 ALA B N 1
ATOM 2421 C CA . ALA B 1 50 ? 3.225 -5.816 -20.469 1 98.88 50 ALA B CA 1
ATOM 2422 C C . ALA B 1 50 ? 2.438 -5.402 -19.234 1 98.88 50 ALA B C 1
ATOM 2424 O O . ALA B 1 50 ? 1.943 -4.277 -19.156 1 98.88 50 ALA B O 1
ATOM 2425 N N . ARG B 1 51 ? 2.32 -6.305 -18.297 1 98.88 51 ARG B N 1
ATOM 2426 C CA . ARG B 1 51 ? 1.606 -5.965 -17.062 1 98.88 51 ARG B CA 1
ATOM 2427 C C . ARG B 1 51 ? 2.379 -4.934 -16.25 1 98.88 51 ARG B C 1
ATOM 2429 O O . ARG B 1 51 ? 1.78 -4.07 -15.609 1 98.88 51 ARG B O 1
ATOM 2436 N N . LEU B 1 52 ? 3.691 -5.043 -16.25 1 98.94 52 LEU B N 1
ATOM 2437 C CA . LEU B 1 52 ? 4.516 -4.043 -15.586 1 98.94 52 LEU B CA 1
ATOM 2438 C C . LEU B 1 52 ? 4.219 -2.646 -16.125 1 98.94 52 LEU B C 1
ATOM 2440 O O . LEU B 1 52 ? 4.027 -1.708 -15.344 1 98.94 52 LEU B O 1
ATOM 2444 N N . GLU B 1 53 ? 4.141 -2.541 -17.391 1 98.81 53 GLU B N 1
ATOM 2445 C CA . GLU B 1 53 ? 3.855 -1.26 -18.031 1 98.81 53 GLU B CA 1
ATOM 2446 C C . GLU B 1 53 ? 2.449 -0.775 -17.688 1 98.81 53 GLU B C 1
ATOM 2448 O O . GLU B 1 53 ? 2.24 0.415 -17.438 1 98.81 53 GLU B O 1
ATOM 2453 N N . ARG B 1 54 ? 1.498 -1.669 -17.672 1 98.75 54 ARG B N 1
ATOM 2454 C CA . ARG B 1 54 ? 0.131 -1.3 -17.328 1 98.75 54 ARG B CA 1
ATOM 2455 C C . ARG B 1 54 ? 0.057 -0.791 -15.883 1 98.75 54 ARG B C 1
ATOM 2457 O O . ARG B 1 54 ? -0.64 0.187 -15.602 1 98.75 54 ARG B O 1
ATOM 2464 N N . SER B 1 55 ? 0.748 -1.51 -15.008 1 98.94 55 SER B N 1
ATOM 2465 C CA . SER B 1 55 ? 0.768 -1.074 -13.609 1 98.94 55 SER B CA 1
ATOM 2466 C C . SER B 1 55 ? 1.427 0.294 -13.469 1 98.94 55 SER B C 1
ATOM 2468 O O . SER B 1 55 ? 0.928 1.157 -12.742 1 98.94 55 SER B O 1
ATOM 2470 N N . ALA B 1 56 ? 2.562 0.504 -14.188 1 98.88 56 ALA B N 1
ATOM 2471 C CA . ALA B 1 56 ? 3.252 1.791 -14.141 1 98.88 56 ALA B CA 1
ATOM 2472 C C . ALA B 1 56 ? 2.355 2.912 -14.656 1 98.88 56 ALA B C 1
ATOM 2474 O O . ALA B 1 56 ? 2.271 3.98 -14.047 1 98.88 56 ALA B O 1
ATOM 2475 N N . SER B 1 57 ? 1.716 2.643 -15.773 1 98.69 57 SER B N 1
ATOM 2476 C CA . SER B 1 57 ? 0.794 3.623 -16.344 1 98.69 57 SER B CA 1
ATOM 2477 C C . SER B 1 57 ? -0.337 3.943 -15.367 1 98.69 57 SER B C 1
ATOM 2479 O O . SER B 1 57 ? -0.694 5.109 -15.188 1 98.69 57 SER B O 1
ATOM 2481 N N . GLY B 1 58 ? -0.894 2.92 -14.758 1 98.62 58 GLY B N 1
ATOM 2482 C CA . GLY B 1 58 ? -1.947 3.121 -13.773 1 98.62 58 GLY B CA 1
ATOM 2483 C C . GLY B 1 58 ? -1.496 3.932 -12.57 1 98.62 58 GLY B C 1
ATOM 2484 O O . GLY B 1 58 ? -2.283 4.684 -11.992 1 98.62 58 GLY B O 1
ATOM 2485 N N . MET B 1 59 ? -0.258 3.822 -12.234 1 98.44 59 MET B N 1
ATOM 2486 C CA . MET B 1 59 ? 0.335 4.574 -11.133 1 98.44 59 MET B CA 1
ATOM 2487 C C . MET B 1 59 ? 0.593 6.02 -11.531 1 98.44 59 MET B C 1
ATOM 2489 O O . MET B 1 59 ? 0.821 6.879 -10.68 1 98.44 59 MET B O 1
ATOM 2493 N N . GLY B 1 60 ? 0.562 6.324 -12.766 1 98 60 GLY B N 1
ATOM 2494 C CA . GLY B 1 60 ? 0.91 7.648 -13.266 1 98 60 GLY B CA 1
ATOM 2495 C C . GLY B 1 60 ? 2.404 7.848 -13.43 1 98 60 GLY B C 1
ATOM 2496 O O . GLY B 1 60 ? 2.877 8.984 -13.508 1 98 60 GLY B O 1
ATOM 2497 N N . MET B 1 61 ? 3.184 6.82 -13.5 1 98.12 61 MET B N 1
ATOM 2498 C CA . MET B 1 61 ? 4.617 6.902 -13.75 1 98.12 61 MET B CA 1
ATOM 2499 C C . MET B 1 61 ? 4.891 7.203 -15.227 1 98.12 61 MET B C 1
ATOM 2501 O O . MET B 1 61 ? 4.051 6.938 -16.078 1 98.12 61 MET B O 1
ATOM 2505 N N . ALA B 1 62 ? 6.066 7.742 -15.477 1 97.25 62 ALA B N 1
ATOM 2506 C CA . ALA B 1 62 ? 6.527 7.883 -16.859 1 97.25 62 ALA B CA 1
ATOM 2507 C C . ALA B 1 62 ? 6.707 6.516 -17.516 1 97.25 62 ALA B C 1
ATOM 2509 O O . ALA B 1 62 ? 6.801 5.496 -16.828 1 97.25 62 ALA B O 1
ATOM 2510 N N . PRO B 1 63 ? 6.684 6.484 -18.828 1 97.81 63 PRO B N 1
ATOM 2511 C CA . PRO B 1 63 ? 6.91 5.203 -19.516 1 97.81 63 PRO B CA 1
ATOM 2512 C C . PRO B 1 63 ? 8.195 4.516 -19.062 1 97.81 63 PRO B C 1
ATOM 2514 O O . PRO B 1 63 ? 9.211 5.18 -18.828 1 97.81 63 PRO B O 1
ATOM 2517 N N . LEU B 1 64 ? 8.141 3.246 -18.984 1 98.44 64 LEU B N 1
ATOM 2518 C CA . LEU B 1 64 ? 9.289 2.477 -18.5 1 98.44 64 LEU B CA 1
ATOM 2519 C C . LEU B 1 64 ? 10.32 2.301 -19.609 1 98.44 64 LEU B C 1
ATOM 2521 O O . LEU B 1 64 ? 9.969 2.191 -20.797 1 98.44 64 LEU B O 1
ATOM 2525 N N . ASP B 1 65 ? 11.562 2.291 -19.203 1 97.5 65 ASP B N 1
ATOM 2526 C CA . ASP B 1 65 ? 12.641 1.858 -20.094 1 97.5 65 ASP B CA 1
ATOM 2527 C C . ASP B 1 65 ? 12.773 0.338 -20.094 1 97.5 65 ASP B C 1
ATOM 2529 O O . ASP B 1 65 ? 13.633 -0.213 -19.391 1 97.5 65 ASP B O 1
ATOM 2533 N N . LEU B 1 66 ? 12.023 -0.304 -20.938 1 98.38 66 LEU B N 1
ATOM 2534 C CA . LEU B 1 66 ? 11.969 -1.762 -20.922 1 98.38 66 LEU B CA 1
ATOM 2535 C C . LEU B 1 66 ? 13.297 -2.354 -21.391 1 98.38 66 LEU B C 1
ATOM 2537 O O . LEU B 1 66 ? 13.609 -3.506 -21.094 1 98.38 66 LEU B O 1
ATOM 2541 N N . ARG B 1 67 ? 14.055 -1.595 -22.219 1 97.94 67 ARG B N 1
ATOM 2542 C CA . ARG B 1 67 ? 15.383 -2.076 -22.578 1 97.94 67 ARG B CA 1
ATOM 2543 C C . ARG B 1 67 ? 16.266 -2.223 -21.344 1 97.94 67 ARG B C 1
ATOM 2545 O O . ARG B 1 67 ? 16.984 -3.221 -21.203 1 97.94 67 ARG B O 1
ATOM 2552 N N . LYS B 1 68 ? 16.234 -1.209 -20.516 1 98.19 68 LYS B N 1
ATOM 2553 C CA . LYS B 1 68 ? 17 -1.267 -19.266 1 98.19 68 LYS B CA 1
ATOM 2554 C C . LYS B 1 68 ? 16.547 -2.441 -18.406 1 98.19 68 LYS B C 1
ATOM 2556 O O . LYS B 1 68 ? 17.375 -3.141 -17.812 1 98.19 68 LYS B O 1
ATOM 2561 N N . VAL B 1 69 ? 15.266 -2.691 -18.328 1 98.81 69 VAL B N 1
ATOM 2562 C CA . VAL B 1 69 ? 14.711 -3.809 -17.562 1 98.81 69 VAL B CA 1
ATOM 2563 C C . VAL B 1 69 ? 15.234 -5.129 -18.125 1 98.81 69 VAL B C 1
ATOM 2565 O O . VAL B 1 69 ? 15.711 -5.984 -17.375 1 98.81 69 VAL B O 1
ATOM 2568 N N . ARG B 1 70 ? 15.172 -5.285 -19.406 1 98.69 70 ARG B N 1
ATOM 2569 C CA . ARG B 1 70 ? 15.625 -6.516 -20.047 1 98.69 70 ARG B CA 1
ATOM 2570 C C . ARG B 1 70 ? 17.125 -6.727 -19.844 1 98.69 70 ARG B C 1
ATOM 2572 O O . ARG B 1 70 ? 17.578 -7.863 -19.688 1 98.69 70 ARG B O 1
ATOM 2579 N N . ASP B 1 71 ? 17.906 -5.605 -19.859 1 98.5 71 ASP B N 1
ATOM 2580 C CA . ASP B 1 71 ? 19.328 -5.707 -19.562 1 98.5 71 ASP B CA 1
ATOM 2581 C C . ASP B 1 71 ? 19.547 -6.316 -18.172 1 98.5 71 ASP B C 1
ATOM 2583 O O . ASP B 1 71 ? 20.422 -7.168 -18 1 98.5 71 ASP B O 1
ATOM 2587 N N . GLY B 1 72 ? 18.766 -5.863 -17.234 1 98.81 72 GLY B N 1
ATOM 2588 C CA . GLY B 1 72 ? 18.844 -6.422 -15.891 1 98.81 72 GLY B CA 1
ATOM 2589 C C . GLY B 1 72 ? 18.469 -7.891 -15.836 1 98.81 72 GLY B C 1
ATOM 2590 O O . GLY B 1 72 ? 19.141 -8.688 -15.172 1 98.81 72 GLY B O 1
ATOM 2591 N N . VAL B 1 73 ? 17.391 -8.258 -16.531 1 98.81 73 VAL B N 1
ATOM 2592 C CA . VAL B 1 73 ? 16.922 -9.641 -16.578 1 98.81 73 VAL B CA 1
ATOM 2593 C C . VAL B 1 73 ? 18.016 -10.539 -17.141 1 98.81 73 VAL B C 1
ATOM 2595 O O . VAL B 1 73 ? 18.359 -11.562 -16.547 1 98.81 73 VAL B O 1
ATOM 2598 N N . ASP B 1 74 ? 18.609 -10.102 -18.219 1 98.38 74 ASP B N 1
ATOM 2599 C CA . ASP B 1 74 ? 19.672 -10.875 -18.859 1 98.38 74 ASP B CA 1
ATOM 2600 C C . ASP B 1 74 ? 20.875 -11.023 -17.922 1 98.38 74 ASP B C 1
ATOM 2602 O O . ASP B 1 74 ? 21.438 -12.117 -17.797 1 98.38 74 ASP B O 1
ATOM 2606 N N . ALA B 1 75 ? 21.219 -9.953 -17.266 1 98.62 75 ALA B N 1
ATOM 2607 C CA . ALA B 1 75 ? 22.391 -9.961 -16.391 1 98.62 75 ALA B CA 1
ATOM 2608 C C . ALA B 1 75 ? 22.203 -10.93 -15.219 1 98.62 75 ALA B C 1
ATOM 2610 O O . ALA B 1 75 ? 23.078 -11.742 -14.93 1 98.62 75 ALA B O 1
ATOM 2611 N N . VAL B 1 76 ? 21.047 -10.898 -14.625 1 98.5 76 VAL B N 1
ATOM 2612 C CA . VAL B 1 76 ? 20.797 -11.688 -13.422 1 98.5 76 VAL B CA 1
ATOM 2613 C C . VAL B 1 76 ? 20.656 -13.156 -13.797 1 98.5 76 VAL B C 1
ATOM 2615 O O . VAL B 1 76 ? 21.141 -14.039 -13.07 1 98.5 76 VAL B O 1
ATOM 2618 N N . LEU B 1 77 ? 20.016 -13.469 -14.891 1 98 77 LEU B N 1
ATOM 2619 C CA . LEU B 1 77 ? 19.812 -14.859 -15.273 1 98 77 LEU B CA 1
ATOM 2620 C C . LEU B 1 77 ? 21.094 -15.484 -15.797 1 98 77 LEU B C 1
ATOM 2622 O O . LEU B 1 77 ? 21.312 -16.688 -15.656 1 98 77 LEU B O 1
ATOM 2626 N N . SER B 1 78 ? 21.969 -14.664 -16.406 1 97.62 78 SER B N 1
ATOM 2627 C CA . SER B 1 78 ? 23.297 -15.148 -16.781 1 97.62 78 SER B CA 1
ATOM 2628 C C . SER B 1 78 ? 24.109 -15.531 -15.547 1 97.62 78 SER B C 1
ATOM 2630 O O . SER B 1 78 ? 24.844 -16.516 -15.57 1 97.62 78 SER B O 1
ATOM 2632 N N . ALA B 1 79 ? 23.922 -14.781 -14.484 1 97.06 79 ALA B N 1
ATOM 2633 C CA . ALA B 1 79 ? 24.688 -15 -13.258 1 97.06 79 ALA B CA 1
ATOM 2634 C C . ALA B 1 79 ? 24.078 -16.141 -12.438 1 97.06 79 ALA B C 1
ATOM 2636 O O . ALA B 1 79 ? 24.766 -16.766 -11.625 1 97.06 79 ALA B O 1
ATOM 2637 N N . SER B 1 80 ? 22.828 -16.406 -12.625 1 96.06 80 SER B N 1
ATOM 2638 C CA . SER B 1 80 ? 22.109 -17.438 -11.875 1 96.06 80 SER B CA 1
ATOM 2639 C C . SER B 1 80 ? 21.125 -18.188 -12.758 1 96.06 80 SER B C 1
ATOM 2641 O O . SER B 1 80 ? 19.906 -18.094 -12.547 1 96.06 80 SER B O 1
ATOM 2643 N N . PRO B 1 81 ? 21.578 -19 -13.625 1 92.5 81 PRO B N 1
ATOM 2644 C CA . PRO B 1 81 ? 20.688 -19.672 -14.578 1 92.5 81 PRO B CA 1
ATOM 2645 C C . PRO B 1 81 ? 19.766 -20.688 -13.914 1 92.5 81 PRO B C 1
ATOM 2647 O O . PRO B 1 81 ? 18.75 -21.062 -14.484 1 92.5 81 PRO B O 1
ATOM 2650 N N . ASP B 1 82 ? 20.109 -21.109 -12.703 1 93.75 82 ASP B N 1
ATOM 2651 C CA . ASP B 1 82 ? 19.328 -22.141 -12.023 1 93.75 82 ASP B CA 1
ATOM 2652 C C . ASP B 1 82 ? 18.344 -21.5 -11.031 1 93.75 82 ASP B C 1
ATOM 2654 O O . ASP B 1 82 ? 17.719 -22.203 -10.234 1 93.75 82 ASP B O 1
ATOM 2658 N N . ALA B 1 83 ? 18.281 -20.203 -11.102 1 94.56 83 ALA B N 1
ATOM 2659 C CA . ALA B 1 83 ? 17.312 -19.531 -10.219 1 94.56 83 ALA B CA 1
ATOM 2660 C C . ALA B 1 83 ? 15.898 -20.031 -10.477 1 94.56 83 ALA B C 1
ATOM 2662 O O . ALA B 1 83 ? 15.609 -20.562 -11.547 1 94.56 83 ALA B O 1
ATOM 2663 N N . GLY B 1 84 ? 14.992 -19.969 -9.531 1 95.44 84 GLY B N 1
ATOM 2664 C CA . GLY B 1 84 ? 13.594 -20.344 -9.672 1 95.44 84 GLY B CA 1
ATOM 2665 C C . GLY B 1 84 ? 12.656 -19.156 -9.711 1 95.44 84 GLY B C 1
ATOM 2666 O O . GLY B 1 84 ? 11.508 -19.266 -10.156 1 95.44 84 GLY B O 1
ATOM 2667 N N . ARG B 1 85 ? 13.141 -18.031 -9.242 1 97.31 85 ARG B N 1
ATOM 2668 C CA . ARG B 1 85 ? 12.344 -16.812 -9.102 1 97.31 85 ARG B CA 1
ATOM 2669 C C . ARG B 1 85 ? 13.117 -15.594 -9.586 1 97.31 85 ARG B C 1
ATOM 2671 O O . ARG B 1 85 ? 14.289 -15.43 -9.242 1 97.31 85 ARG B O 1
ATOM 2678 N N . LEU B 1 86 ? 12.508 -14.812 -10.422 1 98.44 86 LEU B N 1
ATOM 2679 C CA . LEU B 1 86 ? 13.039 -13.539 -10.883 1 98.44 86 LEU B CA 1
ATOM 2680 C C . LEU B 1 86 ? 12.102 -12.391 -10.5 1 98.44 86 LEU B C 1
ATOM 2682 O O . LEU B 1 86 ? 10.914 -12.43 -10.812 1 98.44 86 LEU B O 1
ATOM 2686 N N . ARG B 1 87 ? 12.625 -11.414 -9.781 1 98.75 87 ARG B N 1
ATOM 2687 C CA . ARG B 1 87 ? 11.883 -10.242 -9.328 1 98.75 87 ARG B CA 1
ATOM 2688 C C . ARG B 1 87 ? 12.352 -8.984 -10.062 1 98.75 87 ARG B C 1
ATOM 2690 O O . ARG B 1 87 ? 13.539 -8.656 -10.055 1 98.75 87 ARG B O 1
ATOM 2697 N N . ILE B 1 88 ? 11.461 -8.32 -10.758 1 98.94 88 ILE B N 1
ATOM 2698 C CA . ILE B 1 88 ? 11.688 -7.02 -11.383 1 98.94 88 ILE B CA 1
ATOM 2699 C C . ILE B 1 88 ? 11 -5.926 -10.57 1 98.94 88 ILE B C 1
ATOM 2701 O O . ILE B 1 88 ? 9.805 -6.02 -10.281 1 98.94 88 ILE B O 1
ATOM 2705 N N . THR B 1 89 ? 11.688 -4.949 -10.141 1 98.94 89 THR B N 1
ATOM 2706 C CA . THR B 1 89 ? 11.141 -3.809 -9.414 1 98.94 89 THR B CA 1
ATOM 2707 C C . THR B 1 89 ? 11.547 -2.5 -10.086 1 98.94 89 THR B C 1
ATOM 2709 O O . THR B 1 89 ? 12.719 -2.303 -10.422 1 98.94 89 THR B O 1
ATOM 2712 N N . VAL B 1 90 ? 10.609 -1.619 -10.344 1 98.94 90 VAL B N 1
ATOM 2713 C CA . VAL B 1 90 ? 10.867 -0.272 -10.844 1 98.94 90 VAL B CA 1
ATOM 2714 C C . VAL B 1 90 ? 10.219 0.753 -9.922 1 98.94 90 VAL B C 1
ATOM 2716 O O . VAL B 1 90 ? 9.008 0.686 -9.664 1 98.94 90 VAL B O 1
ATOM 2719 N N . THR B 1 91 ? 10.992 1.652 -9.383 1 98.62 91 THR B N 1
ATOM 2720 C CA . THR B 1 91 ? 10.438 2.758 -8.609 1 98.62 91 THR B CA 1
ATOM 2721 C C . THR B 1 91 ? 10.469 4.051 -9.414 1 98.62 91 THR B C 1
ATOM 2723 O O . THR B 1 91 ? 11.062 4.102 -10.492 1 98.62 91 THR B O 1
ATOM 2726 N N . ASP B 1 92 ? 9.836 5.066 -8.883 1 98.19 92 ASP B N 1
ATOM 2727 C CA . ASP B 1 92 ? 9.781 6.352 -9.57 1 98.19 92 ASP B CA 1
ATOM 2728 C C . ASP B 1 92 ? 11.055 7.156 -9.336 1 98.19 92 ASP B C 1
ATOM 2730 O O . ASP B 1 92 ? 11.148 8.32 -9.742 1 98.19 92 ASP B O 1
ATOM 2734 N N . GLY B 1 93 ? 12.062 6.609 -8.656 1 97.62 93 GLY B N 1
ATOM 2735 C CA . GLY B 1 93 ? 13.352 7.25 -8.438 1 97.62 93 GLY B CA 1
ATOM 2736 C C . GLY B 1 93 ? 13.352 8.195 -7.254 1 97.62 93 GLY B C 1
ATOM 2737 O O . GLY B 1 93 ? 12.477 8.117 -6.383 1 97.62 93 GLY B O 1
ATOM 2738 N N . ILE B 1 94 ? 14.352 9.023 -7.156 1 97.19 94 ILE B N 1
ATOM 2739 C CA . ILE B 1 94 ? 14.508 9.977 -6.066 1 97.19 94 ILE B CA 1
ATOM 2740 C C . ILE B 1 94 ? 13.344 10.961 -6.07 1 97.19 94 ILE B C 1
ATOM 2742 O O . ILE B 1 94 ? 12.977 11.492 -7.125 1 97.19 94 ILE B O 1
ATOM 2746 N N . GLY B 1 95 ? 12.727 11.156 -4.961 1 94.44 95 GLY B N 1
ATOM 2747 C CA . GLY B 1 95 ? 11.555 12.016 -4.891 1 94.44 95 GLY B CA 1
ATOM 2748 C C . GLY B 1 95 ? 11.508 12.867 -3.633 1 94.44 95 GLY B C 1
ATOM 2749 O O . GLY B 1 95 ? 12.414 12.789 -2.799 1 94.44 95 GLY B O 1
ATOM 2750 N N . PRO B 1 96 ? 10.508 13.734 -3.623 1 93.12 96 PRO B N 1
ATOM 2751 C CA . PRO B 1 96 ? 10.289 14.5 -2.393 1 93.12 96 PRO B CA 1
ATOM 2752 C C . PRO B 1 96 ? 9.945 13.617 -1.199 1 93.12 96 PRO B C 1
ATOM 2754 O O . PRO B 1 96 ? 9.805 12.398 -1.351 1 93.12 96 PRO B O 1
ATOM 2757 N N . LEU B 1 97 ? 9.875 14.172 -0.02 1 94.75 97 LEU B N 1
ATOM 2758 C CA . LEU B 1 97 ? 9.625 13.422 1.203 1 94.75 97 LEU B CA 1
ATOM 2759 C C . LEU B 1 97 ? 8.125 13.203 1.408 1 94.75 97 LEU B C 1
ATOM 2761 O O . LEU B 1 97 ? 7.715 12.586 2.389 1 94.75 97 LEU B O 1
ATOM 2765 N N . GLY B 1 98 ? 7.254 13.656 0.498 1 94.31 98 GLY B N 1
ATOM 2766 C CA . GLY B 1 98 ? 5.82 13.422 0.496 1 94.31 98 GLY B CA 1
ATOM 2767 C C . GLY B 1 98 ? 5.344 12.633 -0.708 1 94.31 98 GLY B C 1
ATOM 2768 O O . GLY B 1 98 ? 6.148 12.023 -1.413 1 94.31 98 GLY B O 1
ATOM 2769 N N . SER B 1 99 ? 4.027 12.555 -0.93 1 95.88 99 SER B N 1
ATOM 2770 C CA . SER B 1 99 ? 3.414 11.688 -1.932 1 95.88 99 SER B CA 1
ATOM 2771 C C . SER B 1 99 ? 3.535 12.289 -3.328 1 95.88 99 SER B C 1
ATOM 2773 O O . SER B 1 99 ? 3.25 11.617 -4.324 1 95.88 99 SER B O 1
ATOM 2775 N N . GLY B 1 100 ? 3.932 13.539 -3.398 1 95.12 100 GLY B N 1
ATOM 2776 C CA . GLY B 1 100 ? 4.16 14.102 -4.719 1 95.12 100 GLY B CA 1
ATOM 2777 C C . GLY B 1 100 ? 5.34 13.484 -5.441 1 95.12 100 GLY B C 1
ATOM 2778 O O . GLY B 1 100 ? 6.082 12.688 -4.859 1 95.12 100 GLY B O 1
ATOM 2779 N N . ARG B 1 101 ? 5.457 13.805 -6.758 1 93.31 101 ARG B N 1
ATOM 2780 C CA . ARG B 1 101 ? 6.551 13.242 -7.543 1 93.31 101 ARG B CA 1
ATOM 2781 C C . ARG B 1 101 ? 7.473 14.344 -8.062 1 93.31 101 ARG B C 1
ATOM 2783 O O . ARG B 1 101 ? 7.09 15.516 -8.094 1 93.31 101 ARG B O 1
ATOM 2790 N N . SER B 1 102 ? 8.641 13.938 -8.297 1 92.31 102 SER B N 1
ATOM 2791 C CA . SER B 1 102 ? 9.594 14.758 -9.031 1 92.31 102 SER B CA 1
ATOM 2792 C C . SER B 1 102 ? 10.008 14.086 -10.336 1 92.31 102 SER B C 1
ATOM 2794 O O . SER B 1 102 ? 9.727 12.906 -10.555 1 92.31 102 SER B O 1
ATOM 2796 N N . ASP B 1 103 ? 10.562 14.953 -11.164 1 92.25 103 ASP B N 1
ATOM 2797 C CA . ASP B 1 103 ? 11.047 14.422 -12.438 1 92.25 103 ASP B CA 1
ATOM 2798 C C . ASP B 1 103 ? 12.469 13.875 -12.305 1 92.25 103 ASP B C 1
ATOM 2800 O O . ASP B 1 103 ? 13.438 14.586 -12.586 1 92.25 103 ASP B O 1
ATOM 2804 N N . THR B 1 104 ? 12.664 12.734 -11.852 1 94.69 104 THR B N 1
ATOM 2805 C CA . THR B 1 104 ? 13.945 12.062 -11.727 1 94.69 104 THR B CA 1
ATOM 2806 C C . THR B 1 104 ? 13.914 10.703 -12.43 1 94.69 104 THR B C 1
ATOM 2808 O O . THR B 1 104 ? 12.836 10.172 -12.711 1 94.69 104 THR B O 1
ATOM 2811 N N . PRO B 1 105 ? 15.062 10.219 -12.781 1 96.56 105 PRO B N 1
ATOM 2812 C CA . PRO B 1 105 ? 15.078 8.906 -13.43 1 96.56 105 PRO B CA 1
ATOM 2813 C C . PRO B 1 105 ? 14.531 7.797 -12.531 1 96.56 105 PRO B C 1
ATOM 2815 O O . PRO B 1 105 ? 14.773 7.805 -11.32 1 96.56 105 PRO B O 1
ATOM 2818 N N . GLN B 1 106 ? 13.844 6.93 -13.156 1 98.12 106 GLN B N 1
ATOM 2819 C CA . GLN B 1 106 ? 13.344 5.746 -12.461 1 98.12 106 GLN B CA 1
ATOM 2820 C C . GLN B 1 106 ? 14.492 4.855 -12 1 98.12 106 GLN B C 1
ATOM 2822 O O . GLN B 1 106 ? 15.586 4.902 -12.57 1 98.12 106 GLN B O 1
ATOM 2827 N N . THR B 1 107 ? 14.281 4.094 -10.945 1 98.56 107 THR B N 1
ATOM 2828 C CA . THR B 1 107 ? 15.219 3.094 -10.453 1 98.56 107 THR B CA 1
ATOM 2829 C C . THR B 1 107 ? 14.766 1.689 -10.844 1 98.56 107 THR B C 1
ATOM 2831 O O . THR B 1 107 ? 13.617 1.312 -10.609 1 98.56 107 THR B O 1
ATOM 2834 N N . VAL B 1 108 ? 15.633 0.919 -11.484 1 98.81 108 VAL B N 1
ATOM 2835 C CA . VAL B 1 108 ? 15.32 -0.452 -11.883 1 98.81 108 VAL B CA 1
ATOM 2836 C C . VAL B 1 108 ? 16.172 -1.426 -11.07 1 98.81 108 VAL B C 1
ATOM 2838 O O . VAL B 1 108 ? 17.391 -1.28 -11 1 98.81 108 VAL B O 1
ATOM 2841 N N . VAL B 1 109 ? 15.57 -2.371 -10.406 1 98.88 109 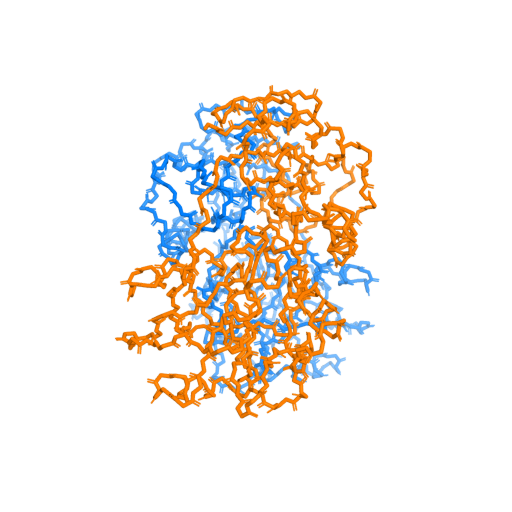VAL B N 1
ATOM 2842 C CA . VAL B 1 109 ? 16.219 -3.473 -9.703 1 98.88 109 VAL B CA 1
ATOM 2843 C C . VAL B 1 109 ? 15.719 -4.805 -10.25 1 98.88 109 VAL B C 1
ATOM 2845 O O . VAL B 1 109 ? 14.508 -5.027 -10.344 1 98.88 109 VAL B O 1
ATOM 2848 N N . VAL B 1 110 ? 16.578 -5.652 -10.641 1 98.94 110 VAL B N 1
ATOM 2849 C CA . VAL B 1 110 ? 16.25 -7.02 -11.023 1 98.94 110 VAL B CA 1
ATOM 2850 C C . VAL B 1 110 ? 17.016 -8 -10.148 1 98.94 110 VAL B C 1
ATOM 2852 O O . VAL B 1 110 ? 18.234 -7.867 -9.977 1 98.94 110 VAL B O 1
ATOM 2855 N N . ALA B 1 111 ? 16.328 -8.938 -9.547 1 98.81 111 ALA B N 1
ATOM 2856 C CA . ALA B 1 111 ? 16.938 -9.906 -8.656 1 98.81 111 ALA B CA 1
ATOM 2857 C C . ALA B 1 111 ? 16.453 -11.32 -8.945 1 98.81 111 ALA B C 1
ATOM 2859 O O . ALA B 1 111 ? 15.312 -11.508 -9.391 1 98.81 111 ALA B O 1
ATOM 2860 N N . ALA B 1 112 ? 17.234 -12.289 -8.758 1 98.06 112 ALA B N 1
ATOM 2861 C CA . ALA B 1 112 ? 16.875 -13.703 -8.891 1 98.06 112 ALA B CA 1
ATOM 2862 C C . ALA B 1 112 ? 17.359 -14.5 -7.684 1 98.06 112 ALA B C 1
ATOM 2864 O O . ALA B 1 112 ? 18.406 -14.219 -7.117 1 98.06 112 ALA B O 1
ATOM 2865 N N . THR B 1 113 ? 16.578 -15.422 -7.27 1 97.19 113 THR B N 1
ATOM 2866 C CA . THR B 1 113 ? 16.891 -16.297 -6.141 1 97.19 113 THR B CA 1
ATOM 2867 C C . THR B 1 113 ? 16.312 -17.688 -6.355 1 97.19 113 THR B C 1
ATOM 2869 O O . THR B 1 113 ? 15.5 -17.891 -7.254 1 97.19 113 THR B O 1
ATOM 2872 N N . GLU B 1 114 ? 16.812 -18.625 -5.629 1 94.31 114 GLU B N 1
ATOM 2873 C CA . GLU B 1 114 ? 16.25 -19.969 -5.684 1 94.31 114 GLU B CA 1
ATOM 2874 C C . GLU B 1 114 ? 14.812 -19.984 -5.172 1 94.31 114 GLU B C 1
ATOM 2876 O O . GLU B 1 114 ? 14.453 -19.219 -4.281 1 94.31 114 GLU B O 1
ATOM 2881 N N . ALA B 1 115 ? 14.062 -20.75 -5.855 1 91.44 115 ALA B N 1
ATOM 2882 C CA . ALA B 1 115 ? 12.695 -20.969 -5.398 1 91.44 115 ALA B CA 1
ATOM 2883 C C . ALA B 1 115 ? 12.328 -22.453 -5.461 1 91.44 115 ALA B C 1
ATOM 2885 O O . ALA B 1 115 ? 12.758 -23.172 -6.363 1 91.44 115 ALA B O 1
ATOM 2886 N N . VAL B 1 116 ? 11.578 -22.844 -4.367 1 81.56 116 VAL B N 1
ATOM 2887 C CA . VAL B 1 116 ? 11.047 -24.203 -4.336 1 81.56 116 VAL B CA 1
ATOM 2888 C C . VAL B 1 116 ? 9.547 -24.172 -4.637 1 81.56 116 VAL B C 1
ATOM 2890 O O . VAL B 1 116 ? 8.797 -23.422 -4.008 1 81.56 116 VAL B O 1
ATOM 2893 N N . VAL B 1 117 ? 9.18 -24.969 -5.664 1 84.44 117 VAL B N 1
ATOM 2894 C CA . VAL B 1 117 ? 7.754 -25.062 -5.965 1 84.44 117 VAL B CA 1
ATOM 2895 C C . VAL B 1 117 ? 7.105 -26.109 -5.055 1 84.44 117 VAL B C 1
ATOM 2897 O O . VAL B 1 117 ? 7.496 -27.281 -5.062 1 84.44 117 VAL B O 1
ATOM 2900 N N . VAL B 1 118 ? 6.184 -25.625 -4.23 1 88.88 118 VAL B N 1
ATOM 2901 C CA . VAL B 1 118 ? 5.398 -26.516 -3.389 1 88.88 118 VAL B CA 1
ATOM 2902 C C . VAL B 1 118 ? 4.117 -26.922 -4.117 1 88.88 118 VAL B C 1
ATOM 2904 O O . VAL B 1 118 ? 3.346 -26.062 -4.551 1 88.88 118 VAL B O 1
ATOM 2907 N N . HIS B 1 119 ? 3.812 -28.156 -4.16 1 92.94 119 HIS B N 1
ATOM 2908 C CA . HIS B 1 119 ? 2.824 -28.688 -5.09 1 92.94 119 HIS B CA 1
ATOM 2909 C C . HIS B 1 119 ? 1.41 -28.516 -4.547 1 92.94 119 HIS B C 1
ATOM 2911 O O . HIS B 1 119 ? 0.435 -28.656 -5.289 1 92.94 119 HIS B O 1
ATOM 2917 N N . THR B 1 120 ? 1.318 -28.375 -3.246 1 97.69 120 THR B N 1
ATOM 2918 C CA . THR B 1 120 ? 0.014 -28.125 -2.639 1 97.69 120 THR B CA 1
ATOM 2919 C C . THR B 1 120 ? 0.064 -26.906 -1.721 1 97.69 120 THR B C 1
ATOM 2921 O O . THR B 1 120 ? 1.127 -26.562 -1.209 1 97.69 120 THR B O 1
ATOM 2924 N N . GLY B 1 121 ? -1.044 -26.266 -1.644 1 97.69 121 GLY B N 1
ATOM 2925 C CA . GLY B 1 121 ? -1.099 -25.062 -0.825 1 97.69 121 GLY B CA 1
ATOM 2926 C C . GLY B 1 121 ? -1.979 -25.219 0.4 1 97.69 121 GLY B C 1
ATOM 2927 O O . GLY B 1 121 ? -2.766 -26.156 0.492 1 97.69 121 GLY B O 1
ATOM 2928 N N . ARG B 1 122 ? -1.775 -24.422 1.359 1 98.69 122 ARG B N 1
ATOM 2929 C CA . ARG B 1 122 ? -2.584 -24.219 2.559 1 98.69 122 ARG B CA 1
ATOM 2930 C C . ARG B 1 122 ? -3.055 -22.781 2.68 1 98.69 122 ARG B C 1
ATOM 2932 O O . ARG B 1 122 ? -2.248 -21.844 2.602 1 98.69 122 ARG B O 1
ATOM 2939 N N . ALA B 1 123 ? -4.352 -22.609 2.887 1 98.88 123 ALA B N 1
ATOM 2940 C CA . ALA B 1 123 ? -4.883 -21.25 2.873 1 98.88 123 ALA B CA 1
ATOM 2941 C C . ALA B 1 123 ? -5.672 -20.969 4.148 1 98.88 123 ALA B C 1
ATOM 2943 O O . ALA B 1 123 ? -6.176 -21.875 4.801 1 98.88 123 ALA B O 1
ATOM 2944 N N . ALA B 1 124 ? -5.684 -19.75 4.551 1 98.94 124 ALA B N 1
ATOM 2945 C CA . ALA B 1 124 ? -6.551 -19.219 5.609 1 98.94 124 ALA B CA 1
ATOM 2946 C C . ALA B 1 124 ? -7.348 -18.016 5.121 1 98.94 124 ALA B C 1
ATOM 2948 O O . ALA B 1 124 ? -6.824 -17.172 4.383 1 98.94 124 ALA B O 1
ATOM 2949 N N . ARG B 1 125 ? -8.617 -18.016 5.48 1 98.88 125 ARG B N 1
ATOM 2950 C CA . ARG B 1 125 ? -9.414 -16.828 5.191 1 98.88 125 ARG B CA 1
ATOM 2951 C C . ARG B 1 125 ? -8.852 -15.602 5.906 1 98.88 125 ARG B C 1
ATOM 2953 O O . ARG B 1 125 ? -8.539 -15.664 7.098 1 98.88 125 ARG B O 1
ATOM 2960 N N . SER B 1 126 ? -8.719 -14.484 5.176 1 98.94 126 SER B N 1
ATOM 2961 C CA . SER B 1 126 ? -8.25 -13.227 5.754 1 98.94 126 SER B CA 1
ATOM 2962 C C . SER B 1 126 ? -9.344 -12.547 6.559 1 98.94 126 SER B C 1
ATOM 2964 O O . SER B 1 126 ? -10.5 -12.508 6.137 1 98.94 126 SER B O 1
ATOM 2966 N N . PRO B 1 127 ? -9.016 -11.992 7.699 1 98.69 127 PRO B N 1
ATOM 2967 C CA . PRO B 1 127 ? -10.016 -11.18 8.398 1 98.69 127 PRO B CA 1
ATOM 2968 C C . PRO B 1 127 ? -10.164 -9.789 7.793 1 98.69 127 PRO B C 1
ATOM 2970 O O . PRO B 1 127 ? -11.062 -9.039 8.18 1 98.69 127 PRO B O 1
ATOM 2973 N N . TRP B 1 128 ? -9.344 -9.438 6.859 1 98.88 128 TRP B N 1
ATOM 2974 C CA . TRP B 1 128 ? -9.367 -8.141 6.199 1 98.88 128 TRP B CA 1
ATOM 2975 C C . TRP B 1 128 ? -9.883 -8.266 4.77 1 98.88 128 TRP B C 1
ATOM 2977 O O . TRP B 1 128 ? -9.992 -9.375 4.234 1 98.88 128 TRP B O 1
ATOM 2987 N N . THR B 1 129 ? -10.195 -7.137 4.152 1 98.88 129 THR B N 1
ATOM 2988 C CA . THR B 1 129 ? -10.758 -7.152 2.807 1 98.88 129 THR B CA 1
ATOM 2989 C C . THR B 1 129 ? -9.875 -6.363 1.843 1 98.88 129 THR B C 1
ATOM 2991 O O . THR B 1 129 ? -9.133 -5.473 2.26 1 98.88 129 THR B O 1
ATOM 2994 N N . ARG B 1 130 ? -9.953 -6.742 0.582 1 98.81 130 ARG B N 1
ATOM 2995 C CA . ARG B 1 130 ? -9.43 -5.922 -0.507 1 98.81 130 ARG B CA 1
ATOM 2996 C C . ARG B 1 130 ? -10.398 -4.797 -0.853 1 98.81 130 ARG B C 1
ATOM 2998 O O . ARG B 1 130 ? -11.609 -4.945 -0.711 1 98.81 130 ARG B O 1
ATOM 3005 N N . ASN B 1 131 ? -9.836 -3.689 -1.292 1 98.81 131 ASN B N 1
ATOM 3006 C CA . ASN B 1 131 ? -10.625 -2.539 -1.717 1 98.81 131 ASN B CA 1
ATOM 3007 C C . ASN B 1 131 ? -10.742 -2.471 -3.236 1 98.81 131 ASN B C 1
ATOM 3009 O O . ASN B 1 131 ? -9.828 -1.993 -3.914 1 98.81 131 ASN B O 1
ATOM 3013 N N . GLU B 1 132 ? -11.883 -2.859 -3.781 1 98.56 132 GLU B N 1
ATOM 3014 C CA . GLU B 1 132 ? -12.062 -2.863 -5.23 1 98.56 132 GLU B CA 1
ATOM 3015 C C . GLU B 1 132 ? -12.18 -1.444 -5.777 1 98.56 132 GLU B C 1
ATOM 3017 O O . GLU B 1 132 ? -12.102 -1.229 -6.988 1 98.56 132 GLU B O 1
ATOM 3022 N N . ASN B 1 133 ? -12.289 -0.457 -4.883 1 98.62 133 ASN B N 1
ATOM 3023 C CA . ASN B 1 133 ? -12.406 0.943 -5.277 1 98.62 133 ASN B CA 1
ATOM 3024 C C . ASN B 1 133 ? -11.102 1.703 -5.039 1 98.62 133 ASN B C 1
ATOM 3026 O O . ASN B 1 133 ? -11.094 2.936 -5.043 1 98.62 133 ASN B O 1
ATOM 3030 N N . SER B 1 134 ? -10.078 1.005 -4.812 1 98.69 134 SER B N 1
ATOM 3031 C CA . SER B 1 134 ? -8.773 1.611 -4.586 1 98.69 134 SER B CA 1
ATOM 3032 C C . SER B 1 134 ? -8.234 2.254 -5.863 1 98.69 134 SER B C 1
ATOM 3034 O O . SER B 1 134 ? -8.477 1.756 -6.965 1 98.69 134 SER B O 1
ATOM 3036 N N . ALA B 1 135 ? -7.43 3.295 -5.688 1 98.56 135 ALA B N 1
ATOM 3037 C CA . ALA B 1 135 ? -6.746 3.939 -6.805 1 98.56 135 ALA B CA 1
ATOM 3038 C C . ALA B 1 135 ? -5.789 2.973 -7.496 1 98.56 135 ALA B C 1
ATOM 3040 O O . ALA B 1 135 ? -5.379 3.203 -8.633 1 98.56 135 ALA B O 1
ATOM 3041 N N . VAL B 1 136 ? -5.441 1.885 -6.77 1 98.75 136 VAL B N 1
ATOM 3042 C CA . VAL B 1 136 ? -4.434 1.001 -7.34 1 98.75 136 VAL B CA 1
ATOM 3043 C C . VAL B 1 136 ? -4.973 -0.426 -7.41 1 98.75 136 VAL B C 1
ATOM 3045 O O . VAL B 1 136 ? -4.199 -1.389 -7.414 1 98.75 136 VAL B O 1
ATOM 3048 N N . ALA B 1 137 ? -6.312 -0.587 -7.375 1 98.5 137 ALA B N 1
ATOM 3049 C CA . ALA B 1 137 ? -6.91 -1.908 -7.555 1 98.5 137 ALA B CA 1
ATOM 3050 C C . ALA B 1 137 ? -6.465 -2.535 -8.875 1 98.5 137 ALA B C 1
ATOM 3052 O O . ALA B 1 137 ? -6.539 -1.9 -9.93 1 98.5 137 ALA B O 1
ATOM 3053 N N . GLY B 1 138 ? -5.945 -3.709 -8.773 1 98.19 138 GLY B N 1
ATOM 3054 C CA . GLY B 1 138 ? -5.547 -4.441 -9.961 1 98.19 138 GLY B CA 1
ATOM 3055 C C . GLY B 1 138 ? -4.137 -4.117 -10.422 1 98.19 138 GLY B C 1
ATOM 3056 O O . GLY B 1 138 ? -3.635 -4.715 -11.375 1 98.19 138 GLY B O 1
ATOM 3057 N N . LEU B 1 139 ? -3.475 -3.121 -9.812 1 98.81 139 LEU B N 1
ATOM 3058 C CA . LEU B 1 139 ? -2.094 -2.787 -10.141 1 98.81 139 LEU B CA 1
ATOM 3059 C C . LEU B 1 139 ? -1.122 -3.539 -9.234 1 98.81 139 LEU B C 1
ATOM 3061 O O . LEU B 1 139 ? -1.379 -3.699 -8.039 1 98.81 139 LEU B O 1
ATOM 3065 N N . LYS B 1 140 ? -0.059 -4.023 -9.82 1 98.81 140 LYS B N 1
ATOM 3066 C CA . LYS B 1 140 ? 0.96 -4.715 -9.039 1 98.81 140 LYS B CA 1
ATOM 3067 C C . LYS B 1 140 ? 2.051 -3.748 -8.586 1 98.81 140 LYS B C 1
ATOM 3069 O O . LYS B 1 140 ? 3.082 -3.611 -9.25 1 98.81 140 LYS B O 1
ATOM 3074 N N . THR B 1 141 ? 1.847 -3.1 -7.426 1 98.88 141 THR B N 1
ATOM 3075 C CA . THR B 1 141 ? 2.705 -2.031 -6.926 1 98.88 141 THR B CA 1
ATOM 3076 C C . THR B 1 141 ? 3.604 -2.541 -5.801 1 98.88 141 THR B C 1
ATOM 3078 O O . THR B 1 141 ? 3.404 -3.645 -5.289 1 98.88 141 THR B O 1
ATOM 3081 N N . THR B 1 142 ? 4.578 -1.725 -5.414 1 98.81 142 THR B N 1
ATOM 3082 C CA . THR B 1 142 ? 5.457 -2.074 -4.301 1 98.81 142 THR B CA 1
ATOM 3083 C C . THR B 1 142 ? 4.828 -1.688 -2.969 1 98.81 142 THR B C 1
ATOM 3085 O O . THR B 1 142 ? 5.457 -1.816 -1.917 1 98.81 142 THR B O 1
ATOM 3088 N N . SER B 1 143 ? 3.617 -1.227 -2.922 1 98.75 143 SER B N 1
ATOM 3089 C CA . SER B 1 143 ? 2.865 -0.942 -1.702 1 98.75 143 SER B CA 1
ATOM 3090 C C . SER B 1 143 ? 2.041 -2.148 -1.267 1 98.75 143 SER B C 1
ATOM 3092 O O . SER B 1 143 ? 0.815 -2.148 -1.393 1 98.75 143 SER B O 1
ATOM 3094 N N . TYR B 1 144 ? 2.717 -3.141 -0.639 1 98.62 144 TYR B N 1
ATOM 3095 C CA . TYR B 1 144 ? 2.133 -4.434 -0.294 1 98.62 144 TYR B CA 1
ATOM 3096 C C . TYR B 1 144 ? 2.049 -4.605 1.218 1 98.62 144 TYR B C 1
ATOM 3098 O O . TYR B 1 144 ? 2.088 -5.73 1.723 1 98.62 144 TYR B O 1
ATOM 3106 N N . ALA B 1 145 ? 1.896 -3.518 1.945 1 98.75 145 ALA B N 1
ATOM 3107 C CA . ALA B 1 145 ? 1.821 -3.645 3.398 1 98.75 145 ALA B CA 1
ATOM 3108 C C . ALA B 1 145 ? 0.679 -4.566 3.811 1 98.75 145 ALA B C 1
ATOM 3110 O O . ALA B 1 145 ? 0.828 -5.379 4.727 1 98.75 145 ALA B O 1
ATOM 3111 N N . GLU B 1 146 ? -0.479 -4.473 3.164 1 98.75 146 GLU B N 1
ATOM 3112 C CA . GLU B 1 146 ? -1.604 -5.355 3.455 1 98.75 146 GLU B CA 1
ATOM 3113 C C . GLU B 1 146 ? -1.214 -6.82 3.291 1 98.75 146 GLU B C 1
ATOM 3115 O O . GLU B 1 146 ? -1.609 -7.668 4.094 1 98.75 146 GLU B O 1
ATOM 3120 N N . ASN B 1 147 ? -0.483 -7.09 2.238 1 98.75 147 ASN B N 1
ATOM 3121 C CA . ASN B 1 147 ? -0.062 -8.453 1.951 1 98.75 147 ASN B CA 1
ATOM 3122 C C . ASN B 1 147 ? 0.911 -8.977 3.006 1 98.75 147 ASN B C 1
ATOM 3124 O O . ASN B 1 147 ? 0.84 -10.141 3.398 1 98.75 147 ASN B O 1
ATOM 3128 N N . VAL B 1 148 ? 1.813 -8.086 3.404 1 98.69 148 VAL B N 1
ATOM 3129 C CA . VAL B 1 148 ? 2.791 -8.453 4.426 1 98.69 148 VAL B CA 1
ATOM 3130 C C . VAL B 1 148 ? 2.07 -8.867 5.707 1 98.69 148 VAL B C 1
ATOM 3132 O O . VAL B 1 148 ? 2.328 -9.945 6.246 1 98.69 148 VAL B O 1
ATOM 3135 N N . VAL B 1 149 ? 1.108 -8.094 6.148 1 98.88 149 VAL B N 1
ATOM 3136 C CA . VAL B 1 149 ? 0.406 -8.336 7.402 1 98.88 149 VAL B CA 1
ATOM 3137 C C . VAL B 1 149 ? -0.479 -9.578 7.262 1 98.88 149 VAL B C 1
ATOM 3139 O O . VAL B 1 149 ? -0.479 -10.445 8.133 1 98.88 149 VAL B O 1
ATOM 3142 N N . ALA B 1 150 ? -1.178 -9.68 6.188 1 98.88 150 ALA B N 1
ATOM 3143 C CA . ALA B 1 150 ? -2.121 -10.781 5.996 1 98.88 150 ALA B CA 1
ATOM 3144 C C . ALA B 1 150 ? -1.392 -12.109 5.859 1 98.88 150 ALA B C 1
ATOM 3146 O O . ALA B 1 150 ? -1.864 -13.141 6.352 1 98.88 150 ALA B O 1
ATOM 3147 N N . LEU B 1 151 ? -0.261 -12.086 5.156 1 98.75 151 LEU B N 1
ATOM 3148 C CA . LEU B 1 151 ? 0.503 -13.328 5.02 1 98.75 151 LEU B CA 1
ATOM 3149 C C . LEU B 1 151 ? 1.024 -13.789 6.375 1 98.75 151 LEU B C 1
ATOM 3151 O O . LEU B 1 151 ? 0.967 -14.984 6.695 1 98.75 151 LEU B O 1
ATOM 3155 N N . ALA B 1 152 ? 1.542 -12.867 7.137 1 98.5 152 ALA B N 1
ATOM 3156 C CA . ALA B 1 152 ? 2.021 -13.211 8.469 1 98.5 152 ALA B CA 1
ATOM 3157 C C . ALA B 1 152 ? 0.905 -13.828 9.312 1 98.5 152 ALA B C 1
ATOM 3159 O O . ALA B 1 152 ? 1.124 -14.805 10.023 1 98.5 152 ALA B O 1
ATOM 3160 N N . ASP B 1 153 ? -0.284 -13.25 9.266 1 98.69 153 ASP B N 1
ATOM 3161 C CA . ASP B 1 153 ? -1.443 -13.789 9.977 1 98.69 153 ASP B CA 1
ATOM 3162 C C . ASP B 1 153 ? -1.746 -15.219 9.531 1 98.69 153 ASP B C 1
ATOM 3164 O O . ASP B 1 153 ? -1.968 -16.094 10.367 1 98.69 153 ASP B O 1
ATOM 3168 N N . ALA B 1 154 ? -1.782 -15.445 8.227 1 98.75 154 ALA B N 1
ATOM 3169 C CA . ALA B 1 154 ? -2.061 -16.766 7.672 1 98.75 154 ALA B CA 1
ATOM 3170 C C . ALA B 1 154 ? -1.027 -17.797 8.141 1 98.75 154 ALA B C 1
ATOM 3172 O O . ALA B 1 154 ? -1.379 -18.906 8.523 1 98.75 154 ALA B O 1
ATOM 3173 N N . ILE B 1 155 ? 0.222 -17.406 8.109 1 98.12 155 ILE B N 1
ATOM 3174 C CA . ILE B 1 155 ? 1.298 -18.281 8.555 1 98.12 155 ILE B CA 1
ATOM 3175 C C . ILE B 1 155 ? 1.092 -18.656 10.016 1 98.12 155 ILE B C 1
ATOM 3177 O O . ILE B 1 155 ? 1.258 -19.812 10.398 1 98.12 155 ILE B O 1
ATOM 3181 N N . GLY B 1 156 ? 0.7 -17.703 10.844 1 97.94 156 GLY B N 1
ATOM 3182 C CA . GLY B 1 156 ? 0.413 -17.953 12.242 1 97.94 156 GLY B CA 1
ATOM 3183 C C . GLY B 1 156 ? -0.699 -18.969 12.445 1 97.94 156 GLY B C 1
ATOM 3184 O O . GLY B 1 156 ? -0.75 -19.641 13.477 1 97.94 156 GLY B O 1
ATOM 3185 N N . LYS B 1 157 ? -1.576 -19.156 11.484 1 98.31 157 LYS B N 1
ATOM 3186 C CA . LYS B 1 157 ? -2.721 -20.062 11.547 1 98.31 157 LYS B CA 1
ATOM 3187 C C . LYS B 1 157 ? -2.381 -21.422 10.945 1 98.31 157 LYS B C 1
ATOM 3189 O O . LYS B 1 157 ? -3.227 -22.312 10.898 1 98.31 157 LYS B O 1
ATOM 3194 N N . GLY B 1 158 ? -1.162 -21.516 10.391 1 97.88 158 GLY B N 1
ATOM 3195 C CA . GLY B 1 158 ? -0.74 -22.781 9.805 1 97.88 158 GLY B CA 1
ATOM 3196 C C . GLY B 1 158 ? -0.917 -22.828 8.297 1 97.88 158 GLY B C 1
ATOM 3197 O O . GLY B 1 158 ? -0.807 -23.891 7.684 1 97.88 158 GLY B O 1
ATOM 3198 N N . ALA B 1 159 ? -1.235 -21.719 7.691 1 98.56 159 ALA B N 1
ATOM 3199 C CA . ALA B 1 159 ? -1.409 -21.625 6.246 1 98.56 159 ALA B CA 1
ATOM 3200 C C . ALA B 1 159 ? -0.17 -21.031 5.578 1 98.56 159 ALA B C 1
ATOM 3202 O O . ALA B 1 159 ? 0.752 -20.594 6.262 1 98.56 159 ALA B O 1
ATOM 3203 N N . ASP B 1 160 ? -0.077 -21.125 4.289 1 97.56 160 ASP B N 1
ATOM 3204 C CA . ASP B 1 160 ? 1.007 -20.469 3.562 1 97.56 160 ASP B CA 1
ATOM 3205 C C . ASP B 1 160 ? 0.47 -19.359 2.65 1 97.56 160 ASP B C 1
ATOM 3207 O O . ASP B 1 160 ? 1.236 -18.719 1.937 1 97.56 160 ASP B O 1
ATOM 3211 N N . GLU B 1 161 ? -0.855 -19.156 2.676 1 98.56 161 GLU B N 1
ATOM 3212 C CA . GLU B 1 161 ? -1.498 -18.094 1.916 1 98.56 161 GLU B CA 1
ATOM 3213 C C . GLU B 1 161 ? -2.748 -17.578 2.629 1 98.56 161 GLU B C 1
ATOM 3215 O O . GLU B 1 161 ? -3.41 -18.328 3.346 1 98.56 161 GLU B O 1
ATOM 3220 N N . SER B 1 162 ? -3.004 -16.312 2.48 1 98.88 162 SER B N 1
ATOM 3221 C CA . SER B 1 162 ? -4.238 -15.672 2.926 1 98.88 162 SER B CA 1
ATOM 3222 C C . SER B 1 162 ? -5.176 -15.406 1.752 1 98.88 162 SER B C 1
ATOM 3224 O O . SER B 1 162 ? -4.73 -14.992 0.68 1 98.88 162 SER B O 1
ATOM 3226 N N . VAL B 1 163 ? -6.441 -15.672 1.877 1 98.94 163 VAL B N 1
ATOM 3227 C CA . VAL B 1 163 ? -7.418 -15.43 0.823 1 98.94 163 VAL B CA 1
ATOM 3228 C C . VAL B 1 163 ? -8.398 -14.344 1.267 1 98.94 163 VAL B C 1
ATOM 3230 O O . VAL B 1 163 ? -8.992 -14.438 2.344 1 98.94 163 VAL B O 1
ATOM 3233 N N . PHE B 1 164 ? -8.633 -13.367 0.393 1 98.94 164 PHE B N 1
ATOM 3234 C CA . PHE B 1 164 ? -9.383 -12.164 0.747 1 98.94 164 PHE B CA 1
ATOM 3235 C C . PHE B 1 164 ? -10.766 -12.18 0.104 1 98.94 164 PHE B C 1
ATOM 3237 O O . PHE B 1 164 ? -10.914 -12.594 -1.048 1 98.94 164 PHE B O 1
ATOM 3244 N N . ALA B 1 165 ? -11.734 -11.625 0.842 1 98.94 165 ALA B N 1
ATOM 3245 C CA . ALA B 1 165 ? -12.891 -11 0.208 1 98.94 165 ALA B CA 1
ATOM 3246 C C . ALA B 1 165 ? -12.578 -9.578 -0.24 1 98.94 165 ALA B C 1
ATOM 3248 O O . ALA B 1 165 ? -11.57 -9 0.181 1 98.94 165 ALA B O 1
ATOM 3249 N N . ASN B 1 166 ? -13.312 -9.07 -1.164 1 98.81 166 ASN B N 1
ATOM 3250 C CA . ASN B 1 166 ? -13.305 -7.621 -1.336 1 98.81 166 ASN B CA 1
ATOM 3251 C C . ASN B 1 166 ? -14.328 -6.945 -0.424 1 98.81 166 ASN B C 1
ATOM 3253 O O . ASN B 1 166 ? -14.984 -7.609 0.377 1 98.81 166 ASN B O 1
ATOM 3257 N N . THR B 1 167 ? -14.438 -5.617 -0.458 1 98.62 167 THR B N 1
ATOM 3258 C CA . THR B 1 167 ? -15.289 -4.875 0.465 1 98.62 167 THR B CA 1
ATOM 3259 C C . THR B 1 167 ? -16.766 -5.121 0.155 1 98.62 167 THR B C 1
ATOM 3261 O O . THR B 1 167 ? -17.625 -4.832 0.981 1 98.62 167 THR B O 1
ATOM 3264 N N . ALA B 1 168 ? -17.094 -5.672 -0.981 1 98.06 168 ALA B N 1
ATOM 3265 C CA . ALA B 1 168 ? -18.469 -5.996 -1.351 1 98.06 168 ALA B CA 1
ATOM 3266 C C . ALA B 1 168 ? -18.844 -7.402 -0.895 1 98.06 168 ALA B C 1
ATOM 3268 O O . ALA B 1 168 ? -19.984 -7.828 -1.051 1 98.06 168 ALA B O 1
ATOM 3269 N N . GLY B 1 169 ? -17.844 -8.172 -0.41 1 98.62 169 GLY B N 1
ATOM 3270 C CA . GLY B 1 169 ? -18.109 -9.492 0.135 1 98.62 169 GLY B CA 1
ATOM 3271 C C . GLY B 1 169 ? -17.859 -10.609 -0.857 1 98.62 169 GLY B C 1
ATOM 3272 O O . GLY B 1 169 ? -18.234 -11.766 -0.608 1 98.62 169 GLY B O 1
ATOM 3273 N N . ASP B 1 170 ? -17.281 -10.289 -1.981 1 98.88 170 ASP B N 1
ATOM 3274 C CA . ASP B 1 170 ? -16.969 -11.289 -2.996 1 98.88 170 ASP B CA 1
ATOM 3275 C C . ASP B 1 170 ? -15.578 -11.883 -2.777 1 98.88 170 ASP B C 1
ATOM 3277 O O . ASP B 1 170 ? -14.672 -11.188 -2.318 1 98.88 170 ASP B O 1
ATOM 3281 N N . LEU B 1 171 ? -15.422 -13.211 -3.129 1 98.94 171 LEU B N 1
ATOM 3282 C CA . LEU B 1 171 ? -14.094 -13.812 -3.188 1 98.94 171 LEU B CA 1
ATOM 3283 C C . LEU B 1 171 ? -13.195 -13.047 -4.152 1 98.94 171 LEU B C 1
ATOM 3285 O O . LEU B 1 171 ? -13.594 -12.742 -5.277 1 98.94 171 LEU B O 1
ATOM 3289 N N . CYS B 1 172 ? -12.008 -12.758 -3.715 1 98.81 172 CYS B N 1
ATOM 3290 C CA . CYS B 1 172 ? -11.18 -11.859 -4.512 1 98.81 172 CYS B CA 1
ATOM 3291 C C . CYS B 1 172 ? -9.883 -12.539 -4.93 1 98.81 172 CYS B C 1
ATOM 3293 O O . CYS B 1 172 ? -9.758 -13.008 -6.062 1 98.81 172 CYS B O 1
ATOM 3295 N N . GLU B 1 173 ? -8.906 -12.656 -4.035 1 98.94 173 GLU B N 1
ATOM 3296 C CA . GLU B 1 173 ? -7.582 -13.18 -4.336 1 98.94 173 GLU B CA 1
ATOM 3297 C C . GLU B 1 173 ? -6.816 -13.516 -3.061 1 98.94 173 GLU B C 1
ATOM 3299 O O . GLU B 1 173 ? -7.344 -13.367 -1.956 1 98.94 173 GLU B O 1
ATOM 3304 N N . GLY B 1 174 ? -5.574 -14.062 -3.182 1 98.75 174 GLY B N 1
ATOM 3305 C CA . GLY B 1 174 ? -4.641 -14.211 -2.078 1 98.75 174 GLY B CA 1
ATOM 3306 C C . GLY B 1 174 ? -3.656 -13.055 -1.975 1 98.75 174 GLY B C 1
ATOM 3307 O O . GLY B 1 174 ? -3.795 -12.055 -2.672 1 98.75 174 GLY B O 1
ATOM 3308 N N . THR B 1 175 ? -2.668 -13.141 -1.082 1 98.44 175 THR B N 1
ATOM 3309 C CA . THR B 1 175 ? -1.63 -12.125 -0.952 1 98.44 175 THR B CA 1
ATOM 3310 C C . THR B 1 175 ? -0.736 -12.102 -2.189 1 98.44 175 THR B C 1
ATOM 3312 O O . THR B 1 175 ? -0.322 -11.039 -2.643 1 98.44 175 THR B O 1
ATOM 3315 N N . GLY B 1 176 ? -0.443 -13.242 -2.656 1 97.44 176 GLY B N 1
ATOM 3316 C CA . GLY B 1 176 ? 0.406 -13.359 -3.832 1 97.44 176 GLY B CA 1
ATOM 3317 C C . GLY B 1 176 ? -0.143 -14.312 -4.871 1 97.44 176 GLY B C 1
ATOM 3318 O O . GLY B 1 176 ? 0.618 -14.906 -5.637 1 97.44 176 GLY B O 1
ATOM 3319 N N . SER B 1 177 ? -1.563 -14.516 -4.883 1 98.56 177 SER B N 1
ATOM 3320 C CA . SER B 1 177 ? -2.135 -15.531 -5.754 1 98.56 177 SER B CA 1
ATOM 3321 C C . SER B 1 177 ? -3.539 -15.148 -6.211 1 98.56 177 SER B C 1
ATOM 3323 O O . SER B 1 177 ? -4.168 -14.266 -5.621 1 98.56 177 SER B O 1
ATOM 3325 N N . ASN B 1 178 ? -3.957 -15.75 -7.285 1 98.88 178 ASN B N 1
ATOM 3326 C CA . ASN B 1 178 ? -5.375 -15.844 -7.617 1 98.88 178 ASN B CA 1
ATOM 3327 C C . ASN B 1 178 ? -5.988 -17.141 -7.117 1 98.88 178 ASN B C 1
ATOM 3329 O O . ASN B 1 178 ? -5.266 -18.078 -6.758 1 98.88 178 ASN B O 1
ATOM 3333 N N . VAL B 1 179 ? -7.34 -17.141 -7.102 1 98.94 179 VAL B N 1
ATOM 3334 C CA . VAL B 1 179 ? -8.055 -18.297 -6.555 1 98.94 179 VAL B CA 1
ATOM 3335 C C . VAL B 1 179 ? -8.977 -18.891 -7.617 1 98.94 179 VAL B C 1
ATOM 3337 O O . VAL B 1 179 ? -9.625 -18.156 -8.367 1 98.94 179 VAL B O 1
ATOM 3340 N N . PHE B 1 180 ? -8.977 -20.188 -7.711 1 98.94 180 PHE B N 1
ATOM 3341 C CA . PHE B 1 180 ? -9.977 -20.938 -8.461 1 98.94 180 PHE B CA 1
ATOM 3342 C C . PHE B 1 180 ? -10.719 -21.906 -7.551 1 98.94 180 PHE B C 1
ATOM 3344 O O . PHE B 1 180 ? -10.125 -22.516 -6.656 1 98.94 180 PHE B O 1
ATOM 3351 N N . LEU B 1 181 ? -11.945 -22.062 -7.816 1 98.88 181 LEU B N 1
ATOM 3352 C CA . LEU B 1 181 ? -12.75 -23.078 -7.148 1 98.88 181 LEU B CA 1
ATOM 3353 C C . LEU B 1 181 ? -13.234 -24.125 -8.141 1 98.88 181 LEU B C 1
ATOM 3355 O O . LEU B 1 181 ? -13.633 -23.797 -9.258 1 98.88 181 LEU B O 1
ATOM 3359 N N . GLU B 1 182 ? -13.062 -25.328 -7.781 1 98.81 182 GLU B N 1
ATOM 3360 C CA . GLU B 1 182 ? -13.75 -26.406 -8.477 1 98.81 182 GLU B CA 1
ATOM 3361 C C . GLU B 1 182 ? -15.156 -26.609 -7.922 1 98.81 182 GLU B C 1
ATOM 3363 O O . GLU B 1 182 ? -15.328 -27.203 -6.855 1 98.81 182 GLU B O 1
ATOM 3368 N N . LEU B 1 183 ? -16.141 -26.094 -8.633 1 96.62 183 LEU B N 1
ATOM 3369 C CA . LEU B 1 183 ? -17.531 -26.031 -8.219 1 96.62 183 LEU B CA 1
ATOM 3370 C C . LEU B 1 183 ? -18.453 -26.594 -9.305 1 96.62 183 LEU B C 1
ATOM 3372 O O . LEU B 1 183 ? -18.406 -26.141 -10.445 1 96.62 183 LEU B O 1
ATOM 3376 N N . ASP B 1 184 ? -19.203 -27.688 -8.938 1 95.56 184 ASP B N 1
ATOM 3377 C CA . ASP B 1 184 ? -20.25 -28.234 -9.805 1 95.56 184 ASP B CA 1
ATOM 3378 C C . ASP B 1 184 ? -19.672 -28.594 -11.18 1 95.56 184 ASP B C 1
ATOM 3380 O O . ASP B 1 184 ? -20.266 -28.234 -12.211 1 95.56 184 ASP B O 1
ATOM 3384 N N . GLY B 1 185 ? -18.562 -29.062 -11.188 1 97.06 185 GLY B N 1
ATOM 3385 C CA . GLY B 1 185 ? -17.969 -29.625 -12.391 1 97.06 185 GLY B CA 1
ATOM 3386 C C . GLY B 1 185 ? -17.172 -28.625 -13.203 1 97.06 185 GLY B C 1
ATOM 3387 O O . GLY B 1 185 ? -16.75 -28.906 -14.328 1 97.06 185 GLY B O 1
ATOM 3388 N N . GLU B 1 186 ? -17 -27.469 -12.68 1 98.5 186 GLU B N 1
ATOM 3389 C CA . GLU B 1 186 ? -16.234 -26.422 -13.375 1 98.5 186 GLU B CA 1
ATOM 3390 C C . GLU B 1 186 ? -15.172 -25.828 -12.461 1 98.5 186 GLU B C 1
ATOM 3392 O O . GLU B 1 186 ? -15.305 -25.844 -11.234 1 98.5 186 GLU B O 1
ATOM 3397 N N . LEU B 1 187 ? -14.094 -25.359 -13.094 1 98.69 187 LEU B N 1
ATOM 3398 C CA . LEU B 1 187 ? -13.148 -24.484 -12.43 1 98.69 187 LEU B CA 1
ATOM 3399 C C . LEU B 1 187 ? -13.523 -23.016 -12.648 1 98.69 187 LEU B C 1
ATOM 3401 O O . LEU B 1 187 ? -13.586 -22.547 -13.789 1 98.69 187 LEU B O 1
ATOM 3405 N N . VAL B 1 188 ? -13.766 -22.328 -11.523 1 98.88 188 VAL B N 1
ATOM 3406 C CA . VAL B 1 188 ? -14.297 -20.969 -11.625 1 98.88 188 VAL B CA 1
ATOM 3407 C C . VAL B 1 188 ? -13.414 -20.016 -10.828 1 98.88 188 VAL B C 1
ATOM 3409 O O . VAL B 1 188 ? -13.008 -20.328 -9.703 1 98.88 188 VAL B O 1
ATOM 3412 N N . THR B 1 189 ? -13.031 -18.906 -11.445 1 98.94 189 THR B N 1
ATOM 3413 C CA . THR B 1 189 ? -12.211 -17.891 -10.773 1 98.94 189 THR B CA 1
ATOM 3414 C C . THR B 1 189 ? -12.93 -16.547 -10.734 1 98.94 189 THR B C 1
ATOM 3416 O O . THR B 1 189 ? -13.719 -16.234 -11.633 1 98.94 189 THR B O 1
ATOM 3419 N N . PRO B 1 190 ? -12.711 -15.758 -9.719 1 98.94 190 PRO B N 1
ATOM 3420 C CA . PRO B 1 190 ? -13.344 -14.438 -9.641 1 98.94 190 PRO B CA 1
ATOM 3421 C C . PRO B 1 190 ? -13.078 -13.578 -10.875 1 98.94 190 PRO B C 1
ATOM 3423 O O . PRO B 1 190 ? -11.984 -13.633 -11.438 1 98.94 190 PRO B O 1
ATOM 3426 N N . PRO B 1 191 ? -14.125 -12.812 -11.281 1 98.69 191 PRO B N 1
ATOM 3427 C CA . PRO B 1 191 ? -13.836 -11.844 -12.344 1 98.69 191 PRO B CA 1
ATOM 3428 C C . PRO B 1 191 ? -12.938 -10.703 -11.875 1 98.69 191 PRO B C 1
ATOM 3430 O O . PRO B 1 191 ? -12.836 -10.445 -10.672 1 98.69 191 PRO B O 1
ATOM 3433 N N . LEU B 1 192 ? -12.273 -10.031 -12.805 1 98.44 192 LEU B N 1
ATOM 3434 C CA . LEU B 1 192 ? -11.336 -8.969 -12.445 1 98.44 192 LEU B CA 1
ATOM 3435 C C . LEU B 1 192 ? -12.07 -7.773 -11.844 1 98.44 192 LEU B C 1
ATOM 3437 O O . LEU B 1 192 ? -11.461 -6.945 -11.164 1 98.44 192 LEU B O 1
ATOM 3441 N N . SER B 1 193 ? -13.391 -7.688 -12.039 1 98.06 193 SER B N 1
ATOM 3442 C CA . SER B 1 193 ? -14.188 -6.578 -11.531 1 98.06 193 SER B CA 1
ATOM 3443 C C . SER B 1 193 ? -14.234 -6.578 -10.008 1 98.06 193 SER B C 1
ATOM 3445 O O . SER B 1 193 ? -14.602 -5.578 -9.391 1 98.06 193 SER B O 1
ATOM 3447 N N . VAL B 1 194 ? -13.859 -7.672 -9.406 1 98.44 194 VAL B N 1
ATOM 3448 C CA . VAL B 1 194 ? -13.883 -7.723 -7.945 1 98.44 194 VAL B CA 1
ATOM 3449 C C . VAL B 1 194 ? -12.633 -7.047 -7.383 1 98.44 194 VAL B C 1
ATOM 3451 O O . VAL B 1 194 ? -12.484 -6.922 -6.168 1 98.44 194 VAL B O 1
ATOM 3454 N N . GLY B 1 195 ? -11.695 -6.699 -8.219 1 98.38 195 GLY B N 1
ATOM 3455 C CA . GLY B 1 195 ? -10.531 -5.93 -7.809 1 98.38 195 GLY B CA 1
ATOM 3456 C C . GLY B 1 195 ? -9.266 -6.766 -7.703 1 98.38 195 GLY B C 1
ATOM 3457 O O . GLY B 1 195 ? -8.219 -6.266 -7.297 1 98.38 195 GLY B O 1
ATOM 3458 N N . CYS B 1 196 ? -9.312 -8.039 -8.016 1 98.69 196 CYS B N 1
ATOM 3459 C CA . CYS B 1 196 ? -8.141 -8.898 -7.902 1 98.69 196 CYS B CA 1
ATOM 3460 C C . CYS B 1 196 ? -7.148 -8.609 -9.023 1 98.69 196 CYS B C 1
ATOM 3462 O O . CYS B 1 196 ? -7.512 -8.023 -10.047 1 98.69 196 CYS B O 1
ATOM 3464 N N . LEU B 1 197 ? -5.895 -8.922 -8.797 1 98.81 197 LEU B N 1
ATOM 3465 C CA . LEU B 1 197 ? -4.855 -8.789 -9.812 1 98.81 197 LEU B CA 1
ATOM 3466 C C . LEU B 1 197 ? -5.125 -9.711 -10.992 1 98.81 197 LEU B C 1
ATOM 3468 O O . LEU B 1 197 ? -5.527 -10.859 -10.805 1 98.81 197 LEU B O 1
ATOM 3472 N N . ALA B 1 198 ? -4.93 -9.172 -12.188 1 98.75 198 ALA B N 1
ATOM 3473 C CA . ALA B 1 198 ? -4.973 -10.008 -13.383 1 98.75 198 ALA B CA 1
ATOM 3474 C C . ALA B 1 198 ? -3.719 -10.867 -13.5 1 98.75 198 ALA B C 1
ATOM 3476 O O . ALA B 1 198 ? -2.812 -10.555 -14.273 1 98.75 198 ALA B O 1
ATOM 3477 N N . GLY B 1 199 ? -3.656 -11.984 -12.766 1 98.81 199 GLY B N 1
ATOM 3478 C CA . GLY B 1 199 ? -2.482 -12.836 -12.734 1 98.81 199 GLY B CA 1
ATOM 3479 C C . GLY B 1 199 ? -2.16 -13.461 -14.078 1 98.81 199 GLY B C 1
ATOM 3480 O O . GLY B 1 199 ? -3.064 -13.844 -14.828 1 98.81 199 GLY B O 1
ATOM 3481 N N . ILE B 1 200 ? -0.936 -13.609 -14.328 1 98.88 200 ILE B N 1
ATOM 3482 C CA . ILE B 1 200 ? -0.5 -14.164 -15.602 1 98.88 200 ILE B CA 1
ATOM 3483 C C . ILE B 1 200 ? -0.805 -15.664 -15.648 1 98.88 200 ILE B C 1
ATOM 3485 O O . ILE B 1 200 ? -1.302 -16.172 -16.656 1 98.88 200 ILE B O 1
ATOM 3489 N N . THR B 1 201 ? -0.501 -16.391 -14.562 1 98.69 201 THR B N 1
ATOM 3490 C CA . THR B 1 201 ? -0.839 -17.797 -14.492 1 98.69 201 THR B CA 1
ATOM 3491 C C . THR B 1 201 ? -2.348 -18 -14.609 1 98.69 201 THR B C 1
ATOM 3493 O O . THR B 1 201 ? -2.803 -18.938 -15.281 1 98.69 201 THR B O 1
ATOM 3496 N N . ARG B 1 202 ? -3.113 -17.172 -13.922 1 98.81 202 ARG B N 1
ATOM 3497 C CA . ARG B 1 202 ? -4.566 -17.172 -14.047 1 98.81 202 ARG B CA 1
ATOM 3498 C C . ARG B 1 202 ? -4.992 -17.047 -15.508 1 98.81 202 ARG B C 1
ATOM 3500 O O . ARG B 1 202 ? -5.824 -17.828 -15.984 1 98.81 202 ARG B O 1
ATOM 3507 N N . GLU B 1 203 ? -4.457 -16.047 -16.188 1 98.81 203 GLU B N 1
ATOM 3508 C CA . GLU B 1 203 ? -4.762 -15.797 -17.594 1 98.81 203 GLU B CA 1
ATOM 3509 C C . GLU B 1 203 ? -4.414 -17 -18.453 1 98.81 203 GLU B C 1
ATOM 3511 O O . GLU B 1 203 ? -5.215 -17.438 -19.281 1 98.81 203 GLU B O 1
ATOM 3516 N N . LEU B 1 204 ? -3.309 -17.547 -18.25 1 98.88 204 LEU B N 1
ATOM 3517 C CA . LEU B 1 204 ? -2.842 -18.688 -19.047 1 98.88 204 LEU B CA 1
ATOM 3518 C C . LEU B 1 204 ? -3.68 -19.922 -18.766 1 98.88 204 LEU B C 1
ATOM 3520 O O . LEU B 1 204 ? -3.957 -20.703 -19.672 1 98.88 204 LEU B O 1
ATOM 3524 N N . LEU B 1 205 ? -4.055 -20.141 -17.5 1 98.88 205 LEU B N 1
ATOM 3525 C CA . LEU B 1 205 ? -4.895 -21.281 -17.188 1 98.88 205 LEU B CA 1
ATOM 3526 C C . LEU B 1 205 ? -6.246 -21.188 -17.891 1 98.88 205 LEU B C 1
ATOM 3528 O O . LEU B 1 205 ? -6.762 -22.188 -18.391 1 98.88 205 LEU B O 1
ATOM 3532 N N . LEU B 1 206 ? -6.812 -19.984 -17.906 1 98.88 206 LEU B N 1
ATOM 3533 C CA . LEU B 1 206 ? -8.062 -19.781 -18.641 1 98.88 206 LEU B CA 1
ATOM 3534 C C . LEU B 1 206 ? -7.883 -20.078 -20.125 1 98.88 206 LEU B C 1
ATOM 3536 O O . LEU B 1 206 ? -8.695 -20.781 -20.719 1 98.88 206 LEU B O 1
ATOM 3540 N N . GLU B 1 207 ? -6.82 -19.594 -20.688 1 98.75 207 GLU B N 1
ATOM 3541 C CA . GLU B 1 207 ? -6.547 -19.766 -22.109 1 98.75 207 GLU B CA 1
ATOM 3542 C C . GLU B 1 207 ? -6.262 -21.219 -22.453 1 98.75 207 GLU B C 1
ATOM 3544 O O . GLU B 1 207 ? -6.875 -21.781 -23.359 1 98.75 207 GLU B O 1
ATOM 3549 N N . TRP B 1 208 ? -5.352 -21.812 -21.75 1 98.69 208 TRP B N 1
ATOM 3550 C CA . TRP B 1 208 ? -4.922 -23.188 -22.031 1 98.69 208 TRP B CA 1
ATOM 3551 C C . TRP B 1 208 ? -6.016 -24.188 -21.672 1 98.69 208 TRP B C 1
ATOM 3553 O O . TRP B 1 208 ? -6.145 -25.234 -22.297 1 98.69 208 TRP B O 1
ATOM 3563 N N . GLY B 1 209 ? -6.746 -23.875 -20.562 1 98.38 209 GLY B N 1
ATOM 3564 C CA . GLY B 1 209 ? -7.906 -24.688 -20.25 1 98.38 209 GLY B CA 1
ATOM 3565 C C . GLY B 1 209 ? -8.922 -24.734 -21.391 1 98.38 209 GLY B C 1
ATOM 3566 O O . GLY B 1 209 ? -9.406 -25.812 -21.734 1 98.38 209 GLY B O 1
ATOM 3567 N N . ALA B 1 210 ? -9.203 -23.594 -21.922 1 97.31 210 ALA B N 1
ATOM 3568 C CA . ALA B 1 210 ? -10.117 -23.531 -23.062 1 97.31 210 ALA B CA 1
ATOM 3569 C C . ALA B 1 210 ? -9.586 -24.328 -24.234 1 97.31 210 ALA B C 1
ATOM 3571 O O . ALA B 1 210 ? -10.328 -25.078 -24.875 1 97.31 210 ALA B O 1
ATOM 3572 N N . GLU B 1 211 ? -8.328 -24.219 -24.516 1 98.06 211 GLU B N 1
ATOM 3573 C CA . GLU B 1 211 ? -7.688 -24.953 -25.594 1 98.06 211 GLU B CA 1
ATOM 3574 C C . GLU B 1 211 ? -7.824 -26.469 -25.391 1 98.06 211 GLU B C 1
ATOM 3576 O O . GLU B 1 211 ? -8.031 -27.203 -26.359 1 98.06 211 GLU B O 1
ATOM 3581 N N . ALA B 1 212 ? -7.727 -26.891 -24.156 1 98.19 212 ALA B N 1
ATOM 3582 C CA . ALA B 1 212 ? -7.68 -28.328 -23.844 1 98.19 212 ALA B CA 1
ATOM 3583 C C . ALA B 1 212 ? -9.086 -28.875 -23.594 1 98.19 212 ALA B C 1
ATOM 3585 O O . ALA B 1 212 ? -9.258 -30.078 -23.391 1 98.19 212 ALA B O 1
ATOM 3586 N N . GLY B 1 213 ? -10.086 -28 -23.531 1 97.94 213 GLY B N 1
ATOM 3587 C CA . GLY B 1 213 ? -11.445 -28.422 -23.266 1 97.94 213 GLY B CA 1
ATOM 3588 C C . GLY B 1 213 ? -11.742 -28.594 -21.797 1 97.94 213 GLY B C 1
ATOM 3589 O O . GLY B 1 213 ? -12.688 -29.297 -21.422 1 97.94 213 GLY B O 1
ATOM 3590 N N . LEU B 1 214 ? -10.852 -28.109 -20.938 1 97.88 214 LEU B N 1
ATOM 3591 C CA . LEU B 1 214 ? -11.117 -28.062 -19.5 1 97.88 214 LEU B CA 1
ATOM 3592 C C . LEU B 1 214 ? -12.211 -27.047 -19.188 1 97.88 214 LEU B C 1
ATOM 3594 O O . LEU B 1 214 ? -12.203 -25.938 -19.719 1 97.88 214 LEU B O 1
ATOM 3598 N N . PRO B 1 215 ? -13.234 -27.406 -18.375 1 98.38 215 PRO B N 1
ATOM 3599 C CA . PRO B 1 215 ? -14.273 -26.453 -18.016 1 98.38 215 PRO B CA 1
ATOM 3600 C C . PRO B 1 215 ? -13.797 -25.406 -17.016 1 98.38 215 PRO B C 1
ATOM 3602 O O . PRO B 1 215 ? -14.094 -25.516 -15.82 1 98.38 215 PRO B O 1
ATOM 3605 N N . VAL B 1 216 ? -13.094 -24.453 -17.453 1 98.69 216 VAL B N 1
ATOM 3606 C CA . VAL B 1 216 ? -12.555 -23.375 -16.641 1 98.69 216 VAL B CA 1
ATOM 3607 C C . VAL B 1 216 ? -13.07 -22.031 -17.141 1 98.69 216 VAL B C 1
ATOM 3609 O O . VAL B 1 216 ? -13.086 -21.781 -18.359 1 98.69 216 VAL B O 1
ATOM 3612 N N . ARG B 1 217 ? -13.523 -21.141 -16.188 1 98.56 217 ARG B N 1
ATOM 3613 C CA . ARG B 1 217 ? -14.094 -19.875 -16.625 1 98.56 217 ARG B CA 1
ATOM 3614 C C . ARG B 1 217 ? -14 -18.812 -15.531 1 98.56 217 ARG B C 1
ATOM 3616 O O . ARG B 1 217 ? -13.773 -19.156 -14.367 1 98.56 217 ARG B O 1
ATOM 3623 N N . GLU B 1 218 ? -14.188 -17.594 -15.93 1 98.62 218 GLU B N 1
ATOM 3624 C CA . GLU B 1 218 ? -14.43 -16.531 -14.969 1 98.62 218 GLU B CA 1
ATOM 3625 C C . GLU B 1 218 ? -15.867 -16.562 -14.453 1 98.62 218 GLU B C 1
ATOM 3627 O O . GLU B 1 218 ? -16.797 -16.844 -15.211 1 98.62 218 GLU B O 1
ATOM 3632 N N . ALA B 1 219 ? -15.945 -16.219 -13.234 1 98.75 219 ALA B N 1
ATOM 3633 C CA . ALA B 1 219 ? -17.281 -16.125 -12.633 1 98.75 219 ALA B CA 1
ATOM 3634 C C . ALA B 1 219 ? -18.016 -14.883 -13.125 1 98.75 219 ALA B C 1
ATOM 3636 O O . ALA B 1 219 ? -17.391 -13.883 -13.484 1 98.75 219 ALA B O 1
ATOM 3637 N N . LYS B 1 220 ? -19.328 -15.023 -13.125 1 97.5 220 LYS B N 1
ATOM 3638 C CA . LYS B 1 220 ? -20.141 -13.82 -13.25 1 97.5 220 LYS B CA 1
ATOM 3639 C C . LYS B 1 220 ? -20.094 -12.992 -11.977 1 97.5 220 LYS B C 1
ATOM 3641 O O . LYS B 1 220 ? -19.781 -13.508 -10.906 1 97.5 220 LYS B O 1
ATOM 3646 N N . ASP B 1 221 ? -20.391 -11.727 -12.148 1 95 221 ASP B N 1
ATOM 3647 C CA . ASP B 1 221 ? -20.438 -10.867 -10.961 1 95 221 ASP B CA 1
ATOM 3648 C C . ASP B 1 221 ? -21.391 -11.438 -9.922 1 95 221 ASP B C 1
ATOM 3650 O O . ASP B 1 221 ? -22.531 -11.82 -10.242 1 95 221 ASP B O 1
ATOM 3654 N N . GLY B 1 222 ? -20.891 -11.508 -8.734 1 95.56 222 GLY B N 1
ATOM 3655 C CA . GLY B 1 222 ? -21.734 -11.961 -7.641 1 95.56 222 GLY B CA 1
ATOM 3656 C C . GLY B 1 222 ? -21.828 -13.477 -7.539 1 95.56 222 GLY B C 1
ATOM 3657 O O . GLY B 1 222 ? -22.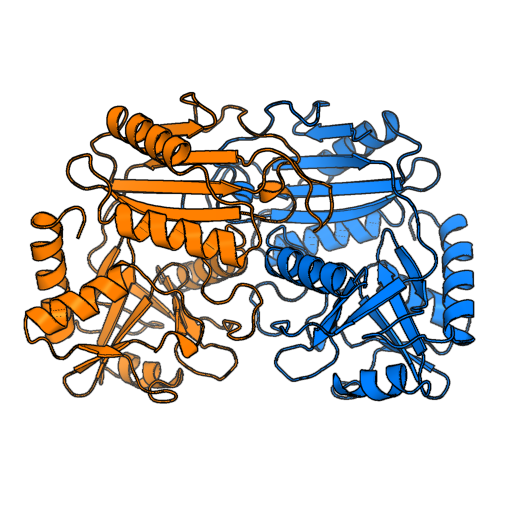406 -14.008 -6.594 1 95.56 222 GLY B O 1
ATOM 3658 N N . GLU B 1 223 ? -21.234 -14.211 -8.438 1 98.12 223 GLU B N 1
ATOM 3659 C CA . GLU B 1 223 ? -21.328 -15.672 -8.492 1 98.12 223 GLU B CA 1
ATOM 3660 C C . GLU B 1 223 ? -20.516 -16.328 -7.391 1 98.12 223 GLU B C 1
ATOM 3662 O O . GLU B 1 223 ? -20.828 -17.422 -6.93 1 98.12 223 GLU B O 1
ATOM 3667 N N . LEU B 1 224 ? -19.516 -15.664 -6.906 1 98.81 224 LEU B N 1
ATOM 3668 C CA . LEU B 1 224 ? -18.625 -16.234 -5.898 1 98.81 224 LEU B CA 1
ATOM 3669 C C . LEU B 1 224 ? -18.562 -15.336 -4.668 1 98.81 224 LEU B C 1
ATOM 3671 O O . LEU B 1 224 ? -17.547 -14.672 -4.434 1 98.81 224 LEU B O 1
ATOM 3675 N N . PRO B 1 225 ? -19.641 -15.391 -3.811 1 98.88 225 PRO B N 1
ATOM 3676 C CA . PRO B 1 225 ? -19.484 -14.727 -2.512 1 98.88 225 PRO B CA 1
ATOM 3677 C C . PRO B 1 225 ? -18.391 -15.359 -1.656 1 98.88 225 PRO B C 1
ATOM 3679 O O . PRO B 1 225 ? -18.094 -16.547 -1.81 1 98.88 225 PRO B O 1
ATOM 3682 N N . PHE B 1 226 ? -17.859 -14.602 -0.798 1 98.88 226 PHE B N 1
ATOM 3683 C CA . PHE B 1 226 ? -16.766 -15.102 0.034 1 98.88 226 PHE B CA 1
ATOM 3684 C C . PHE B 1 226 ? -17.203 -16.344 0.811 1 98.88 226 PHE B C 1
ATOM 3686 O O . PHE B 1 226 ? -16.391 -17.234 1.052 1 98.88 226 PHE B O 1
ATOM 3693 N N . SER B 1 227 ? -18.453 -16.406 1.121 1 98.62 227 SER B N 1
ATOM 3694 C CA . SER B 1 227 ? -19 -17.5 1.903 1 98.62 227 SER B CA 1
ATOM 3695 C C . SER B 1 227 ? -18.953 -18.812 1.126 1 98.62 227 SER B C 1
ATOM 3697 O O . SER B 1 227 ? -19.156 -19.891 1.698 1 98.62 227 SER B O 1
ATOM 3699 N N . VAL B 1 228 ? -18.656 -18.766 -0.163 1 98.75 228 VAL B N 1
ATOM 3700 C CA . VAL B 1 228 ? -18.547 -19.984 -0.968 1 98.75 228 VAL B CA 1
ATOM 3701 C C . VAL B 1 228 ? -17.438 -20.875 -0.417 1 98.75 228 VAL B C 1
ATOM 3703 O O . VAL B 1 228 ? -17.469 -22.094 -0.607 1 98.75 228 VAL B O 1
ATOM 3706 N N . LEU B 1 229 ? -16.484 -20.328 0.311 1 98.88 229 LEU B N 1
ATOM 3707 C CA . LEU B 1 229 ? -15.383 -21.078 0.9 1 98.88 229 LEU B CA 1
ATOM 3708 C C . LEU B 1 229 ? -15.883 -22.016 1.984 1 98.88 229 LEU B C 1
ATOM 3710 O O . LEU B 1 229 ? -15.195 -22.969 2.35 1 98.88 229 LEU B O 1
ATOM 3714 N N . ASP B 1 230 ? -17.109 -21.766 2.496 1 98.62 230 ASP B N 1
ATOM 3715 C CA . ASP B 1 230 ? -17.719 -22.719 3.408 1 98.62 230 ASP B CA 1
ATOM 3716 C C . ASP B 1 230 ? -17.938 -24.062 2.721 1 98.62 230 ASP B C 1
ATOM 3718 O O . ASP B 1 230 ? -17.812 -25.109 3.346 1 98.62 230 ASP B O 1
ATOM 3722 N N . ARG B 1 231 ? -18.266 -24 1.447 1 98.5 231 ARG B N 1
ATOM 3723 C CA . ARG B 1 231 ? -18.438 -25.234 0.682 1 98.5 231 ARG B CA 1
ATOM 3724 C C . ARG B 1 231 ? -17.109 -25.969 0.509 1 98.5 231 ARG B C 1
ATOM 3726 O O . ARG B 1 231 ? -17.078 -27.203 0.465 1 98.5 231 ARG B O 1
ATOM 3733 N N . VAL B 1 232 ? -16.062 -25.203 0.392 1 98.69 232 VAL B N 1
ATOM 3734 C CA . VAL B 1 232 ? -14.734 -25.797 0.281 1 98.69 232 VAL B CA 1
ATOM 3735 C C . VAL B 1 232 ? -14.367 -26.5 1.586 1 98.69 232 VAL B C 1
ATOM 3737 O O . VAL B 1 232 ? -13.977 -27.672 1.581 1 98.69 232 VAL B O 1
ATOM 3740 N N . SER B 1 233 ? -14.562 -25.828 2.684 1 97.69 233 SER B N 1
ATOM 3741 C CA . SER B 1 233 ? -14.242 -26.391 3.992 1 97.69 233 SER B CA 1
ATOM 3742 C C . SER B 1 233 ? -15.086 -27.625 4.297 1 97.69 233 SER B C 1
ATOM 3744 O O . SER B 1 233 ? -14.633 -28.547 4.977 1 97.69 233 SER B O 1
ATOM 3746 N N . ALA B 1 234 ? -16.25 -27.656 3.721 1 97.12 234 ALA B N 1
ATOM 3747 C CA . ALA B 1 234 ? -17.156 -28.766 3.959 1 97.12 234 ALA B CA 1
ATOM 3748 C C . ALA B 1 234 ? -16.844 -29.953 3.039 1 97.12 234 ALA B C 1
ATOM 3750 O O . ALA B 1 234 ? -17.453 -31.016 3.162 1 97.12 234 ALA B O 1
ATOM 3751 N N . GLY B 1 235 ? -15.984 -29.75 2.104 1 96.12 235 GLY B N 1
ATOM 3752 C CA . GLY B 1 235 ? -15.617 -30.812 1.185 1 96.12 235 GLY B CA 1
ATOM 3753 C C . GLY B 1 235 ? -16.516 -30.906 -0.027 1 96.12 235 GLY B C 1
ATOM 3754 O O . GLY B 1 235 ? -16.469 -31.875 -0.786 1 96.12 235 GLY B O 1
ATOM 3755 N N . GLU B 1 236 ? -17.328 -29.859 -0.22 1 97.62 236 GLU B N 1
ATOM 3756 C CA . GLU B 1 236 ? -18.297 -29.859 -1.322 1 97.62 236 GLU B CA 1
ATOM 3757 C C . GLU B 1 236 ? -17.703 -29.219 -2.568 1 97.62 236 GLU B C 1
ATOM 3759 O O . GLU B 1 236 ? -18.266 -29.312 -3.658 1 97.62 236 GLU B O 1
ATOM 3764 N N . ALA B 1 237 ? -16.672 -28.594 -2.424 1 98.44 237 ALA B N 1
ATOM 3765 C CA . ALA B 1 237 ? -15.906 -27.953 -3.488 1 98.44 237 ALA B CA 1
ATOM 3766 C C . ALA B 1 237 ? -14.406 -28.016 -3.217 1 98.44 237 ALA B C 1
ATOM 3768 O O . ALA B 1 237 ? -13.984 -28.312 -2.098 1 98.44 237 ALA B O 1
ATOM 3769 N N . GLN B 1 238 ? -13.617 -27.859 -4.223 1 98.81 238 GLN B N 1
ATOM 3770 C CA . GLN B 1 238 ? -12.164 -27.828 -4.09 1 98.81 238 GLN B CA 1
ATOM 3771 C C . GLN B 1 238 ? -11.602 -26.469 -4.496 1 98.81 238 GLN B C 1
ATOM 3773 O O . GLN B 1 238 ? -12.32 -25.641 -5.039 1 98.81 238 GLN B O 1
ATOM 3778 N N . MET B 1 239 ? -10.375 -26.297 -4.18 1 98.75 239 MET B N 1
ATOM 3779 C CA . MET B 1 239 ? -9.75 -24.984 -4.375 1 98.75 239 MET B CA 1
ATOM 3780 C C . MET B 1 239 ? -8.32 -25.141 -4.875 1 98.75 239 MET B C 1
ATOM 3782 O O . MET B 1 239 ? -7.613 -26.062 -4.477 1 98.75 239 MET B O 1
ATOM 3786 N N . LEU B 1 240 ? -7.934 -24.297 -5.766 1 98.62 240 LEU B N 1
ATOM 3787 C CA . LEU B 1 240 ? -6.52 -24.172 -6.105 1 98.62 240 LEU B CA 1
ATOM 3788 C C . LEU B 1 240 ? -6.098 -22.719 -6.184 1 98.62 240 LEU B C 1
ATOM 3790 O O . LEU B 1 240 ? -6.938 -21.828 -6.363 1 98.62 240 LEU B O 1
ATOM 3794 N N . LEU B 1 241 ? -4.852 -22.484 -5.945 1 98.75 241 LEU B N 1
ATOM 3795 C CA . LEU B 1 241 ? -4.203 -21.188 -6.023 1 98.75 241 LEU B CA 1
ATOM 3796 C C . LEU B 1 241 ? -3.271 -21.109 -7.23 1 98.75 241 LEU B C 1
ATOM 3798 O O . LEU B 1 241 ? -2.625 -22.109 -7.582 1 98.75 241 LEU B O 1
ATOM 3802 N N . THR B 1 242 ? -3.264 -19.969 -7.855 1 98.69 242 THR B N 1
ATOM 3803 C CA . THR B 1 242 ? -2.334 -19.766 -8.961 1 98.69 242 THR B CA 1
ATOM 3804 C C . THR B 1 242 ? -1.442 -18.562 -8.719 1 98.69 242 THR B C 1
ATOM 3806 O O . THR B 1 242 ? -1.884 -17.562 -8.148 1 98.69 242 THR B O 1
ATOM 3809 N N . GLY B 1 243 ? -0.23 -18.562 -9.117 1 97.88 243 GLY B N 1
ATOM 3810 C CA . GLY B 1 243 ? 0.779 -17.516 -9.078 1 97.88 243 GLY B CA 1
ATOM 3811 C C . GLY B 1 243 ? 2.031 -17.875 -9.859 1 97.88 243 GLY B C 1
ATOM 3812 O O . GLY B 1 243 ? 2.275 -19.047 -10.164 1 97.88 243 GLY B O 1
ATOM 3813 N N . SER B 1 244 ? 2.799 -16.891 -10.156 1 96.75 244 SER B N 1
ATOM 3814 C CA . SER B 1 244 ? 3.902 -17.047 -11.094 1 96.75 244 SER B CA 1
ATOM 3815 C C . SER B 1 244 ? 4.895 -18.109 -10.594 1 96.75 244 SER B C 1
ATOM 3817 O O . SER B 1 244 ? 5.375 -18.922 -11.375 1 96.75 244 SER B O 1
ATOM 3819 N N . VAL B 1 245 ? 5.148 -18.094 -9.297 1 94.5 245 VAL B N 1
ATOM 3820 C CA . VAL B 1 245 ? 6.145 -19.016 -8.773 1 94.5 245 VAL B CA 1
ATOM 3821 C C . VAL B 1 245 ? 5.465 -20.297 -8.312 1 94.5 245 VAL B C 1
ATOM 3823 O O . VAL B 1 245 ? 5.996 -21.391 -8.516 1 94.5 245 VAL B O 1
ATOM 3826 N N . ARG B 1 246 ? 4.242 -20.266 -7.828 1 94.94 246 ARG B N 1
ATOM 3827 C CA . ARG B 1 246 ? 3.562 -21.453 -7.352 1 94.94 246 ARG B CA 1
ATOM 3828 C C . ARG B 1 246 ? 2.867 -22.188 -8.5 1 94.94 246 ARG B C 1
ATOM 3830 O O . ARG B 1 246 ? 2.469 -23.344 -8.352 1 94.94 246 ARG B O 1
ATOM 3837 N N . ASN B 1 247 ? 2.689 -21.5 -9.688 1 96.5 247 ASN B N 1
ATOM 3838 C CA . ASN B 1 247 ? 1.965 -22.062 -10.828 1 96.5 247 ASN B CA 1
ATOM 3839 C C . ASN B 1 247 ? 0.518 -22.375 -10.461 1 96.5 247 ASN B C 1
ATOM 3841 O O . ASN B 1 247 ? -0.229 -21.5 -10.031 1 96.5 247 ASN B O 1
ATOM 3845 N N . VAL B 1 248 ? 0.12 -23.625 -10.703 1 98.31 248 VAL B N 1
ATOM 3846 C CA . VAL B 1 248 ? -1.203 -24.094 -10.32 1 98.31 248 VAL B CA 1
ATOM 3847 C C . VAL B 1 248 ? -1.082 -25.047 -9.125 1 98.31 248 VAL B C 1
ATOM 3849 O O . VAL B 1 248 ? -0.513 -26.141 -9.25 1 98.31 248 VAL B O 1
ATOM 3852 N N . GLN B 1 249 ? -1.649 -24.625 -8.008 1 98.56 249 GLN B N 1
ATOM 3853 C CA . GLN B 1 249 ? -1.387 -25.312 -6.746 1 98.56 249 GLN B CA 1
ATOM 3854 C C . GLN B 1 249 ? -2.688 -25.719 -6.051 1 98.56 249 GLN B C 1
ATOM 3856 O O . GLN B 1 249 ? -3.287 -24.906 -5.34 1 98.56 249 GLN B O 1
ATOM 3861 N N . PRO B 1 250 ? -3.074 -27 -6.195 1 98.81 250 PRO B N 1
ATOM 3862 C CA . PRO B 1 250 ? -4.242 -27.438 -5.43 1 98.81 250 PRO B CA 1
ATOM 3863 C C . PRO B 1 250 ? -4.102 -27.172 -3.934 1 98.81 250 PRO B C 1
ATOM 3865 O O . PRO B 1 250 ? -3.012 -27.328 -3.375 1 98.81 250 PRO B O 1
ATOM 3868 N N . THR B 1 251 ? -5.203 -26.781 -3.283 1 98.75 251 THR B N 1
ATOM 3869 C CA . THR B 1 251 ? -5.219 -26.484 -1.854 1 98.75 251 THR B CA 1
ATOM 3870 C C . THR B 1 251 ? -5.637 -27.719 -1.054 1 98.75 251 THR B C 1
ATOM 3872 O O . THR B 1 251 ? -6.629 -28.375 -1.383 1 98.75 251 THR B O 1
ATOM 3875 N N . VAL B 1 252 ? -4.836 -27.969 -0.02 1 98.81 252 VAL B N 1
ATOM 3876 C CA . VAL B 1 252 ? -5.109 -29.203 0.71 1 98.81 252 VAL B CA 1
ATOM 3877 C C . VAL B 1 252 ? -5.516 -28.875 2.146 1 98.81 252 VAL B C 1
ATOM 3879 O O . VAL B 1 252 ? -5.73 -29.781 2.959 1 98.81 252 VAL B O 1
ATOM 3882 N N . TRP B 1 253 ? -5.562 -27.656 2.506 1 98.75 253 TRP B N 1
ATOM 3883 C CA . TRP B 1 253 ? -5.934 -27.203 3.844 1 98.75 253 TRP B CA 1
ATOM 3884 C C . TRP B 1 253 ? -6.543 -25.812 3.805 1 98.75 253 TRP B C 1
ATOM 3886 O O . TRP B 1 253 ? -6.012 -24.922 3.148 1 98.75 253 TRP B O 1
ATOM 3896 N N . LEU B 1 254 ? -7.727 -25.656 4.422 1 98.81 254 LEU B N 1
ATOM 3897 C CA . LEU B 1 254 ? -8.375 -24.359 4.535 1 98.81 254 LEU B CA 1
ATOM 3898 C C . LEU B 1 254 ? -8.938 -24.156 5.938 1 98.81 254 LEU B C 1
ATOM 3900 O O . LEU B 1 254 ? -9.828 -24.891 6.367 1 98.81 254 LEU B O 1
ATOM 3904 N N . ASP B 1 255 ? -8.461 -23.219 6.66 1 98.12 255 ASP B N 1
ATOM 3905 C CA . ASP B 1 255 ? -8.984 -22.812 7.961 1 98.12 255 ASP B CA 1
ATOM 3906 C C . ASP B 1 255 ? -9.008 -23.984 8.938 1 98.12 255 ASP B C 1
ATOM 3908 O O . ASP B 1 255 ? -9.984 -24.172 9.664 1 98.12 255 ASP B O 1
ATOM 3912 N N . GLY B 1 256 ? -8.031 -24.766 8.867 1 97.25 256 GLY B N 1
ATOM 3913 C CA . GLY B 1 256 ? -7.949 -25.859 9.82 1 97.25 256 GLY B CA 1
ATOM 3914 C C . GLY B 1 256 ? -8.531 -27.156 9.289 1 97.25 256 GLY B C 1
ATOM 3915 O O . GLY B 1 256 ? -8.352 -28.219 9.898 1 97.25 256 GLY B O 1
ATOM 3916 N N . ALA B 1 257 ? -9.172 -27.141 8.156 1 97.56 257 ALA B N 1
ATOM 3917 C CA . ALA B 1 257 ? -9.789 -28.328 7.57 1 97.56 257 ALA B CA 1
ATOM 3918 C C . ALA B 1 257 ? -8.914 -28.922 6.469 1 97.56 257 ALA B C 1
ATOM 3920 O O . ALA B 1 257 ? -8.438 -28.188 5.59 1 97.56 257 ALA B O 1
ATOM 3921 N N . ASP B 1 258 ? -8.758 -30.219 6.477 1 98.25 258 ASP B N 1
ATOM 3922 C CA . ASP B 1 258 ? -8.086 -30.906 5.379 1 98.25 258 ASP B CA 1
ATOM 3923 C C . ASP B 1 258 ? -8.992 -31.016 4.152 1 98.25 258 ASP B C 1
ATOM 3925 O O . ASP B 1 258 ? -10.195 -31.25 4.281 1 98.25 258 ASP B O 1
ATOM 3929 N N . LEU B 1 259 ? -8.422 -30.797 3.045 1 98.56 259 LEU B N 1
ATOM 3930 C CA . LEU B 1 259 ? -9.164 -30.828 1.789 1 98.56 259 LEU B CA 1
ATOM 3931 C C . LEU B 1 259 ? -8.617 -31.906 0.861 1 98.56 259 LEU B C 1
ATOM 3933 O O . LEU B 1 259 ? -7.434 -32.25 0.934 1 98.56 259 LEU B O 1
ATOM 3937 N N . ARG B 1 260 ? -9.484 -32.406 0.024 1 97.75 260 ARG B N 1
ATOM 3938 C CA . ARG B 1 260 ? -9.07 -33.281 -1.062 1 97.75 260 ARG B CA 1
ATOM 3939 C C . ARG B 1 260 ? -8.797 -32.5 -2.338 1 97.75 260 ARG B C 1
ATOM 3941 O O . ARG B 1 260 ? -9.461 -31.484 -2.598 1 97.75 260 ARG B O 1
ATOM 3948 N N . ILE B 1 261 ? -7.906 -32.969 -3.072 1 98.44 261 ILE B N 1
ATOM 3949 C CA . ILE B 1 261 ? -7.633 -32.375 -4.371 1 98.44 261 ILE B CA 1
ATOM 3950 C C . ILE B 1 261 ? -8.711 -32.781 -5.371 1 98.44 261 ILE B C 1
ATOM 3952 O O . ILE B 1 261 ? -9.016 -33.969 -5.508 1 98.44 261 ILE B O 1
ATOM 3956 N N . GLY B 1 262 ? -9.297 -31.859 -5.98 1 98 262 GLY B N 1
ATOM 3957 C CA . GLY B 1 262 ? -10.297 -32.156 -6.996 1 98 262 GLY B CA 1
ATOM 3958 C C . GLY B 1 262 ? -9.703 -32.688 -8.289 1 98 262 GLY B C 1
ATOM 3959 O O . GLY B 1 262 ? -8.539 -32.406 -8.602 1 98 262 GLY B O 1
ATOM 3960 N N . GLU B 1 263 ? -10.492 -33.406 -9.008 1 97.75 263 GLU B N 1
ATOM 3961 C CA . GLU B 1 263 ? -10.031 -33.969 -10.266 1 97.75 263 GLU B CA 1
ATOM 3962 C C . GLU B 1 263 ? -9.695 -32.875 -11.281 1 97.75 263 GLU B C 1
ATOM 3964 O O . GLU B 1 263 ? -8.688 -32.969 -11.977 1 97.75 263 GLU B O 1
ATOM 3969 N N . LEU B 1 264 ? -10.531 -31.922 -11.367 1 98.31 264 LEU B N 1
ATOM 3970 C CA . LEU B 1 264 ? -10.281 -30.828 -12.297 1 98.31 264 LEU B CA 1
ATOM 3971 C C . LEU B 1 264 ? -9.062 -30.016 -11.859 1 98.31 264 LEU B C 1
ATOM 3973 O O . LEU B 1 264 ? -8.297 -29.547 -12.703 1 98.31 264 LEU B O 1
ATOM 3977 N N . SER B 1 265 ? -8.922 -29.828 -10.578 1 98.44 265 SER B N 1
ATOM 3978 C CA . SER B 1 265 ? -7.766 -29.125 -10.047 1 98.44 265 SER B CA 1
ATOM 3979 C C . SER B 1 265 ? -6.465 -29.828 -10.414 1 98.44 265 SER B C 1
ATOM 3981 O O . SER B 1 265 ? -5.5 -29.188 -10.836 1 98.44 265 SER B O 1
ATOM 3983 N N . ALA B 1 266 ? -6.488 -31.109 -10.266 1 98.38 266 ALA B N 1
ATOM 3984 C CA . ALA B 1 266 ? -5.32 -31.906 -10.633 1 98.38 266 ALA B CA 1
ATOM 3985 C C . ALA B 1 266 ? -5.047 -31.812 -12.133 1 98.38 266 ALA B C 1
ATOM 3987 O O . ALA B 1 266 ? -3.896 -31.672 -12.555 1 98.38 266 ALA B O 1
ATOM 3988 N N . ALA B 1 267 ? -6.09 -31.906 -12.875 1 98.62 267 ALA B N 1
ATOM 3989 C CA . ALA B 1 267 ? -5.957 -31.828 -14.328 1 98.62 267 ALA B CA 1
ATOM 3990 C C . ALA B 1 267 ? -5.402 -30.469 -14.742 1 98.62 267 ALA B C 1
ATOM 3992 O O . ALA B 1 267 ? -4.574 -30.375 -15.648 1 98.62 267 ALA B O 1
ATOM 3993 N N . ALA B 1 268 ? -5.859 -29.453 -14.125 1 98.69 268 ALA B N 1
ATOM 3994 C CA . ALA B 1 268 ? -5.387 -28.109 -14.398 1 98.69 268 ALA B CA 1
ATOM 3995 C C . ALA B 1 268 ? -3.898 -27.969 -14.102 1 98.69 268 ALA B C 1
ATOM 3997 O O . ALA B 1 268 ? -3.152 -27.375 -14.891 1 98.69 268 ALA B O 1
ATOM 3998 N N . ARG B 1 269 ? -3.484 -28.469 -12.953 1 98.44 269 ARG B N 1
ATOM 3999 C CA . ARG B 1 269 ? -2.068 -28.453 -12.594 1 98.44 269 ARG B CA 1
ATOM 4000 C C . ARG B 1 269 ? -1.229 -29.172 -13.648 1 98.44 269 ARG B C 1
ATOM 4002 O O . ARG B 1 269 ? -0.217 -28.625 -14.109 1 98.44 269 ARG B O 1
ATOM 4009 N N . ASP B 1 270 ? -1.647 -30.344 -14.016 1 98.19 270 ASP B N 1
ATOM 4010 C CA . ASP B 1 270 ? -0.901 -31.141 -14.984 1 98.19 270 ASP B CA 1
ATOM 4011 C C . ASP B 1 270 ? -0.823 -30.438 -16.344 1 98.19 270 ASP B C 1
ATOM 4013 O O . ASP B 1 270 ? 0.232 -30.422 -16.969 1 98.19 270 ASP B O 1
ATOM 4017 N N . LEU B 1 271 ? -1.964 -29.938 -16.719 1 98.44 271 LEU B N 1
ATOM 4018 C CA . LEU B 1 271 ? -2.02 -29.203 -17.984 1 98.44 271 LEU B CA 1
ATOM 4019 C C . LEU B 1 271 ? -1.037 -28.031 -17.969 1 98.44 271 LEU B C 1
ATOM 4021 O O . LEU B 1 271 ? -0.282 -27.844 -18.922 1 98.44 271 LEU B O 1
ATOM 4025 N N . PHE B 1 272 ? -1.033 -27.266 -16.938 1 98.19 272 PHE B N 1
ATOM 4026 C CA . PHE B 1 272 ? -0.187 -26.094 -16.844 1 98.19 272 PHE B CA 1
ATOM 4027 C C . PHE B 1 272 ? 1.287 -26.469 -16.859 1 98.19 272 PHE B C 1
ATOM 4029 O O . PHE B 1 272 ? 2.086 -25.859 -17.578 1 98.19 272 PHE B O 1
ATOM 4036 N N . GLU B 1 273 ? 1.616 -27.469 -16.078 1 96.38 273 GLU B N 1
ATOM 4037 C CA . GLU B 1 273 ? 3.004 -27.906 -15.992 1 96.38 273 GLU B CA 1
ATOM 4038 C C . GLU B 1 273 ? 3.512 -28.391 -17.359 1 96.38 273 GLU B C 1
ATOM 4040 O O . GLU B 1 273 ? 4.648 -28.094 -17.734 1 96.38 273 GLU B O 1
ATOM 4045 N N . ARG B 1 274 ? 2.715 -29.062 -18.047 1 97.06 274 ARG B N 1
ATOM 4046 C CA . ARG B 1 274 ? 3.092 -29.547 -19.375 1 97.06 274 ARG B CA 1
ATOM 4047 C C . ARG B 1 274 ? 3.309 -28.375 -20.344 1 97.06 274 ARG B C 1
ATOM 4049 O O . ARG B 1 274 ? 4.34 -28.297 -21 1 97.06 274 ARG B O 1
ATOM 4056 N N . ASN B 1 275 ? 2.322 -27.5 -20.391 1 98 275 ASN B N 1
ATOM 4057 C CA . ASN B 1 275 ? 2.387 -26.375 -21.328 1 98 275 ASN B CA 1
ATOM 4058 C C . ASN B 1 275 ? 3.535 -25.438 -21 1 98 275 ASN B C 1
ATOM 4060 O O . ASN B 1 275 ? 4.156 -24.875 -21.891 1 98 275 ASN B O 1
ATOM 4064 N N . MET B 1 276 ? 3.775 -25.25 -19.719 1 96.38 276 MET B N 1
ATOM 4065 C CA . MET B 1 276 ? 4.844 -24.375 -19.266 1 96.38 276 MET B CA 1
ATOM 4066 C C . MET B 1 276 ? 6.199 -24.844 -19.781 1 96.38 276 MET B C 1
ATOM 4068 O O . MET B 1 276 ? 7.074 -24.031 -20.094 1 96.38 276 MET B O 1
ATOM 4072 N N . ARG B 1 277 ? 6.434 -26.109 -19.875 1 93.94 277 ARG B N 1
ATOM 4073 C CA . ARG B 1 277 ? 7.68 -26.703 -20.344 1 93.94 277 ARG B CA 1
ATOM 4074 C C . ARG B 1 277 ? 7.82 -26.562 -21.859 1 93.94 277 ARG B C 1
ATOM 4076 O O . ARG B 1 277 ? 8.938 -26.453 -22.375 1 93.94 277 ARG B O 1
ATOM 4083 N N . GLU B 1 278 ? 6.68 -26.422 -22.484 1 95.19 278 GLU B N 1
ATOM 4084 C CA . GLU B 1 278 ? 6.688 -26.406 -23.938 1 95.19 278 GLU B CA 1
ATOM 4085 C C . GLU B 1 278 ? 6.676 -24.984 -24.469 1 95.19 278 GLU B C 1
ATOM 4087 O O . GLU B 1 278 ? 7.156 -24.719 -25.578 1 95.19 278 GLU B O 1
ATOM 4092 N N . ARG B 1 279 ? 6.082 -24.125 -23.719 1 96.12 279 ARG B N 1
ATOM 4093 C CA . ARG B 1 279 ? 5.879 -22.734 -24.141 1 96.12 279 ARG B CA 1
ATOM 4094 C C . ARG B 1 279 ? 6.469 -21.766 -23.141 1 96.12 279 ARG B C 1
ATOM 4096 O O . ARG B 1 279 ? 5.777 -21.328 -22.219 1 96.12 279 ARG B O 1
ATOM 4103 N N . THR B 1 280 ? 7.668 -21.344 -23.375 1 94.19 280 THR B N 1
ATOM 4104 C CA . THR B 1 280 ? 8.391 -20.562 -22.375 1 94.19 280 THR B CA 1
ATOM 4105 C C . THR B 1 280 ? 7.852 -19.141 -22.312 1 94.19 280 THR B C 1
ATOM 4107 O O . THR B 1 280 ? 7.723 -18.578 -21.219 1 94.19 280 THR B O 1
ATOM 4110 N N . ASP B 1 281 ? 7.52 -18.453 -23.469 1 97.5 281 ASP B N 1
ATOM 4111 C CA . ASP B 1 281 ? 7.004 -17.078 -23.516 1 97.5 281 ASP B CA 1
ATOM 4112 C C . ASP B 1 281 ? 5.738 -17 -24.359 1 97.5 281 ASP B C 1
ATOM 4114 O O . ASP B 1 281 ? 5.746 -16.391 -25.438 1 97.5 281 ASP B O 1
ATOM 4118 N N . PRO B 1 282 ? 4.73 -17.656 -23.812 1 97.12 282 PRO B N 1
ATOM 4119 C CA . PRO B 1 282 ? 3.479 -17.703 -24.562 1 97.12 282 PRO B CA 1
ATOM 4120 C C . PRO B 1 282 ? 2.824 -16.344 -24.734 1 97.12 282 PRO B C 1
ATOM 4122 O O . PRO B 1 282 ? 3.045 -15.445 -23.906 1 97.12 282 PRO B O 1
#

pLDDT: mean 97.68, std 2.13, range [81.56, 98.94]